Protein AF-A0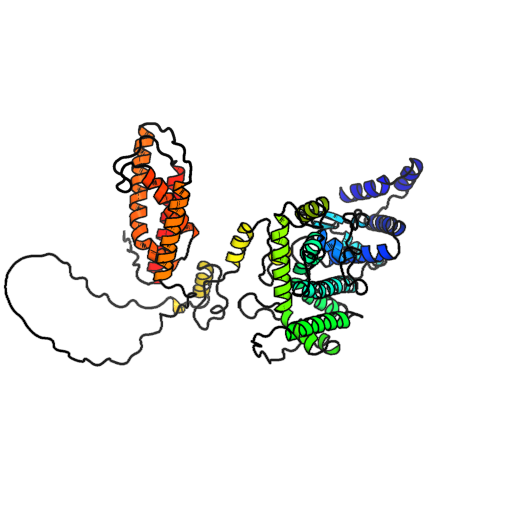AAW0QRA4-F1 (afdb_monomer_lite)

Secondary structure (DSSP, 8-state):
-HHHHHHHHHHHTT-SSHHHHHHHHHT--SSHHHHHHHHHHHHHHT--HHHHHHHHHHHHHHHH--SSSPEEHHHHHHHHH-SSS-----TTTPPPGGGGGGGTTTEEEETTTEEEESSTTHHHHHT-STT--S--HHHHHHHHHHHHHHHHHHHGGGG-TT--TTHHHHHHHTTTTTTHHHHHHHHHHHHHHHHHHHSSPPTTHHHHHHHHHHHHHHHHTT----------------TTHHHHS-HHHHHHHHHHH---SS---S--S-HHHHHHHHHHHHHHHHHHT-S--TTS-HHHHHHHHHHHGGG-B---STT-SHHHH-BSSHHHHHHHHHHH---B--STTSTTTTT-BSSHHHHHHHHHHH-GGGG--PPPPPPPPPPP-----------------------PPP-------SS--HHHHHHHHHHHHHHHHHHHHT---PPBP--HHHHHHHHHHHHHHHHHHHHHHHHHHHHHHHH--HHHHHHHHHHHHHHHTTBTTTTS--SB-SSB---HHHHHHHHHHHHHHHHHHHHHHHHTT-PPP-----

Sequence (558 aa):
MYLWVHLILDLVGNASSLLDLQQQVDELPSTLKEVYARILNNVKSRCSINDFSKIRRLFAWLMCNRGKQPLSRPVARLGMFLDSSCTTISRETNTFVNATDICKPFIEEGPGNSLVFVHSTVPQFLLDRDSGPFLSQPECEQSVTIGCLTQLRQSLELLNPTTPGNKFEIAVAKGSYALLPYANQYWPTHLRSCVELQHEMLPGLASQIEALSDSISLLGQNSDETTVADCSKPMKGDSILARYLSPKALELVTQYEREPEGGKNHELLHPLLTQATKRYHVLLRSLVVRKEVQGLDISDLLRFQEDFGSNAFMCLSVGCEKSVSGFSCQVELDNHESSHSQPFRCINGCAFDDVGFTTIQQLRNHIRKRHPASIKAPVPKRLRRSNIDAPTGMDTQEDTNEEMNAELPTGDPPILTHIQHASHTREEAVERLKQIGAEEQRAYNNEHIQGIIMNTEEHADMTAKIQRVLLDMSKIGRALGRWYHWTHDDDRARMFFRMRMRCVRQFSDWGKATTPMTTFTMKPEDLDQCRALLESIAKDLKEELVYLGLWKQKEVLS

pLDDT: mean 75.03, std 19.27, range [23.28, 94.56]

Foldseek 3Di:
DVVLVVLLCVVLVPQPDPVSSVVSVVVDDPDPLVSLVSLVVVLVVPDDPLLLQLLQQLVLCQVVPDFPDAAAQLQSQLSSQQDLVPLADDPVNQDDSCSCVSVVSQWDQDPPRHIHGPDPCSVVSCCDVVSPRVHHNLVSLNSVLRSLLSLLLVLLVLVDPPDDDCRVLQCLLSSRNLCLLVSQACNLVSQVSNCVVVVAHDPSNQVSLVSSLVSVVVVVVVDPDDDDPPPPDDDPQDPRCVVRHDPSSSVQSVLSVDDPQAAAPQPSTDVSSLVSLVSSLVSLVVLLPDCDDPPDDNVSSVVSNSRCQQLSAADSRHPDSRSNRHGNDPVVRVVVVLQSDQQAAEPPPDSRNRNHHSDPVVNVVCCVVPPVPVLDDDDDDDDDDDDDDDDDDDDDDDDDDDDDDDDDDDDDDDDDPDDDGPDDDLVNLLVVLVVLLVVLVVVVVVDDFDFDDDDPVRQVVVLVLLVVLLVLLVVLVVCVSVLCVVPVDSPLSNLSSNLNVLSQVQAPVRNPSPHGDPTHRDDPVSSVVSVVSSVVSVVSVQVVCVVVVNDDDPPPDD

Organism: NCBI:txid1337665

Structure (mmCIF, N/CA/C/O backbone):
data_AF-A0AAW0QRA4-F1
#
_entry.id   AF-A0AAW0QRA4-F1
#
loop_
_atom_site.group_PDB
_atom_site.id
_atom_site.type_symbol
_atom_site.label_atom_id
_atom_site.label_alt_id
_atom_site.label_comp_id
_atom_site.label_asym_id
_atom_site.label_entity_id
_atom_site.label_seq_id
_atom_site.pdbx_PDB_ins_code
_atom_site.Cartn_x
_atom_site.Cartn_y
_atom_site.Cartn_z
_atom_site.occupancy
_atom_site.B_iso_or_equiv
_atom_site.auth_seq_id
_atom_site.auth_comp_id
_atom_site.auth_asym_id
_atom_site.auth_atom_id
_atom_site.pdbx_PDB_model_num
ATOM 1 N N . MET A 1 1 ? 1.317 -19.388 -25.646 1.00 46.16 1 MET A N 1
ATOM 2 C CA . MET A 1 1 ? 1.131 -19.181 -27.101 1.00 46.16 1 MET A CA 1
ATOM 3 C C . MET A 1 1 ? 0.447 -17.853 -27.425 1.00 46.16 1 MET A C 1
ATOM 5 O O . MET A 1 1 ? 0.943 -17.160 -28.296 1.00 46.16 1 MET A O 1
ATOM 9 N N . TYR A 1 2 ? -0.612 -17.446 -26.710 1.00 69.94 2 TYR A N 1
ATOM 10 C CA . TYR A 1 2 ? -1.322 -16.179 -26.976 1.00 69.94 2 TYR A CA 1
ATOM 11 C C . TYR A 1 2 ? -0.522 -14.892 -26.686 1.00 69.94 2 TYR A C 1
ATOM 13 O O . TYR A 1 2 ? -0.697 -13.916 -27.403 1.00 69.94 2 TYR A O 1
ATOM 21 N N . LEU A 1 3 ? 0.405 -14.898 -25.715 1.00 70.00 3 LEU A N 1
ATOM 22 C CA . LEU A 1 3 ? 1.252 -13.732 -25.397 1.00 70.00 3 LEU A CA 1
ATOM 23 C C . LEU A 1 3 ? 2.113 -13.278 -26.584 1.00 70.00 3 LEU A C 1
ATOM 25 O O . LEU A 1 3 ? 2.193 -12.093 -26.875 1.00 70.00 3 LEU A O 1
ATOM 29 N N . TRP A 1 4 ? 2.765 -14.224 -27.262 1.00 69.69 4 TRP A N 1
ATOM 30 C CA . TRP A 1 4 ? 3.650 -13.920 -28.389 1.00 69.69 4 TRP A CA 1
ATOM 31 C C . TRP A 1 4 ? 2.865 -13.284 -29.541 1.00 69.69 4 TRP A C 1
ATOM 33 O O . TRP A 1 4 ? 3.304 -12.291 -30.107 1.00 69.69 4 TRP A O 1
ATOM 43 N N . VAL A 1 5 ? 1.659 -13.799 -29.806 1.00 72.75 5 VAL A N 1
ATOM 44 C CA . VAL A 1 5 ? 0.734 -13.230 -30.794 1.00 72.75 5 VAL A CA 1
ATOM 45 C C . VAL A 1 5 ? 0.290 -11.826 -30.379 1.00 72.75 5 VAL A C 1
ATOM 47 O O . VAL A 1 5 ? 0.343 -10.921 -31.200 1.00 72.75 5 VAL A O 1
ATOM 50 N N . HIS A 1 6 ? -0.093 -11.616 -29.116 1.00 75.06 6 HIS A N 1
ATOM 51 C CA . HIS A 1 6 ? -0.531 -10.307 -28.626 1.00 75.06 6 HIS A CA 1
ATOM 52 C C . HIS A 1 6 ? 0.574 -9.243 -28.728 1.00 75.06 6 HIS A C 1
ATOM 54 O O . HIS A 1 6 ? 0.362 -8.202 -29.339 1.00 75.06 6 HIS A O 1
ATOM 60 N N . LEU A 1 7 ? 1.781 -9.546 -28.236 1.00 73.75 7 LEU A N 1
ATOM 61 C CA . LEU A 1 7 ? 2.919 -8.620 -28.286 1.00 73.75 7 LEU A CA 1
ATOM 62 C C . LEU A 1 7 ? 3.361 -8.304 -29.721 1.00 73.75 7 LEU A C 1
ATOM 64 O O . LEU A 1 7 ? 3.783 -7.186 -30.005 1.00 73.75 7 LEU A O 1
ATOM 68 N N . ILE A 1 8 ? 3.267 -9.272 -30.637 1.00 75.62 8 ILE A N 1
ATOM 69 C CA . ILE A 1 8 ? 3.570 -9.040 -32.054 1.00 75.62 8 ILE A CA 1
ATOM 70 C C . ILE A 1 8 ? 2.498 -8.196 -32.729 1.00 75.62 8 ILE A C 1
ATOM 72 O O . ILE A 1 8 ? 2.845 -7.304 -33.498 1.00 75.62 8 ILE A O 1
ATOM 76 N N . LEU A 1 9 ? 1.219 -8.425 -32.429 1.00 77.12 9 LEU A N 1
ATOM 77 C CA . LEU A 1 9 ? 0.145 -7.573 -32.935 1.00 77.12 9 LEU A CA 1
ATOM 78 C C . LEU A 1 9 ? 0.303 -6.130 -32.444 1.00 77.12 9 LEU A C 1
ATOM 80 O O . LEU A 1 9 ? 0.101 -5.214 -33.234 1.00 77.12 9 LEU A O 1
ATOM 84 N N . ASP A 1 10 ? 0.747 -5.916 -31.207 1.00 71.44 10 ASP A N 1
ATOM 85 C CA . ASP A 1 10 ? 1.033 -4.572 -30.687 1.00 71.44 10 ASP A CA 1
ATOM 86 C C . ASP A 1 10 ? 2.278 -3.935 -31.327 1.00 71.44 10 ASP A C 1
ATOM 88 O O . ASP A 1 10 ? 2.315 -2.724 -31.567 1.00 71.44 10 ASP A O 1
ATOM 92 N N . LEU A 1 11 ? 3.302 -4.735 -31.645 1.00 72.12 11 LEU A N 1
ATOM 93 C CA . LEU A 1 11 ? 4.478 -4.266 -32.382 1.00 72.12 11 LEU A CA 1
ATOM 94 C C . LEU A 1 11 ? 4.108 -3.812 -33.798 1.00 72.12 11 LEU A C 1
ATOM 96 O O . LEU A 1 11 ? 4.496 -2.720 -34.208 1.00 72.12 11 LEU A O 1
ATOM 100 N N . VAL A 1 12 ? 3.341 -4.640 -34.505 1.00 76.06 12 VAL A N 1
ATOM 101 C CA . VAL A 1 12 ? 2.979 -4.463 -35.917 1.00 76.06 12 VAL A CA 1
ATOM 102 C C . VAL A 1 12 ? 1.802 -3.488 -36.089 1.00 76.06 12 VAL A C 1
ATOM 104 O O . VAL A 1 12 ? 1.687 -2.809 -37.107 1.00 76.06 12 VAL A O 1
ATOM 107 N N . GLY A 1 13 ? 0.953 -3.335 -35.069 1.00 71.31 13 GLY A N 1
ATOM 108 C CA . GLY A 1 13 ? -0.205 -2.432 -35.065 1.00 71.31 13 GLY A CA 1
ATOM 109 C C . GLY A 1 13 ? 0.146 -0.942 -35.131 1.00 71.31 13 GLY A C 1
ATOM 110 O O . GLY A 1 13 ? -0.736 -0.114 -35.342 1.00 71.31 13 GLY A O 1
ATOM 111 N N . ASN A 1 14 ? 1.427 -0.595 -34.986 1.00 70.62 14 ASN A N 1
ATOM 112 C CA . ASN A 1 14 ? 1.940 0.766 -35.136 1.00 70.62 14 ASN A CA 1
ATOM 113 C C . ASN A 1 14 ? 2.465 1.074 -36.553 1.00 70.62 14 ASN A C 1
ATOM 115 O O . ASN A 1 14 ? 3.002 2.164 -36.763 1.00 70.62 14 ASN A O 1
ATOM 119 N N . ALA A 1 15 ? 2.357 0.141 -37.506 1.00 78.12 15 ALA A N 1
ATOM 120 C CA . ALA A 1 15 ? 2.818 0.351 -38.875 1.00 78.12 15 ALA A CA 1
ATOM 121 C C . ALA A 1 15 ? 2.061 1.500 -39.563 1.00 78.12 15 ALA A C 1
ATOM 123 O O . ALA A 1 15 ? 0.833 1.588 -39.535 1.00 78.12 15 ALA A O 1
ATOM 124 N N . SER A 1 16 ? 2.816 2.380 -40.212 1.00 78.88 16 SER A N 1
ATOM 125 C CA . SER A 1 16 ? 2.318 3.608 -40.845 1.00 78.88 16 SER A CA 1
ATOM 126 C C . SER A 1 16 ? 1.859 3.416 -42.297 1.00 78.88 16 SER A C 1
ATOM 128 O O . SER A 1 16 ? 1.164 4.269 -42.851 1.00 78.88 16 SER A O 1
ATOM 130 N N . SER A 1 17 ? 2.240 2.302 -42.930 1.00 87.19 17 SER A N 1
ATOM 131 C CA . SER A 1 17 ? 1.876 1.951 -44.306 1.00 87.19 17 SER A CA 1
ATOM 132 C C . SER A 1 17 ? 1.892 0.436 -44.520 1.00 87.19 17 SER A C 1
ATOM 134 O O . SER A 1 17 ? 2.452 -0.302 -43.715 1.00 87.19 17 SER A O 1
ATOM 136 N N . LEU A 1 18 ? 1.320 -0.042 -45.632 1.00 84.50 18 LEU A N 1
ATOM 137 C CA . LEU A 1 18 ? 1.365 -1.466 -45.993 1.00 84.50 18 LEU A CA 1
ATOM 138 C C . LEU A 1 18 ? 2.804 -1.970 -46.210 1.00 84.50 18 LEU A C 1
ATOM 140 O O . LEU A 1 18 ? 3.097 -3.115 -45.889 1.00 84.50 18 LEU A O 1
ATOM 144 N N . LEU A 1 19 ? 3.695 -1.115 -46.722 1.00 84.00 19 LEU A N 1
ATOM 145 C CA . LEU A 1 19 ? 5.105 -1.451 -46.930 1.00 84.00 19 LEU A CA 1
ATOM 146 C C . LEU A 1 19 ? 5.847 -1.574 -45.593 1.00 84.00 19 LEU A C 1
ATOM 148 O O . LEU A 1 19 ? 6.569 -2.539 -45.382 1.00 84.00 19 LEU A O 1
ATOM 152 N N . ASP A 1 20 ? 5.608 -0.634 -44.676 1.00 81.44 20 ASP A N 1
ATOM 153 C CA . ASP A 1 20 ? 6.125 -0.674 -43.299 1.00 81.44 20 ASP A CA 1
ATOM 154 C C . ASP A 1 20 ? 5.594 -1.911 -42.552 1.00 81.44 20 ASP A C 1
ATOM 156 O O . ASP A 1 20 ? 6.351 -2.626 -41.907 1.00 81.44 20 ASP A O 1
ATOM 160 N N . LEU A 1 21 ? 4.312 -2.247 -42.733 1.00 82.38 21 LEU A N 1
ATOM 161 C CA . LEU A 1 21 ? 3.705 -3.460 -42.182 1.00 82.38 21 LEU A CA 1
ATOM 162 C C . LEU A 1 21 ? 4.398 -4.728 -42.703 1.00 82.38 21 LEU A C 1
ATOM 164 O O . LEU A 1 21 ? 4.756 -5.594 -41.912 1.00 82.38 21 LEU A O 1
ATOM 168 N N . GLN A 1 22 ? 4.593 -4.835 -44.021 1.00 81.75 22 GLN A N 1
ATOM 169 C CA . GLN A 1 22 ? 5.275 -5.974 -44.643 1.00 81.75 22 GLN A CA 1
ATOM 170 C C . GLN A 1 22 ? 6.713 -6.100 -44.139 1.00 81.75 22 GLN A C 1
ATOM 172 O O . GLN A 1 22 ? 7.104 -7.176 -43.703 1.00 81.75 22 GLN A O 1
ATOM 177 N N . GLN A 1 23 ? 7.453 -4.992 -44.078 1.00 82.12 23 GLN A N 1
ATOM 178 C CA . GLN A 1 23 ? 8.811 -4.984 -43.543 1.00 82.12 23 GLN A CA 1
ATOM 179 C C . GLN A 1 23 ? 8.854 -5.402 -42.062 1.00 82.12 23 GLN A C 1
ATOM 181 O O . GLN A 1 23 ? 9.709 -6.189 -41.662 1.00 82.12 23 GLN A O 1
ATOM 186 N N . GLN A 1 24 ? 7.918 -4.930 -41.234 1.00 80.88 24 GLN A N 1
ATOM 187 C CA . GLN A 1 24 ? 7.841 -5.322 -39.823 1.00 80.88 24 GLN A CA 1
ATOM 188 C C . GLN A 1 24 ? 7.483 -6.801 -39.635 1.00 80.88 24 GLN A C 1
ATOM 190 O O . GLN A 1 24 ? 7.983 -7.414 -38.689 1.00 80.88 24 GLN A O 1
ATOM 195 N N . VAL A 1 25 ? 6.647 -7.359 -40.520 1.00 81.94 25 VAL A N 1
ATOM 196 C CA . VAL A 1 25 ? 6.302 -8.789 -40.556 1.00 81.94 25 VAL A CA 1
ATOM 197 C C . VAL A 1 25 ? 7.496 -9.640 -41.009 1.00 81.94 25 VAL A C 1
ATOM 199 O O . VAL A 1 25 ? 7.745 -10.696 -40.428 1.00 81.94 25 VAL A O 1
ATOM 202 N N . ASP A 1 26 ? 8.266 -9.175 -41.991 1.00 81.00 26 ASP A N 1
ATOM 203 C CA . ASP A 1 26 ? 9.456 -9.877 -42.489 1.00 81.00 26 ASP A CA 1
ATOM 204 C C . ASP A 1 26 ? 10.613 -9.854 -41.471 1.00 81.00 26 ASP A C 1
ATOM 206 O O . ASP A 1 26 ? 11.380 -10.809 -41.365 1.00 81.00 26 ASP A O 1
ATOM 210 N N . GLU A 1 27 ? 10.711 -8.793 -40.665 1.00 80.94 27 GLU A N 1
ATOM 211 C CA . GLU A 1 27 ? 11.697 -8.635 -39.586 1.00 80.94 27 GLU A CA 1
ATOM 212 C C . GLU A 1 27 ? 11.181 -9.139 -38.221 1.00 80.94 27 GLU A C 1
ATOM 214 O O . GLU A 1 27 ? 11.615 -8.654 -37.167 1.00 80.94 27 GLU A O 1
ATOM 219 N N . LEU A 1 28 ? 10.204 -10.055 -38.191 1.00 80.44 28 LEU A N 1
ATOM 220 C CA . LEU A 1 28 ? 9.623 -10.494 -36.923 1.00 80.44 28 LEU A CA 1
ATOM 221 C C . LEU A 1 28 ? 10.659 -11.185 -36.025 1.00 80.44 28 LEU A C 1
ATOM 223 O O . LEU A 1 28 ? 11.394 -12.065 -36.480 1.00 80.44 28 LEU A O 1
ATOM 227 N N . PRO A 1 29 ? 10.697 -10.838 -34.726 1.00 81.75 29 PRO A N 1
ATOM 228 C CA . PRO A 1 29 ? 11.614 -11.473 -33.796 1.00 81.75 29 PRO A CA 1
ATOM 229 C C . PRO A 1 29 ? 11.316 -12.968 -33.645 1.00 81.75 29 PRO A C 1
ATOM 231 O O . PRO A 1 29 ? 10.164 -13.374 -33.470 1.00 81.75 29 PRO A O 1
ATOM 234 N N . SER A 1 30 ? 12.365 -13.785 -33.651 1.00 81.19 30 SER A N 1
ATOM 235 C CA . SER A 1 30 ? 12.259 -15.245 -33.561 1.00 81.19 30 SER A CA 1
ATOM 236 C C . SER A 1 30 ? 12.097 -15.731 -32.118 1.00 81.19 30 SER A C 1
ATOM 238 O O . SER A 1 30 ? 11.510 -16.785 -31.865 1.00 81.19 30 SER A O 1
ATOM 240 N N . THR A 1 31 ? 12.570 -14.936 -31.153 1.00 85.25 31 THR A N 1
ATOM 241 C CA . THR A 1 31 ? 12.501 -15.248 -29.722 1.00 85.25 31 THR A CA 1
ATOM 242 C C . THR A 1 31 ? 11.742 -14.182 -28.934 1.00 85.25 31 THR A C 1
ATOM 244 O O . THR A 1 31 ? 11.727 -13.002 -29.277 1.00 85.25 31 THR A O 1
ATOM 247 N N . LEU A 1 32 ? 11.131 -14.578 -27.810 1.00 83.56 32 LEU A N 1
ATOM 248 C CA . LEU A 1 32 ? 10.439 -13.648 -26.904 1.00 83.56 32 LEU A CA 1
ATOM 249 C C . LEU A 1 32 ? 11.382 -12.559 -26.352 1.00 83.56 32 LEU A C 1
ATOM 251 O O . LEU A 1 32 ? 10.971 -11.425 -26.126 1.00 83.56 32 LEU A O 1
ATOM 255 N N . LYS A 1 33 ? 12.661 -12.899 -26.177 1.00 85.19 33 LYS A N 1
ATOM 256 C CA . LYS A 1 33 ? 13.720 -11.983 -25.747 1.00 85.19 33 LYS A CA 1
ATOM 257 C C . LYS A 1 33 ? 13.950 -10.866 -26.770 1.00 85.19 33 LYS A C 1
ATOM 259 O O . LYS A 1 33 ? 14.027 -9.699 -26.396 1.00 85.19 33 LYS A O 1
ATOM 264 N N . GLU A 1 34 ? 13.989 -11.207 -28.057 1.00 85.62 34 GLU A N 1
ATOM 265 C CA . GLU A 1 34 ? 14.091 -10.227 -29.143 1.00 85.62 34 GLU A CA 1
ATOM 266 C C . GLU A 1 34 ? 12.818 -9.372 -29.267 1.00 85.62 34 GLU A C 1
ATOM 268 O O . GLU A 1 34 ? 12.920 -8.168 -29.506 1.00 85.62 34 GLU A O 1
ATOM 273 N N . VAL A 1 35 ? 11.627 -9.951 -29.035 1.00 85.69 35 VAL A N 1
ATOM 274 C CA . VAL A 1 35 ? 10.364 -9.188 -28.944 1.00 85.69 35 VAL A CA 1
ATOM 275 C C . VAL A 1 35 ? 10.474 -8.114 -27.862 1.00 85.69 35 VAL A C 1
ATOM 277 O O . VAL A 1 35 ? 10.264 -6.935 -28.149 1.00 85.69 35 VAL A O 1
ATOM 280 N N . TYR A 1 36 ? 10.868 -8.482 -26.639 1.00 87.75 36 TYR A N 1
ATOM 281 C CA . TYR A 1 36 ? 11.042 -7.510 -25.557 1.00 87.75 36 TYR A CA 1
ATOM 282 C C . TYR A 1 36 ? 12.110 -6.460 -25.870 1.00 87.75 36 TYR A C 1
ATOM 284 O O . TYR A 1 36 ? 11.892 -5.279 -25.606 1.00 87.75 36 TYR A O 1
ATOM 292 N N . ALA A 1 37 ? 13.232 -6.845 -26.482 1.00 87.56 37 ALA A N 1
ATOM 293 C CA . ALA A 1 37 ? 14.264 -5.897 -26.896 1.00 87.56 37 ALA A CA 1
ATOM 294 C C . ALA A 1 37 ? 13.736 -4.876 -27.918 1.00 87.56 37 ALA A C 1
ATOM 296 O O . ALA A 1 37 ? 13.994 -3.677 -27.778 1.00 87.56 37 ALA A O 1
ATOM 297 N N . ARG A 1 38 ? 12.941 -5.318 -28.903 1.00 84.88 38 ARG A N 1
ATOM 298 C CA . ARG A 1 38 ? 12.318 -4.434 -29.899 1.00 84.88 38 ARG A CA 1
ATOM 299 C C . ARG A 1 38 ? 11.312 -3.481 -29.256 1.00 84.88 38 ARG A C 1
ATOM 301 O O . ARG A 1 38 ? 11.371 -2.281 -29.513 1.00 84.88 38 ARG A O 1
ATOM 308 N N . ILE A 1 39 ? 10.452 -3.985 -28.369 1.00 85.00 39 ILE A N 1
ATOM 309 C CA . ILE A 1 39 ? 9.507 -3.156 -27.606 1.00 85.00 39 ILE A CA 1
ATOM 310 C C . ILE A 1 39 ? 10.264 -2.103 -26.785 1.00 85.00 39 ILE A C 1
ATOM 312 O O . ILE A 1 39 ? 9.937 -0.919 -26.842 1.00 85.00 39 ILE A O 1
ATOM 316 N N . LEU A 1 40 ? 11.311 -2.507 -26.063 1.00 86.75 40 LEU A N 1
ATOM 317 C CA . LEU A 1 40 ? 12.109 -1.601 -25.241 1.00 86.75 40 LEU A CA 1
ATOM 318 C C . LEU A 1 40 ? 12.799 -0.516 -26.077 1.00 86.75 40 LEU A C 1
ATOM 320 O O . LEU A 1 40 ? 12.860 0.636 -25.651 1.00 86.75 40 LEU A O 1
ATOM 324 N N . ASN A 1 41 ? 13.293 -0.860 -27.266 1.00 85.19 41 ASN A N 1
ATOM 325 C CA . ASN A 1 41 ? 13.891 0.104 -28.188 1.00 85.19 41 ASN A CA 1
ATOM 326 C C . ASN A 1 41 ? 12.854 1.087 -28.751 1.00 85.19 41 ASN A C 1
ATOM 328 O O . ASN A 1 41 ? 13.143 2.280 -28.816 1.00 85.19 41 ASN A O 1
ATOM 332 N N . ASN A 1 42 ? 11.638 0.627 -29.058 1.00 80.88 42 ASN A N 1
ATOM 333 C CA . ASN A 1 42 ? 10.534 1.496 -29.480 1.00 80.88 42 ASN A CA 1
ATOM 334 C C . ASN A 1 42 ? 10.090 2.457 -28.367 1.00 80.88 42 ASN A C 1
ATOM 336 O O . ASN A 1 42 ? 9.759 3.612 -28.630 1.00 80.88 42 ASN A O 1
ATOM 340 N N . VAL A 1 43 ? 10.087 1.996 -27.114 1.00 81.94 43 VAL A N 1
ATOM 341 C CA . VAL A 1 43 ? 9.831 2.861 -25.955 1.00 81.94 43 VAL A CA 1
ATOM 342 C C . VAL A 1 43 ? 10.953 3.896 -25.836 1.00 81.94 43 VAL A C 1
ATOM 344 O O . VAL A 1 43 ? 10.675 5.092 -25.803 1.00 81.94 43 VAL A O 1
ATOM 347 N N . LYS A 1 44 ? 12.223 3.464 -25.870 1.00 81.50 44 LYS A N 1
ATOM 348 C CA . LYS A 1 44 ? 13.405 4.344 -25.816 1.00 81.50 44 LYS A CA 1
ATOM 349 C C . LYS A 1 44 ? 13.390 5.430 -26.887 1.00 81.50 44 LYS A C 1
ATOM 351 O O . LYS A 1 44 ? 13.660 6.583 -26.568 1.00 81.50 44 LYS A O 1
ATOM 356 N N . SER A 1 45 ? 13.060 5.088 -28.132 1.00 80.50 45 SER A N 1
ATOM 357 C CA . SER A 1 45 ? 13.072 6.041 -29.248 1.00 80.50 45 SER A CA 1
ATOM 358 C C . SER A 1 45 ? 12.010 7.137 -29.121 1.00 80.50 45 SER A C 1
ATOM 360 O O . SER A 1 45 ? 12.122 8.170 -29.774 1.00 80.50 45 SER A O 1
ATOM 362 N N . ARG A 1 46 ? 10.982 6.925 -28.289 1.00 74.75 46 ARG A N 1
ATOM 363 C CA . ARG A 1 46 ? 9.909 7.890 -28.008 1.00 74.75 46 ARG A CA 1
ATOM 364 C C . ARG A 1 46 ? 10.163 8.717 -26.737 1.00 74.75 46 ARG A C 1
ATOM 366 O O . ARG A 1 46 ? 9.356 9.586 -26.422 1.00 74.75 46 ARG A O 1
ATOM 373 N N . CYS A 1 47 ? 11.249 8.456 -26.005 1.00 75.25 47 CYS A N 1
ATOM 374 C CA . CYS A 1 47 ? 11.539 9.069 -24.706 1.00 75.25 47 CYS A CA 1
ATOM 375 C C . CYS A 1 47 ? 12.595 10.176 -24.785 1.00 75.25 47 CYS A C 1
ATOM 377 O O . CYS A 1 47 ? 13.600 10.043 -25.482 1.00 75.25 47 CYS A O 1
ATOM 379 N N . SER A 1 48 ? 12.444 11.212 -23.953 1.00 74.31 48 SER A N 1
ATOM 380 C CA . SER A 1 48 ? 13.589 12.031 -23.541 1.00 74.31 48 SER A CA 1
ATOM 381 C C . SER A 1 48 ? 14.462 11.277 -22.521 1.00 74.31 48 SER A C 1
ATOM 383 O O . SER A 1 48 ? 14.025 10.296 -21.913 1.00 74.31 48 SER A O 1
ATOM 385 N N . ILE A 1 49 ? 15.685 11.755 -22.262 1.00 65.81 49 ILE A N 1
ATOM 386 C CA . ILE A 1 49 ? 16.574 11.182 -21.227 1.00 65.81 49 ILE A CA 1
ATOM 387 C C . ILE A 1 49 ? 15.884 11.163 -19.848 1.00 65.81 49 ILE A C 1
ATOM 389 O O . ILE A 1 49 ? 16.006 10.194 -19.101 1.00 65.81 49 ILE A O 1
ATOM 393 N N . ASN A 1 50 ? 15.105 12.199 -19.526 1.00 67.25 50 ASN A N 1
ATOM 394 C CA . ASN A 1 50 ? 14.374 12.277 -18.259 1.00 67.25 50 ASN A CA 1
ATOM 395 C C . ASN A 1 50 ? 13.229 11.262 -18.179 1.00 67.25 50 ASN A C 1
ATOM 397 O O . ASN A 1 50 ? 12.928 10.765 -17.094 1.00 67.25 50 ASN A O 1
ATOM 401 N N . ASP A 1 51 ? 12.600 10.929 -19.304 1.00 74.75 51 ASP A N 1
ATOM 402 C CA . ASP A 1 51 ? 11.549 9.908 -19.337 1.00 74.75 51 ASP A CA 1
ATOM 403 C C . ASP A 1 51 ? 12.142 8.506 -19.199 1.00 74.75 51 ASP A C 1
ATOM 405 O O . ASP A 1 51 ? 11.556 7.643 -18.551 1.00 74.75 51 ASP A O 1
ATOM 409 N N . PHE A 1 52 ? 13.367 8.305 -19.682 1.00 82.81 52 PHE A N 1
ATOM 410 C CA . PHE A 1 52 ? 14.079 7.046 -19.527 1.00 82.81 52 PHE A CA 1
ATOM 411 C C . PHE A 1 52 ? 14.347 6.681 -18.057 1.00 82.81 52 PHE A C 1
ATOM 413 O O . PHE A 1 52 ? 14.082 5.552 -17.638 1.00 82.81 52 PHE A O 1
ATOM 420 N N . SER A 1 53 ? 14.807 7.639 -17.246 1.00 85.69 53 SER A N 1
ATOM 421 C CA . SER A 1 53 ? 15.009 7.431 -15.803 1.00 85.69 53 SER A CA 1
ATOM 422 C C . SER A 1 53 ? 13.697 7.143 -15.071 1.00 85.69 53 SER A C 1
ATOM 424 O O . SER A 1 53 ? 13.657 6.268 -14.209 1.00 85.69 53 SER A O 1
ATOM 426 N N . LYS A 1 54 ? 12.602 7.815 -15.447 1.00 87.88 54 LYS A N 1
ATOM 427 C CA . LYS A 1 54 ? 11.261 7.552 -14.899 1.00 87.88 54 LYS A CA 1
ATOM 428 C C . LYS A 1 54 ? 10.801 6.122 -15.193 1.00 87.88 54 LYS A C 1
ATOM 430 O O . LYS A 1 54 ? 10.368 5.423 -14.282 1.00 87.88 54 LYS A O 1
ATOM 435 N N . ILE A 1 55 ? 10.963 5.651 -16.429 1.00 89.56 55 ILE A N 1
ATOM 436 C CA . ILE A 1 55 ? 10.588 4.284 -16.831 1.00 89.56 55 ILE A CA 1
ATOM 437 C C . ILE A 1 55 ? 11.352 3.243 -16.012 1.00 89.56 55 ILE A C 1
ATOM 439 O O . ILE A 1 55 ? 10.750 2.303 -15.491 1.00 89.56 55 ILE A O 1
ATOM 443 N N . ARG A 1 56 ? 12.668 3.435 -15.838 1.00 91.44 56 ARG A N 1
ATOM 444 C CA . ARG A 1 56 ? 13.482 2.562 -14.980 1.00 91.44 56 ARG A CA 1
ATOM 445 C C . ARG A 1 56 ? 12.932 2.500 -13.560 1.00 91.44 56 ARG A C 1
ATOM 447 O O . ARG A 1 56 ? 12.813 1.409 -13.011 1.00 91.44 56 ARG A O 1
ATOM 454 N N . ARG A 1 57 ? 12.567 3.649 -12.983 1.00 92.06 57 ARG A N 1
ATOM 455 C CA . ARG A 1 57 ? 11.980 3.710 -11.640 1.00 92.06 57 ARG A CA 1
ATOM 456 C C . ARG A 1 57 ? 10.637 2.999 -11.572 1.00 92.06 57 ARG A C 1
ATOM 458 O O . ARG A 1 57 ? 10.444 2.198 -10.668 1.00 92.06 57 ARG A O 1
ATOM 465 N N . LEU A 1 58 ? 9.735 3.212 -12.531 1.00 93.06 58 LEU A N 1
ATOM 466 C CA . LEU A 1 58 ? 8.454 2.499 -12.559 1.00 93.06 58 LEU A CA 1
ATOM 467 C C . LEU A 1 58 ? 8.662 0.977 -12.555 1.00 93.06 58 LEU A C 1
ATOM 469 O O . LEU A 1 58 ? 8.040 0.270 -11.766 1.00 93.06 58 LEU A O 1
ATOM 473 N N . PHE A 1 59 ? 9.560 0.473 -13.403 1.00 93.94 59 PHE A N 1
ATOM 474 C CA . PHE A 1 59 ? 9.871 -0.955 -13.439 1.00 93.94 59 PHE A CA 1
ATOM 475 C C . PHE A 1 59 ? 10.560 -1.435 -12.160 1.00 93.94 59 PHE A C 1
ATOM 477 O O . PHE A 1 59 ? 10.232 -2.517 -11.684 1.00 93.94 59 PHE A O 1
ATOM 484 N N . ALA A 1 60 ? 11.446 -0.636 -11.558 1.00 94.44 60 ALA A N 1
ATOM 485 C CA . ALA A 1 60 ? 12.018 -0.934 -10.247 1.00 94.44 60 ALA A CA 1
ATOM 486 C C . ALA A 1 60 ? 10.928 -1.096 -9.177 1.00 94.44 60 ALA A C 1
ATOM 488 O O . ALA A 1 60 ? 10.933 -2.087 -8.453 1.00 94.44 60 ALA A O 1
ATOM 489 N N . TRP A 1 61 ? 9.956 -0.181 -9.125 1.00 94.56 61 TRP A N 1
ATOM 490 C CA . TRP A 1 61 ? 8.817 -0.263 -8.210 1.00 94.56 61 TRP A CA 1
ATOM 491 C C . TRP A 1 61 ? 7.957 -1.503 -8.456 1.00 94.56 61 TRP A C 1
ATOM 493 O O . TRP A 1 61 ? 7.598 -2.182 -7.501 1.00 94.56 61 TRP A O 1
ATOM 503 N N . LEU A 1 62 ? 7.673 -1.846 -9.715 1.00 93.75 62 LEU A N 1
ATOM 504 C CA . LEU A 1 62 ? 6.922 -3.060 -10.051 1.00 93.75 62 LEU A CA 1
ATOM 505 C C . LEU A 1 62 ? 7.678 -4.347 -9.687 1.00 93.75 62 LEU A C 1
ATOM 507 O O . LEU A 1 62 ? 7.056 -5.310 -9.248 1.00 93.75 62 LEU A O 1
ATOM 511 N N . MET A 1 63 ? 9.005 -4.379 -9.851 1.00 92.25 63 MET A N 1
ATOM 512 C CA . MET A 1 63 ? 9.825 -5.556 -9.530 1.00 92.25 63 MET A CA 1
ATOM 513 C C . MET A 1 63 ? 10.059 -5.729 -8.030 1.00 92.25 63 MET A C 1
ATOM 515 O O . MET A 1 63 ? 10.024 -6.849 -7.529 1.00 92.25 63 MET A O 1
ATOM 519 N N . CYS A 1 64 ? 10.332 -4.637 -7.318 1.00 92.88 64 CYS A N 1
ATOM 520 C CA . CYS A 1 64 ? 10.675 -4.683 -5.902 1.00 92.88 64 CYS A CA 1
ATOM 521 C C . CYS A 1 64 ? 9.445 -4.618 -4.988 1.00 92.88 64 CYS A C 1
ATOM 523 O O . CYS A 1 64 ? 9.613 -4.847 -3.791 1.00 92.88 64 CYS A O 1
ATOM 525 N N . ASN A 1 65 ? 8.242 -4.356 -5.518 1.00 91.06 65 ASN A N 1
ATOM 526 C CA . ASN A 1 65 ? 6.998 -4.268 -4.749 1.00 91.06 65 ASN A CA 1
ATOM 527 C C . ASN A 1 65 ? 6.889 -5.386 -3.698 1.00 91.06 65 ASN A C 1
ATOM 529 O O . ASN A 1 65 ? 6.969 -6.576 -4.012 1.00 91.06 65 ASN A O 1
ATOM 533 N N . ARG A 1 66 ? 6.718 -4.990 -2.437 1.00 87.38 66 ARG A N 1
ATOM 534 C CA . ARG A 1 66 ? 6.554 -5.892 -1.296 1.00 87.38 66 ARG A CA 1
ATOM 535 C C . ARG A 1 66 ? 5.072 -6.074 -0.976 1.00 87.38 66 ARG A C 1
ATOM 537 O O . ARG A 1 66 ? 4.251 -5.189 -1.196 1.00 87.38 66 ARG A O 1
ATOM 544 N N . GLY A 1 67 ? 4.745 -7.237 -0.420 1.00 78.94 67 GLY A N 1
ATOM 545 C CA . GLY A 1 67 ? 3.372 -7.638 -0.114 1.00 78.94 67 GLY A CA 1
ATOM 546 C C . GLY A 1 67 ? 2.765 -8.558 -1.175 1.00 78.94 67 GLY A C 1
ATOM 547 O O . GLY A 1 67 ? 3.363 -8.840 -2.209 1.00 78.94 67 GLY A O 1
ATOM 548 N N . LYS A 1 68 ? 1.568 -9.079 -0.888 1.00 73.88 68 LYS A N 1
ATOM 549 C CA . LYS A 1 68 ? 0.862 -10.028 -1.771 1.00 73.88 68 LYS A CA 1
ATOM 550 C C . LYS A 1 68 ? 0.000 -9.355 -2.839 1.00 73.88 68 LYS A C 1
ATOM 552 O O . LYS A 1 68 ? -0.555 -10.046 -3.687 1.00 73.88 68 LYS A O 1
ATOM 557 N N . GLN A 1 69 ? -0.158 -8.035 -2.767 1.00 74.75 69 GLN A N 1
ATOM 558 C CA . GLN A 1 69 ? -1.008 -7.277 -3.678 1.00 74.75 69 GLN A CA 1
ATOM 559 C C . GLN A 1 69 ? -0.166 -6.580 -4.751 1.00 74.75 69 GLN A C 1
ATOM 561 O O . GLN A 1 69 ? 0.924 -6.090 -4.441 1.00 74.75 69 GLN A O 1
ATOM 566 N N . PRO A 1 70 ? -0.661 -6.515 -5.997 1.00 84.88 70 PRO A N 1
ATOM 567 C CA . PRO A 1 70 ? -0.053 -5.705 -7.043 1.00 84.88 70 PRO A CA 1
ATOM 568 C C . PRO A 1 70 ? 0.066 -4.216 -6.675 1.00 84.88 70 PRO A C 1
ATOM 570 O O . PRO A 1 70 ? -0.690 -3.699 -5.851 1.00 84.88 70 PRO A O 1
ATOM 573 N N . LEU A 1 71 ? 0.996 -3.513 -7.323 1.00 90.00 71 LEU A N 1
ATOM 574 C CA . LEU A 1 71 ? 1.286 -2.103 -7.056 1.00 90.00 71 LEU A CA 1
ATOM 575 C C . LEU A 1 71 ? 0.118 -1.214 -7.511 1.00 90.00 71 LEU A C 1
ATOM 577 O O . LEU A 1 71 ? -0.265 -1.259 -8.676 1.00 90.00 71 LEU A O 1
ATOM 581 N N . SER A 1 72 ? -0.452 -0.382 -6.638 1.00 89.06 72 SER A N 1
ATOM 582 C CA . SER A 1 72 ? -1.569 0.495 -7.030 1.00 89.06 72 SER A CA 1
ATOM 583 C C . SER A 1 72 ? -1.130 1.589 -8.016 1.00 89.06 72 SER A C 1
ATOM 585 O O . SER A 1 72 ? 0.008 2.069 -7.959 1.00 89.06 72 SER A O 1
ATOM 587 N N . ARG A 1 73 ? -2.029 2.032 -8.912 1.00 89.19 73 ARG A N 1
ATOM 588 C CA . ARG A 1 73 ? -1.724 3.092 -9.899 1.00 89.19 73 ARG A CA 1
ATOM 589 C C . ARG A 1 73 ? -1.183 4.377 -9.257 1.00 89.19 73 ARG A C 1
ATOM 591 O O . ARG A 1 73 ? -0.172 4.881 -9.750 1.00 89.19 73 ARG A O 1
ATOM 598 N N . PRO A 1 74 ? -1.763 4.909 -8.162 1.00 87.69 74 PRO A N 1
ATOM 599 C CA . PRO A 1 74 ? -1.231 6.113 -7.529 1.00 87.69 74 PRO A CA 1
ATOM 600 C C . PRO A 1 74 ? 0.189 5.923 -6.993 1.00 87.69 74 PRO A C 1
ATOM 602 O O . PRO A 1 74 ? 1.029 6.801 -7.173 1.00 87.69 74 PRO A O 1
ATOM 605 N N . VAL A 1 75 ? 0.485 4.768 -6.388 1.00 89.88 75 VAL A N 1
ATOM 606 C CA . VAL A 1 75 ? 1.823 4.462 -5.864 1.00 89.88 75 VAL A CA 1
ATOM 607 C C . VAL A 1 75 ? 2.833 4.335 -7.001 1.00 89.88 75 VAL A C 1
ATOM 609 O O . VAL A 1 75 ? 3.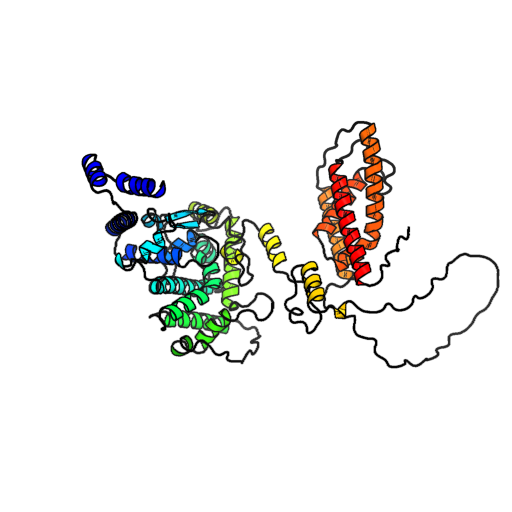910 4.917 -6.925 1.00 89.88 75 VAL A O 1
ATOM 612 N N . ALA A 1 76 ? 2.471 3.643 -8.082 1.00 90.44 76 ALA A N 1
ATOM 613 C CA . ALA A 1 76 ? 3.308 3.504 -9.269 1.00 90.44 76 ALA A CA 1
ATOM 614 C C . ALA A 1 76 ? 3.641 4.861 -9.909 1.00 90.44 76 ALA A C 1
ATOM 616 O O . ALA A 1 76 ? 4.794 5.125 -10.257 1.00 90.44 76 ALA A O 1
ATOM 617 N N . ARG A 1 77 ? 2.643 5.750 -10.011 1.00 87.44 77 ARG A N 1
ATOM 618 C CA . ARG A 1 77 ? 2.837 7.116 -10.500 1.00 87.44 77 ARG A CA 1
ATOM 619 C C . ARG A 1 77 ? 3.797 7.895 -9.608 1.00 87.44 77 ARG A C 1
ATOM 621 O O . ARG A 1 77 ? 4.723 8.493 -10.135 1.00 87.44 77 ARG A O 1
ATOM 628 N N . LEU A 1 78 ? 3.652 7.845 -8.283 1.00 87.81 78 LEU A N 1
ATOM 629 C CA . LEU A 1 78 ? 4.609 8.505 -7.387 1.00 87.81 78 LEU A CA 1
ATOM 630 C C . LEU A 1 78 ? 6.016 7.909 -7.502 1.00 87.81 78 LEU A C 1
ATOM 632 O O . LEU A 1 78 ? 6.991 8.644 -7.658 1.00 87.81 78 LEU A O 1
ATOM 636 N N . GLY A 1 79 ? 6.123 6.582 -7.483 1.00 88.62 79 GLY A N 1
ATOM 637 C CA . GLY A 1 79 ? 7.395 5.870 -7.546 1.00 88.62 79 GLY A CA 1
ATOM 638 C C . GLY A 1 79 ? 8.193 6.148 -8.821 1.00 88.62 79 GLY A C 1
ATOM 639 O O . GLY A 1 79 ? 9.422 6.177 -8.801 1.00 88.62 79 GLY A O 1
ATOM 640 N N . MET A 1 80 ? 7.504 6.429 -9.926 1.00 88.00 80 MET A N 1
ATOM 641 C CA . MET A 1 80 ? 8.118 6.819 -11.192 1.00 88.00 80 MET A CA 1
ATOM 642 C C . MET A 1 80 ? 8.842 8.179 -11.132 1.00 88.00 80 MET A C 1
ATOM 644 O O . MET A 1 80 ? 9.812 8.394 -11.867 1.00 88.00 80 MET A O 1
ATOM 648 N N . PHE A 1 81 ? 8.411 9.102 -10.268 1.00 84.31 81 PHE A N 1
ATOM 649 C CA . PHE A 1 81 ? 8.945 10.469 -10.214 1.00 84.31 81 PHE A CA 1
ATOM 650 C C . PHE A 1 81 ? 9.826 10.743 -9.002 1.00 84.31 81 PHE A C 1
ATOM 652 O O . PHE A 1 81 ? 10.792 11.490 -9.146 1.00 84.31 81 PHE A O 1
ATOM 659 N N . LEU A 1 82 ? 9.526 10.140 -7.851 1.00 85.44 82 LEU A N 1
ATOM 660 C CA . LEU A 1 82 ? 10.325 10.325 -6.647 1.00 85.44 82 LEU A CA 1
ATOM 661 C C . LEU A 1 82 ? 11.744 9.780 -6.847 1.00 85.44 82 LEU A C 1
ATOM 663 O O . LEU A 1 82 ? 11.941 8.615 -7.198 1.00 85.44 82 LEU A O 1
ATOM 667 N N . ASP A 1 83 ? 12.733 10.633 -6.601 1.00 81.81 83 ASP A N 1
ATOM 668 C CA . ASP A 1 83 ? 14.148 10.276 -6.569 1.00 81.81 83 ASP A CA 1
ATOM 669 C C . ASP A 1 83 ? 14.916 11.197 -5.606 1.00 81.81 83 ASP A C 1
ATOM 671 O O . ASP A 1 83 ? 14.330 12.000 -4.880 1.00 81.81 83 ASP A O 1
ATOM 675 N N . SER A 1 84 ? 16.244 11.075 -5.562 1.00 71.69 84 SER A N 1
ATOM 676 C CA . SER A 1 84 ? 17.082 11.873 -4.661 1.00 71.69 84 SER A CA 1
ATOM 677 C C . SER A 1 84 ? 17.049 13.379 -4.957 1.00 71.69 84 SER A C 1
ATOM 679 O O . SER A 1 84 ? 17.345 14.170 -4.063 1.00 71.69 84 SER A O 1
ATOM 681 N N . SER A 1 85 ? 16.690 13.774 -6.182 1.00 73.00 85 SER A N 1
ATOM 682 C CA . SER A 1 85 ? 16.586 15.161 -6.645 1.00 73.00 85 SER A CA 1
ATOM 683 C C . SER A 1 85 ? 15.159 15.713 -6.563 1.00 73.00 85 SER A C 1
ATOM 685 O O . SER A 1 85 ? 14.964 16.894 -6.277 1.00 73.00 85 SER A O 1
ATOM 687 N N . CYS A 1 86 ? 14.151 14.862 -6.757 1.00 74.12 86 CYS A N 1
ATOM 688 C CA . CYS A 1 86 ? 12.740 15.208 -6.705 1.00 74.12 86 CYS A CA 1
ATOM 689 C C . CYS A 1 86 ? 12.125 14.658 -5.421 1.00 74.12 86 CYS A C 1
ATOM 691 O O . CYS A 1 86 ? 11.628 13.532 -5.368 1.00 74.12 86 CYS A O 1
ATOM 693 N N . THR A 1 87 ? 12.181 15.483 -4.374 1.00 65.69 87 THR A N 1
ATOM 694 C CA . THR A 1 87 ? 11.784 15.076 -3.023 1.00 65.69 87 THR A CA 1
ATOM 695 C C . THR A 1 87 ? 10.431 15.609 -2.553 1.00 65.69 87 THR A C 1
ATOM 697 O O . THR A 1 87 ? 10.034 15.369 -1.416 1.00 65.69 87 THR A O 1
ATOM 700 N N . THR A 1 88 ? 9.724 16.352 -3.404 1.00 63.50 88 THR A N 1
ATOM 701 C CA . THR A 1 88 ? 8.419 16.930 -3.073 1.00 63.50 88 THR A CA 1
ATOM 702 C C . THR A 1 88 ? 7.434 16.712 -4.214 1.00 63.50 88 THR A C 1
ATOM 704 O O . THR A 1 88 ? 7.704 17.030 -5.376 1.00 63.50 88 THR A O 1
ATOM 707 N N . ILE A 1 89 ? 6.266 16.169 -3.872 1.00 62.94 89 ILE A N 1
ATOM 708 C CA . ILE A 1 89 ? 5.138 16.064 -4.799 1.00 62.94 89 ILE A CA 1
ATOM 709 C C . ILE A 1 89 ? 4.260 17.300 -4.595 1.00 62.94 89 ILE A C 1
ATOM 711 O O . ILE A 1 89 ? 3.421 17.340 -3.693 1.00 62.94 89 ILE A O 1
ATOM 715 N N . SER A 1 90 ? 4.496 18.333 -5.400 1.00 60.50 90 SER A N 1
ATOM 716 C CA . SER A 1 90 ? 3.720 19.567 -5.453 1.00 60.50 90 SER A CA 1
ATOM 717 C C . SER A 1 90 ? 2.639 19.491 -6.535 1.00 60.50 90 SER A C 1
ATOM 719 O O . SER A 1 90 ? 2.513 18.507 -7.265 1.00 60.50 90 SER A O 1
ATOM 721 N N . ARG A 1 91 ? 1.839 20.556 -6.670 1.00 55.31 91 ARG A N 1
ATOM 722 C CA . ARG A 1 91 ? 0.869 20.679 -7.767 1.00 55.31 91 ARG A CA 1
ATOM 723 C C . ARG A 1 91 ? 1.558 20.649 -9.134 1.00 55.31 91 ARG A C 1
ATOM 725 O O . ARG A 1 91 ? 0.971 20.133 -10.078 1.00 55.31 91 ARG A O 1
ATOM 732 N N . GLU A 1 92 ? 2.761 21.205 -9.225 1.00 54.31 92 GLU A N 1
ATOM 733 C CA . GLU A 1 92 ? 3.559 21.293 -10.449 1.00 54.31 92 GLU A CA 1
ATOM 734 C C . GLU A 1 92 ? 4.266 19.974 -10.788 1.00 54.31 92 GLU A C 1
ATOM 736 O O . GLU A 1 92 ? 4.530 19.715 -11.959 1.00 54.31 92 GLU A O 1
ATOM 741 N N . THR A 1 93 ? 4.545 19.129 -9.789 1.00 60.25 93 THR A N 1
ATOM 742 C CA . THR A 1 93 ? 5.166 17.807 -9.986 1.00 60.25 93 THR A CA 1
ATOM 743 C C . THR A 1 93 ? 4.161 16.655 -9.945 1.00 60.25 93 THR A C 1
ATOM 745 O O . THR A 1 93 ? 4.550 15.500 -10.121 1.00 60.25 93 THR A O 1
ATOM 748 N N . ASN A 1 94 ? 2.866 16.949 -9.759 1.00 64.56 94 ASN A N 1
ATOM 749 C CA . ASN A 1 94 ? 1.829 15.928 -9.775 1.00 64.56 94 ASN A CA 1
ATOM 750 C C . ASN A 1 94 ? 1.713 15.292 -11.163 1.00 64.56 94 ASN A C 1
ATOM 752 O O . ASN A 1 94 ? 1.691 15.961 -12.197 1.00 64.56 94 ASN A O 1
ATOM 756 N N . THR A 1 95 ? 1.618 13.974 -11.174 1.00 65.69 95 THR A N 1
ATOM 757 C CA . THR A 1 95 ? 1.694 13.180 -12.391 1.00 65.69 95 THR A CA 1
ATOM 758 C C . THR A 1 95 ? 0.356 13.170 -13.111 1.00 65.69 95 THR A C 1
ATOM 760 O O . THR A 1 95 ? -0.677 12.901 -12.492 1.00 65.69 95 THR A O 1
ATOM 763 N N . PHE A 1 96 ? 0.367 13.373 -14.427 1.00 72.75 96 PHE A N 1
ATOM 764 C CA . PHE A 1 96 ? -0.814 13.097 -15.238 1.00 72.75 96 PHE A CA 1
ATOM 765 C C . PHE A 1 96 ? -1.186 11.611 -15.178 1.00 72.75 96 PHE A C 1
ATOM 767 O O . PHE A 1 96 ? -0.332 10.740 -15.004 1.00 72.75 96 PHE A O 1
ATOM 774 N N . VAL A 1 97 ? -2.474 11.318 -15.349 1.00 73.00 97 VAL A N 1
ATOM 775 C CA . VAL A 1 97 ? -3.020 9.951 -15.281 1.00 73.00 97 VAL A CA 1
ATOM 776 C C . VAL A 1 97 ? -2.352 9.025 -16.302 1.00 73.00 97 VAL A C 1
ATOM 778 O O . VAL A 1 97 ? -2.059 7.875 -15.996 1.00 73.00 97 VAL A O 1
ATOM 781 N N . ASN A 1 98 ? -2.034 9.554 -17.482 1.00 79.00 98 ASN A N 1
ATOM 782 C CA . ASN A 1 98 ? -1.392 8.834 -18.578 1.00 79.00 98 ASN A CA 1
ATOM 783 C C . ASN A 1 98 ? 0.139 8.744 -18.453 1.00 79.00 98 ASN A C 1
ATOM 785 O O . ASN A 1 98 ? 0.798 8.319 -19.397 1.00 79.00 98 ASN A O 1
ATOM 789 N N . ALA A 1 99 ? 0.742 9.152 -17.331 1.00 80.00 99 ALA A N 1
ATOM 790 C CA . ALA A 1 99 ? 2.200 9.167 -17.208 1.00 80.00 99 ALA A CA 1
ATOM 791 C C . ALA A 1 99 ? 2.819 7.763 -17.362 1.00 80.00 99 ALA A C 1
ATOM 793 O O . ALA A 1 99 ? 3.955 7.634 -17.810 1.00 80.00 99 ALA A O 1
ATOM 794 N N . THR A 1 100 ? 2.072 6.710 -17.021 1.00 85.31 100 THR A N 1
ATOM 795 C CA . THR A 1 100 ? 2.493 5.311 -17.176 1.00 85.31 100 THR A CA 1
ATOM 796 C C . THR A 1 100 ? 2.238 4.752 -18.579 1.00 85.31 100 THR A C 1
ATOM 798 O O . THR A 1 100 ? 2.684 3.647 -18.876 1.00 85.31 100 THR A O 1
ATOM 801 N N . ASP A 1 101 ? 1.561 5.490 -19.465 1.00 85.06 101 ASP A N 1
ATOM 802 C CA . ASP A 1 101 ? 1.133 4.988 -20.779 1.00 85.06 101 ASP A CA 1
ATOM 803 C C . ASP A 1 101 ? 2.302 4.632 -21.690 1.00 85.06 101 ASP A C 1
ATOM 805 O O . ASP A 1 101 ? 2.212 3.701 -22.487 1.00 85.06 101 ASP A O 1
ATOM 809 N N . ILE A 1 102 ? 3.430 5.321 -21.522 1.00 81.81 102 ILE A N 1
ATOM 810 C CA . ILE A 1 102 ? 4.668 5.029 -22.246 1.00 81.81 102 ILE A CA 1
ATOM 811 C C . ILE A 1 102 ? 5.205 3.617 -21.957 1.00 81.81 102 ILE A C 1
ATOM 813 O O . ILE A 1 102 ? 5.936 3.050 -22.765 1.00 81.81 102 ILE A O 1
ATOM 817 N N . CYS A 1 103 ? 4.800 3.034 -20.827 1.00 87.00 103 CYS A N 1
ATOM 818 C CA . CYS A 1 103 ? 5.191 1.705 -20.380 1.00 87.00 103 CYS A CA 1
ATOM 819 C C . CYS A 1 103 ? 4.154 0.622 -20.698 1.00 87.00 103 CYS A C 1
ATOM 821 O O . CYS A 1 103 ? 4.457 -0.543 -20.451 1.00 87.00 103 CYS A O 1
ATOM 823 N N . LYS A 1 104 ? 2.973 0.960 -21.250 1.00 86.38 104 LYS A N 1
ATOM 824 C CA . LYS A 1 104 ? 1.885 0.006 -21.576 1.00 86.38 104 LYS A CA 1
ATOM 825 C C . LYS A 1 104 ? 2.332 -1.256 -22.331 1.00 86.38 104 LYS A C 1
ATOM 827 O O . LYS A 1 104 ? 1.819 -2.320 -22.022 1.00 86.38 104 LYS A O 1
ATOM 832 N N . PRO A 1 105 ? 3.329 -1.223 -23.235 1.00 86.00 105 PRO A N 1
ATOM 833 C CA . PRO A 1 105 ? 3.815 -2.457 -23.858 1.00 86.00 105 PRO A CA 1
ATOM 834 C C . PRO A 1 105 ? 4.430 -3.486 -22.885 1.00 86.00 105 PRO A C 1
ATOM 836 O O . PRO A 1 105 ? 4.597 -4.650 -23.237 1.00 86.00 105 PRO A O 1
ATOM 839 N N . PHE A 1 106 ? 4.808 -3.061 -21.676 1.00 88.50 106 PHE A N 1
ATOM 840 C CA . PHE A 1 106 ? 5.360 -3.912 -20.619 1.00 88.50 106 PHE A CA 1
ATOM 841 C C . PHE A 1 106 ? 4.451 -4.044 -19.399 1.00 88.50 106 PHE A C 1
ATOM 843 O O . PHE A 1 106 ? 4.700 -4.921 -18.569 1.00 88.50 106 PHE A O 1
ATOM 850 N N . ILE A 1 107 ? 3.431 -3.194 -19.261 1.00 91.00 107 ILE A N 1
ATOM 851 C CA . ILE A 1 107 ? 2.560 -3.160 -18.084 1.00 91.00 107 ILE A CA 1
ATOM 852 C C . ILE A 1 107 ? 1.090 -3.196 -18.484 1.00 91.00 107 ILE A C 1
ATOM 854 O O . ILE A 1 107 ? 0.690 -2.597 -19.475 1.00 91.00 107 ILE A O 1
ATOM 858 N N . GLU A 1 108 ? 0.275 -3.827 -17.657 1.00 90.31 108 GLU A N 1
ATOM 859 C CA . GLU A 1 108 ? -1.173 -3.864 -17.820 1.00 90.31 108 GLU A CA 1
ATOM 860 C C . GLU A 1 108 ? -1.880 -3.509 -16.514 1.00 90.31 108 GLU A C 1
ATOM 862 O O . GLU A 1 108 ? -1.284 -3.483 -15.430 1.00 90.31 108 GLU A O 1
ATOM 867 N N . GLU A 1 109 ? -3.169 -3.200 -16.633 1.00 88.38 109 GLU A N 1
ATOM 868 C CA . GLU A 1 109 ? -4.019 -2.948 -15.480 1.00 88.38 109 GLU A CA 1
ATOM 869 C C . GLU A 1 109 ? -4.336 -4.272 -14.778 1.00 88.38 109 GLU A C 1
ATOM 871 O O . GLU A 1 109 ? -4.953 -5.172 -15.345 1.00 88.38 109 GLU A O 1
ATOM 876 N N . GLY A 1 110 ? -3.899 -4.381 -13.526 1.00 84.62 110 GLY A N 1
ATOM 877 C CA . GLY A 1 110 ? -4.187 -5.511 -12.657 1.00 84.62 110 GLY A CA 1
ATOM 878 C C . GLY A 1 110 ? -5.502 -5.341 -11.881 1.00 84.62 110 GLY A C 1
ATOM 879 O O . GLY A 1 110 ? -6.174 -4.307 -11.969 1.00 84.62 110 GLY A O 1
ATOM 880 N N . PRO A 1 111 ? -5.875 -6.338 -11.060 1.00 79.06 111 PRO A N 1
ATOM 881 C CA . PRO A 1 111 ? -7.073 -6.270 -10.226 1.00 79.06 111 PRO A CA 1
ATOM 882 C C . PRO A 1 111 ? -6.996 -5.115 -9.215 1.00 79.06 111 PRO A C 1
ATOM 884 O O . PRO A 1 111 ? -5.924 -4.810 -8.691 1.00 79.06 111 PRO A O 1
ATOM 887 N N . GLY A 1 112 ? -8.135 -4.486 -8.908 1.00 75.69 112 GLY A N 1
ATOM 888 C CA . GLY A 1 112 ? -8.225 -3.465 -7.854 1.00 75.69 112 GLY A CA 1
ATOM 889 C C . GLY A 1 112 ? -7.428 -2.186 -8.137 1.00 75.69 112 GLY A C 1
ATOM 890 O O . GLY A 1 112 ? -6.757 -1.680 -7.242 1.00 75.69 112 GLY A O 1
ATOM 891 N N . ASN A 1 113 ? -7.473 -1.686 -9.379 1.00 80.25 113 ASN A N 1
ATOM 892 C CA . ASN A 1 113 ? -6.780 -0.464 -9.818 1.00 80.25 113 ASN A CA 1
ATOM 893 C C . ASN A 1 113 ? -5.263 -0.505 -9.589 1.00 80.25 113 ASN A C 1
ATOM 895 O O . ASN A 1 113 ? -4.621 0.473 -9.194 1.00 80.25 113 ASN A O 1
ATOM 899 N N . SER A 1 114 ? -4.681 -1.665 -9.882 1.00 88.25 114 SER A N 1
ATOM 900 C CA . SER A 1 114 ? -3.247 -1.898 -9.795 1.00 88.25 114 SER A CA 1
ATOM 901 C C . SER A 1 114 ? -2.572 -1.959 -11.161 1.00 88.25 114 SER A C 1
ATOM 903 O O . SER A 1 114 ? -3.228 -1.937 -12.204 1.00 88.25 114 SER A O 1
ATOM 905 N N . LEU A 1 115 ? -1.244 -1.990 -11.145 1.00 91.00 115 LEU A N 1
ATOM 906 C CA . LEU A 1 115 ? -0.375 -2.176 -12.293 1.00 91.00 115 LEU A CA 1
ATOM 907 C C . LEU A 1 115 ? 0.494 -3.410 -12.070 1.00 91.00 115 LEU A C 1
ATOM 909 O O . LEU A 1 115 ? 1.069 -3.606 -10.995 1.00 91.00 115 LEU A O 1
ATOM 913 N N . VAL A 1 116 ? 0.594 -4.228 -13.111 1.00 92.12 116 VAL A N 1
ATOM 914 C CA . VAL A 1 116 ? 1.425 -5.434 -13.158 1.00 92.12 116 VAL A CA 1
ATOM 915 C C . VAL A 1 116 ? 2.203 -5.473 -14.466 1.00 92.12 116 VAL A C 1
ATOM 917 O O . VAL A 1 116 ? 1.879 -4.760 -15.413 1.00 92.12 116 VAL A O 1
ATOM 920 N N . PHE A 1 117 ? 3.237 -6.309 -14.536 1.00 92.31 117 PHE A N 1
ATOM 921 C CA . PHE A 1 117 ? 3.850 -6.629 -15.821 1.00 92.31 117 PHE A CA 1
ATOM 922 C C . PHE A 1 117 ? 2.885 -7.453 -16.676 1.00 92.31 117 PHE A C 1
ATOM 924 O O . PHE A 1 117 ? 2.274 -8.384 -16.160 1.00 92.31 117 PHE A O 1
ATOM 931 N N . VAL A 1 118 ? 2.853 -7.189 -17.987 1.00 89.38 118 VAL A N 1
ATOM 932 C CA . VAL A 1 118 ? 2.070 -7.973 -18.974 1.00 89.38 118 VAL A CA 1
ATOM 933 C C . VAL A 1 118 ? 2.419 -9.462 -18.966 1.00 89.38 118 VAL A C 1
ATOM 935 O O . VAL A 1 118 ? 1.670 -10.304 -19.456 1.00 89.38 118 VAL A O 1
ATOM 938 N N . HIS A 1 119 ? 3.606 -9.814 -18.459 1.00 87.88 119 HIS A N 1
ATOM 939 C CA . HIS A 1 119 ? 4.007 -11.201 -18.313 1.00 87.88 119 HIS A CA 1
ATOM 940 C C . HIS A 1 119 ? 5.081 -11.403 -17.241 1.00 87.88 119 HIS A C 1
ATOM 942 O O . HIS A 1 119 ? 5.966 -10.568 -17.046 1.00 87.88 119 HIS A O 1
ATOM 948 N N . SER A 1 120 ? 5.071 -12.581 -16.613 1.00 87.94 120 SER A N 1
ATOM 949 C CA . SER A 1 120 ? 6.006 -12.969 -15.546 1.00 87.94 120 SER A CA 1
ATOM 950 C C . SER A 1 120 ? 7.469 -13.095 -15.992 1.00 87.94 120 SER A C 1
ATOM 952 O O . SER A 1 120 ? 8.366 -13.060 -15.153 1.00 87.94 120 SER A O 1
ATOM 954 N N . THR A 1 121 ? 7.735 -13.213 -17.297 1.00 90.25 121 THR A N 1
ATOM 955 C CA . THR A 1 121 ? 9.105 -13.267 -17.850 1.00 90.25 121 THR A CA 1
ATOM 956 C C . THR A 1 121 ? 9.698 -11.890 -18.146 1.00 90.25 121 THR A C 1
ATOM 958 O O . THR A 1 121 ? 10.893 -11.801 -18.415 1.00 90.25 121 THR A O 1
ATOM 961 N N . VAL A 1 122 ? 8.907 -10.811 -18.098 1.00 91.31 122 VAL A N 1
ATOM 962 C CA . VAL A 1 122 ? 9.415 -9.447 -18.329 1.00 91.31 122 VAL A CA 1
ATOM 963 C C . VAL A 1 122 ? 10.495 -9.066 -17.304 1.00 91.31 122 VAL A C 1
ATOM 965 O O . VAL A 1 122 ? 11.570 -8.657 -17.738 1.00 91.31 122 VAL A O 1
ATOM 968 N N . PRO A 1 123 ? 10.312 -9.260 -15.980 1.00 91.38 123 PRO A N 1
ATOM 969 C CA . PRO A 1 123 ? 11.361 -8.962 -14.999 1.00 91.38 123 PRO A CA 1
ATOM 970 C C . PRO A 1 123 ? 12.680 -9.690 -15.274 1.00 91.38 123 PRO A C 1
ATOM 972 O O . PRO A 1 123 ? 13.751 -9.104 -15.147 1.00 91.38 123 PRO A O 1
ATOM 975 N N . GLN A 1 124 ? 12.606 -10.956 -15.702 1.00 91.25 124 GLN A N 1
ATOM 976 C CA . GLN A 1 124 ? 13.787 -11.757 -16.034 1.00 91.25 124 GLN A CA 1
ATOM 977 C C . GLN A 1 124 ? 14.556 -11.145 -17.206 1.00 91.25 124 GLN A C 1
ATOM 979 O O . GLN A 1 124 ? 15.775 -11.049 -17.149 1.00 91.25 124 GLN A O 1
ATOM 984 N N . PHE A 1 125 ? 13.841 -10.683 -18.236 1.00 92.06 125 PHE A N 1
ATOM 985 C CA . PHE A 1 125 ? 14.440 -9.964 -19.357 1.00 92.06 125 PHE A CA 1
ATOM 986 C C . PHE A 1 125 ? 15.071 -8.632 -18.923 1.00 92.06 125 PHE A C 1
ATOM 988 O O . PHE A 1 125 ? 16.187 -8.326 -19.329 1.00 92.06 125 PHE A O 1
ATOM 995 N N . LEU A 1 126 ? 14.392 -7.847 -18.080 1.00 92.25 126 LEU A N 1
ATOM 996 C CA . LEU A 1 126 ? 14.901 -6.540 -17.646 1.00 92.25 126 LEU A CA 1
ATOM 997 C C . LEU A 1 126 ? 16.187 -6.649 -16.808 1.00 92.25 126 LEU A C 1
ATOM 999 O O . LEU A 1 126 ? 17.004 -5.730 -16.838 1.00 92.25 126 LEU A O 1
ATOM 1003 N N . LEU A 1 127 ? 16.372 -7.758 -16.087 1.00 91.06 127 LEU A N 1
ATOM 1004 C CA . LEU A 1 127 ? 17.558 -8.046 -15.270 1.00 91.06 127 LEU A CA 1
ATOM 1005 C C . LEU A 1 127 ? 18.645 -8.839 -16.015 1.00 91.06 127 LEU A C 1
ATOM 1007 O O . LEU A 1 127 ? 19.727 -9.061 -15.464 1.00 91.06 127 LEU A O 1
ATOM 1011 N N . ASP A 1 128 ? 18.367 -9.297 -17.235 1.00 89.81 128 ASP A N 1
ATOM 1012 C CA . ASP A 1 128 ? 19.254 -10.192 -17.967 1.00 89.81 128 ASP A CA 1
ATOM 1013 C C . ASP A 1 128 ? 20.583 -9.514 -18.324 1.00 89.81 128 ASP A C 1
ATOM 1015 O O . ASP A 1 128 ? 20.627 -8.500 -19.026 1.00 89.81 128 ASP A O 1
ATOM 1019 N N . ARG A 1 129 ? 21.688 -10.111 -17.868 1.00 83.38 129 ARG A N 1
ATOM 1020 C CA . ARG A 1 129 ? 23.037 -9.579 -18.086 1.00 83.38 129 ARG A CA 1
ATOM 1021 C C . ARG A 1 129 ? 23.481 -9.709 -19.539 1.00 83.38 129 ARG A C 1
ATOM 1023 O O . ARG A 1 129 ? 24.195 -8.832 -20.023 1.00 83.38 129 ARG A O 1
ATOM 1030 N N . ASP A 1 130 ? 23.026 -10.749 -20.232 1.00 77.50 130 ASP A N 1
ATOM 1031 C CA . ASP A 1 130 ? 23.463 -11.053 -21.598 1.00 77.50 130 ASP A CA 1
ATOM 1032 C C . ASP A 1 130 ? 22.862 -10.085 -22.627 1.00 77.50 130 ASP A C 1
ATOM 1034 O O . ASP A 1 130 ? 23.449 -9.840 -23.677 1.00 77.50 130 ASP A O 1
ATOM 1038 N N . SER A 1 131 ? 21.702 -9.495 -22.320 1.00 71.06 131 SER A N 1
ATOM 1039 C CA . SER A 1 131 ? 21.044 -8.483 -23.164 1.00 71.06 131 SER A CA 1
ATOM 1040 C C . SER A 1 131 ? 21.573 -7.062 -22.966 1.00 71.06 131 SER A C 1
ATOM 1042 O O . SER A 1 131 ? 21.114 -6.144 -23.647 1.00 71.06 131 SER A O 1
ATOM 1044 N N . GLY A 1 132 ? 22.486 -6.857 -22.012 1.00 71.31 132 GLY A N 1
ATOM 1045 C CA . GLY A 1 132 ? 22.752 -5.544 -21.431 1.00 71.31 132 GLY A CA 1
ATOM 1046 C C . GLY A 1 132 ? 21.633 -5.189 -20.445 1.00 71.31 132 GLY A C 1
ATOM 1047 O O . GLY A 1 132 ? 20.567 -4.744 -20.882 1.00 71.31 132 GLY A O 1
ATOM 1048 N N . PRO A 1 133 ? 21.838 -5.395 -19.130 1.00 80.50 133 PRO A N 1
ATOM 1049 C CA . PRO A 1 133 ? 20.755 -5.362 -18.159 1.00 80.50 133 PRO A CA 1
ATOM 1050 C C . PRO A 1 133 ? 20.093 -3.992 -18.175 1.00 80.50 133 PRO A C 1
ATOM 1052 O O . PRO A 1 133 ? 20.735 -2.957 -17.968 1.00 80.50 133 PRO A O 1
ATOM 1055 N N . PHE A 1 134 ? 18.786 -3.989 -18.436 1.00 87.44 134 PHE A N 1
ATOM 1056 C CA . PHE A 1 134 ? 18.023 -2.757 -18.373 1.00 87.44 134 PHE A CA 1
ATOM 1057 C C . PHE A 1 134 ? 17.961 -2.255 -16.939 1.00 87.44 134 PHE A C 1
ATOM 1059 O O . PHE A 1 134 ? 17.986 -1.055 -16.731 1.00 87.44 134 PHE A O 1
ATOM 1066 N N . LEU A 1 135 ? 17.907 -3.138 -15.949 1.00 91.31 135 LEU A N 1
ATOM 1067 C CA . LEU A 1 135 ? 17.881 -2.790 -14.536 1.00 91.31 135 LEU A CA 1
ATOM 1068 C C . LEU A 1 135 ? 18.896 -3.637 -13.782 1.00 91.31 135 LEU A C 1
ATOM 1070 O O . LEU A 1 135 ? 19.157 -4.782 -14.145 1.00 91.31 135 LEU A O 1
ATOM 1074 N N . SER A 1 136 ? 19.438 -3.086 -12.701 1.00 90.75 136 SER A N 1
ATOM 1075 C CA . SER A 1 136 ? 20.159 -3.871 -11.708 1.00 90.75 136 SER A CA 1
ATOM 1076 C C . SER A 1 136 ? 19.309 -3.977 -10.444 1.00 90.75 136 SER A C 1
ATOM 1078 O O . SER A 1 136 ? 18.660 -3.014 -10.031 1.00 90.75 136 SER A O 1
ATOM 1080 N N . GLN A 1 137 ? 19.285 -5.161 -9.829 1.00 89.94 137 GLN A N 1
ATOM 1081 C CA . GLN A 1 137 ? 18.518 -5.385 -8.602 1.00 89.94 137 GLN A CA 1
ATOM 1082 C C . GLN A 1 137 ? 18.896 -4.398 -7.476 1.00 89.94 137 GLN A C 1
ATOM 1084 O O . GLN A 1 137 ? 17.981 -3.856 -6.857 1.00 89.94 137 GLN A O 1
ATOM 1089 N N . PRO A 1 138 ? 20.187 -4.069 -7.249 1.00 89.25 138 PRO A N 1
ATOM 1090 C CA . PRO A 1 138 ? 20.556 -3.077 -6.242 1.00 89.25 138 PRO A CA 1
ATOM 1091 C C . PRO A 1 138 ? 20.035 -1.663 -6.538 1.00 89.25 138 PRO A C 1
ATOM 1093 O O . PRO A 1 138 ? 19.544 -0.999 -5.630 1.00 89.25 138 PRO A O 1
ATOM 1096 N N . GLU A 1 139 ? 20.095 -1.201 -7.794 1.00 88.00 139 GLU A N 1
ATOM 1097 C CA . GLU A 1 139 ? 19.535 0.107 -8.178 1.00 88.00 139 GLU A CA 1
ATOM 1098 C C . GLU A 1 139 ? 18.020 0.155 -7.979 1.00 88.00 139 GLU A C 1
ATOM 1100 O O . GLU A 1 139 ? 17.472 1.198 -7.618 1.00 88.00 139 GLU A O 1
ATOM 1105 N N . CYS A 1 140 ? 17.333 -0.969 -8.206 1.00 92.50 140 CYS A N 1
ATOM 1106 C CA . CYS A 1 140 ? 15.891 -1.040 -8.018 1.00 92.50 140 CYS A CA 1
ATOM 1107 C C . CYS A 1 140 ? 15.518 -0.877 -6.544 1.00 92.50 140 CYS A C 1
ATOM 1109 O O . CYS A 1 140 ? 14.706 -0.012 -6.214 1.00 92.50 140 CYS A O 1
ATOM 1111 N N . GLU A 1 141 ? 16.163 -1.643 -5.659 1.00 92.75 141 GLU A N 1
ATOM 1112 C CA . GLU A 1 141 ? 15.957 -1.524 -4.212 1.00 92.75 141 GLU A CA 1
ATOM 1113 C C . GLU A 1 141 ? 16.309 -0.112 -3.718 1.00 92.75 141 GLU A C 1
ATOM 1115 O O . GLU A 1 141 ? 15.564 0.477 -2.932 1.00 92.75 141 GLU A O 1
ATOM 1120 N N . GLN A 1 142 ? 17.385 0.490 -4.238 1.00 90.56 142 GLN A N 1
ATOM 1121 C CA . GLN A 1 142 ? 17.778 1.857 -3.889 1.00 90.56 142 GLN A CA 1
ATOM 1122 C C . GLN A 1 142 ? 16.712 2.872 -4.289 1.00 90.56 142 GLN A C 1
ATOM 1124 O O . GLN A 1 142 ? 16.339 3.729 -3.487 1.00 90.56 142 GLN A O 1
ATOM 1129 N N . SER A 1 143 ? 16.212 2.774 -5.522 1.00 91.19 143 SER A N 1
ATOM 1130 C CA . SER A 1 143 ? 15.184 3.673 -6.036 1.00 91.19 143 SER A CA 1
ATOM 1131 C C . SER A 1 143 ? 13.917 3.612 -5.186 1.00 91.19 143 SER A C 1
ATOM 1133 O O . SER A 1 143 ? 13.346 4.655 -4.864 1.00 91.19 143 SER A O 1
ATOM 1135 N N . VAL A 1 144 ? 13.483 2.407 -4.809 1.00 93.94 144 VAL A N 1
ATOM 1136 C CA . VAL A 1 144 ? 12.303 2.224 -3.958 1.00 93.94 144 VAL A CA 1
ATOM 1137 C C . VAL A 1 144 ? 12.561 2.771 -2.555 1.00 93.94 144 VAL A C 1
ATOM 1139 O O . VAL A 1 144 ? 11.743 3.529 -2.034 1.00 93.94 144 VAL A O 1
ATOM 1142 N N . THR A 1 145 ? 13.729 2.484 -1.971 1.00 93.38 145 THR A N 1
ATOM 1143 C CA . THR A 1 145 ? 14.105 2.989 -0.641 1.00 93.38 145 THR A CA 1
ATOM 1144 C C . THR A 1 145 ? 14.108 4.519 -0.598 1.00 93.38 145 THR A C 1
ATOM 1146 O O . THR A 1 145 ? 13.540 5.111 0.319 1.00 93.38 145 THR A O 1
ATOM 1149 N N . ILE A 1 146 ? 14.687 5.177 -1.609 1.00 91.31 146 ILE A N 1
ATOM 1150 C CA . ILE A 1 146 ? 14.712 6.643 -1.709 1.00 91.31 146 ILE A CA 1
ATOM 1151 C C . ILE A 1 146 ? 13.294 7.212 -1.796 1.00 91.31 146 ILE A C 1
ATOM 1153 O O . ILE A 1 146 ? 12.986 8.175 -1.090 1.00 91.31 146 ILE A O 1
ATOM 1157 N N . GLY A 1 147 ? 12.419 6.627 -2.620 1.00 91.69 147 GLY A N 1
ATOM 1158 C CA . GLY A 1 147 ? 11.033 7.084 -2.721 1.00 91.69 147 GLY A CA 1
ATOM 1159 C C . GLY A 1 147 ? 10.264 6.908 -1.408 1.00 91.69 147 GLY A C 1
ATOM 1160 O O . GLY A 1 147 ? 9.562 7.828 -0.987 1.00 91.69 147 GLY A O 1
ATOM 1161 N N . CYS A 1 148 ? 10.465 5.792 -0.698 1.00 93.38 148 CYS A N 1
ATOM 1162 C CA . CYS A 1 148 ? 9.889 5.581 0.630 1.00 93.38 148 CYS A CA 1
ATOM 1163 C C . CYS A 1 148 ? 10.359 6.636 1.645 1.00 93.38 148 CYS A C 1
ATOM 1165 O O . CYS A 1 148 ? 9.529 7.279 2.285 1.00 93.38 148 CYS A O 1
ATOM 1167 N N . LEU A 1 149 ? 11.672 6.856 1.774 1.00 92.25 149 LEU A N 1
ATOM 1168 C CA . LEU A 1 149 ? 12.237 7.841 2.711 1.00 92.25 149 LEU A CA 1
ATOM 1169 C C . LEU A 1 149 ? 11.762 9.265 2.406 1.00 92.25 149 LEU A C 1
ATOM 1171 O O . LEU A 1 149 ? 11.434 10.031 3.312 1.00 92.25 149 LEU A O 1
ATOM 1175 N N . THR A 1 150 ? 11.682 9.599 1.120 1.00 90.44 150 THR A N 1
ATOM 1176 C CA . THR A 1 150 ? 11.161 10.881 0.642 1.00 90.44 150 THR A CA 1
ATOM 1177 C C . THR A 1 150 ? 9.715 11.087 1.081 1.00 90.44 150 THR A C 1
ATOM 1179 O O . THR A 1 150 ? 9.383 12.125 1.654 1.00 90.44 150 THR A O 1
ATOM 1182 N N . GLN A 1 151 ? 8.871 10.072 0.890 1.00 90.62 151 GLN A N 1
ATOM 1183 C CA . GLN A 1 151 ? 7.467 10.122 1.278 1.00 90.62 151 GLN A CA 1
ATOM 1184 C C . GLN A 1 151 ? 7.274 10.218 2.792 1.00 90.62 151 GLN A C 1
ATOM 1186 O O . GLN A 1 151 ? 6.419 10.971 3.258 1.00 90.62 151 GLN A O 1
ATOM 1191 N N . LEU A 1 152 ? 8.073 9.480 3.568 1.00 92.06 152 LEU A N 1
ATOM 1192 C CA . LEU A 1 152 ? 8.038 9.547 5.028 1.00 92.06 152 LEU A CA 1
ATOM 1193 C C . LEU A 1 152 ? 8.389 10.947 5.514 1.00 92.06 152 LEU A C 1
ATOM 1195 O O . LEU A 1 152 ? 7.662 11.502 6.336 1.00 92.06 152 LEU A O 1
ATOM 1199 N N . ARG A 1 153 ? 9.430 11.564 4.948 1.00 91.19 153 ARG A N 1
ATOM 1200 C CA . ARG A 1 153 ? 9.792 12.940 5.289 1.00 91.19 153 ARG A CA 1
ATOM 1201 C C . ARG A 1 153 ? 8.689 13.926 4.902 1.00 91.19 153 ARG A C 1
ATOM 1203 O O . ARG A 1 153 ? 8.306 14.742 5.731 1.00 91.19 153 ARG A O 1
ATOM 1210 N N . GLN A 1 154 ? 8.129 13.818 3.694 1.00 89.00 154 GLN A N 1
ATOM 1211 C CA . GLN A 1 154 ? 7.017 14.672 3.255 1.00 89.00 154 GLN A CA 1
ATOM 1212 C C . GLN A 1 154 ? 5.774 14.502 4.148 1.00 89.00 154 GLN A C 1
ATOM 1214 O O . GLN A 1 154 ? 5.052 15.465 4.404 1.00 89.00 154 GLN A O 1
ATOM 1219 N N . SER A 1 155 ? 5.514 13.293 4.656 1.00 90.88 155 SER A N 1
ATOM 1220 C CA . SER A 1 155 ? 4.356 13.015 5.516 1.00 90.88 155 SER A CA 1
ATOM 1221 C C . SER A 1 155 ? 4.376 13.780 6.835 1.00 90.88 155 SER A C 1
ATOM 1223 O O . SER A 1 155 ? 3.314 14.100 7.363 1.00 90.88 155 SER A O 1
ATOM 1225 N N . LEU A 1 156 ? 5.560 14.147 7.330 1.00 91.12 156 LEU A N 1
ATOM 1226 C CA . LEU A 1 156 ? 5.706 14.933 8.551 1.00 91.12 156 LEU A CA 1
ATOM 1227 C C . LEU A 1 156 ? 5.073 16.329 8.425 1.00 91.12 156 LEU A C 1
ATOM 1229 O O . LEU A 1 156 ? 4.623 16.886 9.424 1.00 91.12 156 LEU A O 1
ATOM 1233 N N . GLU A 1 157 ? 4.939 16.867 7.207 1.00 89.31 157 GLU A N 1
ATOM 1234 C CA . GLU A 1 157 ? 4.217 18.123 6.972 1.00 89.31 157 GLU A CA 1
ATOM 1235 C C . GLU A 1 157 ? 2.738 18.032 7.369 1.00 89.31 157 GLU A C 1
ATOM 1237 O O . GLU A 1 157 ? 2.170 19.034 7.796 1.00 89.31 157 GLU A O 1
ATOM 1242 N N . LEU A 1 158 ? 2.120 16.842 7.300 1.00 89.44 158 LEU A N 1
ATOM 1243 C CA . LEU A 1 158 ? 0.719 16.629 7.697 1.00 89.44 158 LEU A CA 1
ATOM 1244 C C . LEU A 1 158 ? 0.470 16.923 9.182 1.00 89.44 158 LEU A C 1
ATOM 1246 O O . LEU A 1 158 ? -0.682 17.107 9.582 1.00 89.44 158 LEU A O 1
ATOM 1250 N N . LEU A 1 159 ? 1.533 16.938 9.988 1.00 89.56 159 LEU A N 1
ATOM 1251 C CA . LEU A 1 159 ? 1.487 17.229 11.416 1.00 89.56 159 LEU A CA 1
ATOM 1252 C C . LEU A 1 159 ? 1.634 18.719 11.724 1.00 89.56 159 LEU A C 1
ATOM 1254 O O . LEU A 1 159 ? 1.453 19.110 12.872 1.00 89.56 159 LEU A O 1
ATOM 1258 N N . ASN A 1 160 ? 1.958 19.557 10.735 1.00 83.25 160 ASN A N 1
ATOM 1259 C CA . ASN A 1 160 ? 2.196 20.976 10.958 1.00 83.25 160 ASN A CA 1
ATOM 1260 C C . ASN A 1 160 ? 0.867 21.728 11.203 1.00 83.25 160 ASN A C 1
ATOM 1262 O O . ASN A 1 160 ? 0.091 21.907 10.253 1.00 83.25 160 ASN A O 1
ATOM 1266 N N . PRO A 1 161 ? 0.611 22.225 12.433 1.00 73.75 161 PRO A N 1
ATOM 1267 C CA . PRO A 1 161 ? -0.655 22.866 12.793 1.00 73.75 161 PRO A CA 1
ATOM 1268 C C . PRO A 1 161 ? -0.825 24.253 12.157 1.00 73.75 161 PRO A C 1
ATOM 1270 O O . PRO A 1 161 ? -1.939 24.760 12.068 1.00 73.75 161 PRO A O 1
ATOM 1273 N N . THR A 1 162 ? 0.264 24.864 11.688 1.00 74.94 162 THR A N 1
ATOM 1274 C CA . THR A 1 162 ? 0.293 26.238 11.168 1.00 74.94 162 THR A CA 1
ATOM 1275 C C . THR A 1 162 ? -0.165 26.324 9.711 1.00 74.94 162 THR A C 1
ATOM 1277 O O . THR A 1 162 ? -0.280 27.418 9.168 1.00 74.94 162 THR A O 1
ATOM 1280 N N . THR A 1 163 ? -0.425 25.195 9.044 1.00 72.75 163 THR A N 1
ATOM 1281 C CA . THR A 1 163 ? -0.822 25.183 7.629 1.00 72.75 163 THR A CA 1
ATOM 1282 C C . THR A 1 163 ? -2.301 25.562 7.482 1.00 72.75 163 THR A C 1
ATOM 1284 O O . THR A 1 163 ? -3.165 24.782 7.887 1.00 72.75 163 THR A O 1
ATOM 1287 N N . PRO A 1 164 ? -2.634 26.719 6.882 1.00 64.31 164 PRO A N 1
ATOM 1288 C CA . PRO A 1 164 ? -4.016 27.165 6.787 1.00 64.31 164 PRO A CA 1
ATOM 1289 C C . PRO A 1 164 ? -4.786 26.456 5.662 1.00 64.31 164 PRO A C 1
ATOM 1291 O O . PRO A 1 164 ? -4.239 26.112 4.609 1.00 64.31 164 PRO A O 1
ATOM 1294 N N . GLY A 1 165 ? -6.097 26.324 5.866 1.00 70.56 165 GLY A N 1
ATOM 1295 C CA . GLY A 1 165 ? -7.057 25.913 4.842 1.00 70.56 165 GLY A CA 1
ATOM 1296 C C . GLY A 1 165 ? -7.044 24.420 4.513 1.00 70.56 165 GLY A C 1
ATOM 1297 O O . GLY A 1 165 ? -6.624 23.572 5.295 1.00 70.56 165 GLY A O 1
ATOM 1298 N N . ASN A 1 166 ? -7.525 24.090 3.320 1.00 84.31 166 ASN A N 1
ATOM 1299 C CA . ASN A 1 166 ? -7.701 22.719 2.843 1.00 84.31 166 ASN A CA 1
ATOM 1300 C C . ASN A 1 166 ? -6.525 22.217 1.984 1.00 84.31 166 ASN A C 1
ATOM 1302 O O . ASN A 1 166 ? -6.677 21.294 1.184 1.00 84.31 166 ASN A O 1
ATOM 1306 N N . LYS A 1 167 ? -5.328 22.797 2.160 1.00 87.75 167 LYS A N 1
ATOM 1307 C CA . LYS A 1 167 ? -4.121 22.445 1.390 1.00 87.75 167 LYS A CA 1
ATOM 1308 C C . LYS A 1 167 ? -3.828 20.942 1.433 1.00 87.75 167 LYS A C 1
ATOM 1310 O O . LYS A 1 167 ? -3.582 20.339 0.391 1.00 87.75 167 LYS A O 1
ATOM 1315 N N . PHE A 1 168 ? -3.880 20.335 2.620 1.00 88.25 168 PHE A N 1
ATOM 1316 C CA . PHE A 1 168 ? -3.636 18.899 2.772 1.00 88.25 168 PHE A CA 1
ATOM 1317 C C . PHE A 1 168 ? -4.766 18.044 2.205 1.00 88.25 168 PHE A C 1
ATOM 1319 O O . PHE A 1 168 ? -4.486 16.983 1.664 1.00 88.25 168 PHE A O 1
ATOM 1326 N N . GLU A 1 169 ? -6.019 18.505 2.255 1.00 89.38 169 GLU A N 1
ATOM 1327 C CA . GLU A 1 169 ? -7.128 17.807 1.595 1.00 89.38 169 GLU A CA 1
ATOM 1328 C C . GLU A 1 169 ? -6.903 17.749 0.083 1.00 89.38 169 GLU A C 1
ATOM 1330 O O . GLU A 1 169 ? -6.985 16.678 -0.508 1.00 89.38 169 GLU A O 1
ATOM 1335 N N . ILE A 1 170 ? -6.529 18.877 -0.528 1.00 88.50 170 ILE A N 1
ATOM 1336 C CA . ILE A 1 170 ? -6.224 18.955 -1.961 1.00 88.50 170 ILE A CA 1
ATOM 1337 C C . ILE A 1 170 ? -5.009 18.084 -2.307 1.00 88.50 170 ILE A C 1
ATOM 1339 O O . ILE A 1 170 ? -5.034 17.378 -3.311 1.00 88.50 170 ILE A O 1
ATOM 1343 N N . ALA A 1 171 ? -3.950 18.108 -1.494 1.00 88.06 171 ALA A N 1
ATOM 1344 C CA . ALA A 1 171 ? -2.754 17.299 -1.732 1.00 88.06 171 ALA A CA 1
ATOM 1345 C C . ALA A 1 171 ? -3.032 15.789 -1.596 1.00 88.06 171 ALA A C 1
ATOM 1347 O O . ALA A 1 171 ? -2.586 14.999 -2.427 1.00 88.06 171 ALA A O 1
ATOM 1348 N N . VAL A 1 172 ? -3.813 15.379 -0.591 1.00 90.25 172 VAL A N 1
ATOM 1349 C CA . VAL A 1 172 ? -4.254 13.985 -0.430 1.00 90.25 172 VAL A CA 1
ATOM 1350 C C . VAL A 1 172 ? -5.156 13.565 -1.586 1.00 90.25 172 VAL A C 1
ATOM 1352 O O . VAL A 1 172 ? -4.917 12.508 -2.164 1.00 90.25 172 VAL A O 1
ATOM 1355 N N . ALA A 1 173 ? -6.124 14.401 -1.975 1.00 89.25 173 ALA A N 1
ATOM 1356 C CA . ALA A 1 173 ? -7.011 14.133 -3.106 1.00 89.25 173 ALA A CA 1
ATOM 1357 C C . ALA A 1 173 ? -6.240 13.992 -4.427 1.00 89.25 173 ALA A C 1
ATOM 1359 O O . ALA A 1 173 ? -6.567 13.172 -5.273 1.00 89.25 173 ALA A O 1
ATOM 1360 N N . LYS A 1 174 ? -5.153 14.747 -4.589 1.00 86.25 174 LYS A N 1
ATOM 1361 C CA . LYS A 1 174 ? -4.258 14.639 -5.746 1.00 86.25 174 LYS A CA 1
ATOM 1362 C C . LYS A 1 174 ? -3.333 13.426 -5.715 1.00 86.25 174 LYS A C 1
ATOM 1364 O O . LYS A 1 174 ? -2.600 13.209 -6.675 1.00 86.25 174 LYS A O 1
ATOM 1369 N N . GLY A 1 175 ? -3.365 12.644 -4.639 1.00 87.19 175 GLY A N 1
ATOM 1370 C CA . GLY A 1 175 ? -2.548 11.451 -4.480 1.00 87.19 175 GLY A CA 1
ATOM 1371 C C . GLY A 1 175 ? -1.119 11.725 -4.018 1.00 87.19 175 GLY A C 1
ATOM 1372 O O . GLY A 1 175 ? -0.342 10.780 -3.975 1.00 87.19 175 GLY A O 1
ATOM 1373 N N . SER A 1 176 ? -0.758 12.947 -3.601 1.00 87.50 176 SER A N 1
ATOM 1374 C CA . SER A 1 176 ? 0.610 13.280 -3.153 1.00 87.50 176 SER A CA 1
ATOM 1375 C C . SER A 1 176 ? 1.086 12.419 -1.977 1.00 87.50 176 SER A C 1
ATOM 1377 O O . SER A 1 176 ? 2.280 12.206 -1.801 1.00 87.50 176 SER A O 1
ATOM 1379 N N . TYR A 1 177 ? 0.157 11.886 -1.179 1.00 89.88 177 TYR A N 1
ATOM 1380 C CA . TYR A 1 177 ? 0.465 11.058 -0.013 1.00 89.88 177 TYR A CA 1
ATOM 1381 C C . TYR A 1 177 ? 0.266 9.544 -0.238 1.00 89.88 177 TYR A C 1
ATOM 1383 O O . TYR A 1 177 ? 0.449 8.766 0.693 1.00 89.88 177 TYR A O 1
ATOM 1391 N N . ALA A 1 178 ? -0.044 9.101 -1.465 1.00 89.88 178 ALA A N 1
ATOM 1392 C CA . ALA A 1 178 ? -0.462 7.724 -1.764 1.00 89.88 178 ALA A CA 1
ATOM 1393 C C . ALA A 1 178 ? 0.544 6.632 -1.374 1.00 89.88 178 ALA A C 1
ATOM 1395 O O . ALA A 1 178 ? 0.150 5.525 -1.022 1.00 89.88 178 ALA A O 1
ATOM 1396 N N . LEU A 1 179 ? 1.841 6.943 -1.428 1.00 91.19 179 LEU A N 1
ATOM 1397 C CA . LEU A 1 179 ? 2.913 6.004 -1.104 1.00 91.19 179 LEU A CA 1
ATOM 1398 C C . LEU A 1 179 ? 3.097 5.816 0.415 1.00 91.19 179 LEU A C 1
ATOM 1400 O O . LEU A 1 179 ? 3.774 4.883 0.831 1.00 91.19 179 LEU A O 1
ATOM 1404 N N . LEU A 1 180 ? 2.494 6.666 1.257 1.00 91.31 180 LEU A N 1
ATOM 1405 C CA . LEU A 1 180 ? 2.761 6.696 2.699 1.00 91.31 180 LEU A CA 1
ATOM 1406 C C . LEU A 1 180 ? 2.506 5.352 3.407 1.00 91.31 180 LEU A C 1
ATOM 1408 O O . LEU A 1 180 ? 3.399 4.923 4.137 1.00 91.31 180 LEU A O 1
ATOM 1412 N N . PRO A 1 181 ? 1.376 4.646 3.191 1.00 89.62 181 PRO A N 1
ATOM 1413 C CA . PRO A 1 181 ? 1.138 3.368 3.864 1.00 89.62 181 PRO A CA 1
ATOM 1414 C C . PRO A 1 181 ? 2.194 2.315 3.505 1.00 89.62 181 PRO A C 1
ATOM 1416 O O . PRO A 1 181 ? 2.727 1.642 4.384 1.00 89.62 181 PRO A O 1
ATOM 1419 N N . TYR A 1 182 ? 2.551 2.225 2.219 1.00 90.75 182 TYR A N 1
ATOM 1420 C CA . TYR A 1 182 ? 3.599 1.323 1.738 1.00 90.75 182 TYR A CA 1
ATOM 1421 C C . TYR A 1 182 ? 4.964 1.697 2.320 1.00 90.75 182 TYR A C 1
ATOM 1423 O O . TYR A 1 182 ? 5.676 0.843 2.846 1.00 90.75 182 TYR A O 1
ATOM 1431 N N . ALA A 1 183 ? 5.321 2.983 2.251 1.00 92.00 183 ALA A N 1
ATOM 1432 C CA . ALA A 1 183 ? 6.600 3.484 2.728 1.00 92.00 183 ALA A CA 1
ATOM 1433 C C . ALA A 1 183 ? 6.776 3.219 4.219 1.00 92.00 183 ALA A C 1
ATOM 1435 O O . ALA A 1 183 ? 7.814 2.704 4.616 1.00 92.00 183 ALA A O 1
ATOM 1436 N N . ASN A 1 184 ? 5.756 3.500 5.031 1.00 88.38 184 ASN A N 1
ATOM 1437 C CA . ASN A 1 184 ? 5.817 3.302 6.475 1.00 88.38 184 ASN A CA 1
ATOM 1438 C C . ASN A 1 184 ? 5.982 1.825 6.858 1.00 88.38 184 ASN A C 1
ATOM 1440 O O . ASN A 1 184 ? 6.559 1.534 7.896 1.00 88.38 184 ASN A O 1
ATOM 1444 N N . GLN A 1 185 ? 5.541 0.889 6.018 1.00 84.81 185 GLN A N 1
ATOM 1445 C CA . GLN A 1 185 ? 5.679 -0.537 6.301 1.00 84.81 185 GLN A CA 1
ATOM 1446 C C . GLN A 1 185 ? 6.973 -1.159 5.764 1.00 84.81 185 GLN A C 1
ATOM 1448 O O . GLN A 1 185 ? 7.580 -1.975 6.451 1.00 84.81 185 GLN A O 1
ATOM 1453 N N . TYR A 1 186 ? 7.391 -0.819 4.541 1.00 88.62 186 TYR A N 1
ATOM 1454 C CA . TYR A 1 186 ? 8.391 -1.613 3.813 1.00 88.62 186 TYR A CA 1
ATOM 1455 C C . TYR A 1 186 ? 9.750 -0.932 3.614 1.00 88.62 186 TYR A C 1
ATOM 1457 O O . TYR A 1 186 ? 10.691 -1.593 3.169 1.00 88.62 186 TYR A O 1
ATOM 1465 N N . TRP A 1 187 ? 9.908 0.354 3.956 1.00 91.44 187 TRP A N 1
ATOM 1466 C CA . TRP A 1 187 ? 11.193 1.054 3.796 1.00 91.44 187 TRP A CA 1
ATOM 1467 C C . TRP A 1 187 ? 12.405 0.363 4.460 1.00 91.44 187 TRP A C 1
ATOM 1469 O O . TRP A 1 187 ? 13.454 0.334 3.811 1.00 91.44 187 TRP A O 1
ATOM 1479 N N . PRO A 1 188 ? 12.314 -0.244 5.668 1.00 87.12 188 PRO A N 1
ATOM 1480 C CA . PRO A 1 188 ? 13.472 -0.873 6.306 1.00 87.12 188 PRO A CA 1
ATOM 1481 C C . PRO A 1 188 ? 13.863 -2.160 5.579 1.00 87.12 188 PRO A C 1
ATOM 1483 O O . PRO A 1 188 ? 15.042 -2.449 5.403 1.00 87.12 188 PRO A O 1
ATOM 1486 N N . THR A 1 189 ? 12.874 -2.917 5.089 1.00 88.44 189 THR A N 1
ATOM 1487 C CA . THR A 1 189 ? 13.106 -4.127 4.294 1.00 88.44 189 THR A CA 1
ATOM 1488 C C . THR A 1 189 ? 13.853 -3.802 3.003 1.00 88.44 189 THR A C 1
ATOM 1490 O O . THR A 1 189 ? 14.794 -4.507 2.651 1.00 88.44 189 THR A O 1
ATOM 1493 N N . HIS A 1 190 ? 13.469 -2.724 2.315 1.00 91.75 190 HIS A N 1
ATOM 1494 C CA . HIS A 1 190 ? 14.174 -2.266 1.116 1.00 91.75 190 HIS A CA 1
ATOM 1495 C C . HIS A 1 190 ? 15.593 -1.774 1.420 1.00 91.75 190 HIS A C 1
ATOM 1497 O O . HIS A 1 190 ? 16.532 -2.144 0.713 1.00 91.75 190 HIS A O 1
ATOM 1503 N N . LEU A 1 191 ? 15.770 -1.008 2.505 1.00 90.06 191 LEU A N 1
ATOM 1504 C CA . LEU A 1 191 ? 17.088 -0.578 2.978 1.00 90.06 191 LEU A CA 1
ATOM 1505 C C . LEU A 1 191 ? 18.006 -1.780 3.236 1.00 90.06 191 LEU A C 1
ATOM 1507 O O . LEU A 1 191 ? 19.141 -1.796 2.759 1.00 90.06 191 LEU A O 1
ATOM 1511 N N . ARG A 1 192 ? 17.507 -2.807 3.931 1.00 87.12 192 ARG A N 1
ATOM 1512 C CA . ARG A 1 192 ? 18.264 -4.034 4.191 1.00 87.12 192 ARG A CA 1
ATOM 1513 C C . ARG A 1 192 ? 18.650 -4.742 2.897 1.00 87.12 192 ARG A C 1
ATOM 1515 O O . ARG A 1 192 ? 19.824 -5.042 2.709 1.00 87.12 192 ARG A O 1
ATOM 1522 N N . SER A 1 193 ? 17.707 -4.916 1.967 1.00 89.69 193 SER A N 1
ATOM 1523 C CA . SER A 1 193 ? 17.998 -5.507 0.655 1.00 89.69 193 SER A CA 1
ATOM 1524 C C . SER A 1 193 ? 19.070 -4.724 -0.116 1.00 89.69 193 SER A C 1
ATOM 1526 O O . SER A 1 193 ? 19.907 -5.337 -0.775 1.00 89.69 193 SER A O 1
ATOM 1528 N N . CYS A 1 194 ? 19.113 -3.390 -0.008 1.00 87.25 194 CYS A N 1
ATOM 1529 C CA . CYS A 1 194 ? 20.186 -2.593 -0.614 1.00 87.25 194 CYS A CA 1
ATOM 1530 C C . CYS A 1 194 ? 21.558 -2.947 -0.029 1.00 87.25 194 CYS A C 1
ATOM 1532 O O . CYS A 1 194 ? 22.508 -3.184 -0.777 1.00 87.25 194 CYS A O 1
ATOM 1534 N N . VAL A 1 195 ? 21.650 -2.984 1.302 1.00 85.12 195 VAL A N 1
ATOM 1535 C CA . VAL A 1 195 ? 22.902 -3.241 2.023 1.00 85.12 195 VAL A CA 1
ATOM 1536 C C . VAL A 1 195 ? 23.379 -4.677 1.813 1.00 85.12 195 VAL A C 1
ATOM 1538 O O . VAL A 1 195 ? 24.567 -4.889 1.592 1.00 85.12 195 VAL A O 1
ATOM 1541 N N . GLU A 1 196 ? 22.478 -5.658 1.817 1.00 85.69 196 GLU A N 1
ATOM 1542 C CA . GLU A 1 196 ? 22.805 -7.072 1.584 1.00 85.69 196 GLU A CA 1
ATOM 1543 C C . GLU A 1 196 ? 23.305 -7.325 0.157 1.00 85.69 196 GLU A C 1
ATOM 1545 O O . GLU A 1 196 ? 24.271 -8.059 -0.045 1.00 85.69 196 GLU A O 1
ATOM 1550 N N . LEU A 1 197 ? 22.677 -6.707 -0.850 1.00 84.06 197 LEU A N 1
ATOM 1551 C CA . LEU A 1 197 ? 23.057 -6.920 -2.248 1.00 84.06 197 LEU A CA 1
ATOM 1552 C C . LEU A 1 197 ? 24.398 -6.269 -2.599 1.00 84.06 197 LEU A C 1
ATOM 1554 O O . LEU A 1 197 ? 25.138 -6.804 -3.424 1.00 84.06 197 LEU A O 1
ATOM 1558 N N . GLN A 1 198 ? 24.712 -5.119 -2.001 1.00 80.56 198 GLN A N 1
ATOM 1559 C CA . GLN A 1 198 ? 25.937 -4.379 -2.309 1.00 80.56 198 GLN A CA 1
ATOM 1560 C C . GLN A 1 198 ? 27.078 -4.607 -1.321 1.00 80.56 198 GLN A C 1
ATOM 1562 O O . GLN A 1 198 ? 28.226 -4.349 -1.668 1.00 80.56 198 GLN A O 1
ATOM 1567 N N . HIS A 1 199 ? 26.779 -5.091 -0.113 1.00 79.12 199 HIS A N 1
ATOM 1568 C CA . HIS A 1 199 ? 27.705 -5.147 1.027 1.00 79.12 199 HIS A CA 1
ATOM 1569 C C . HIS A 1 199 ? 28.287 -3.771 1.420 1.00 79.12 199 HIS A C 1
ATOM 1571 O O . HIS A 1 199 ? 29.266 -3.683 2.163 1.00 79.12 199 HIS A O 1
ATOM 1577 N N . GLU A 1 200 ? 27.661 -2.693 0.950 1.00 79.50 200 GLU A N 1
ATOM 1578 C CA . GLU A 1 200 ? 28.000 -1.296 1.192 1.00 79.50 200 GLU A CA 1
ATOM 1579 C C . GLU A 1 200 ? 26.715 -0.458 1.122 1.00 79.50 200 GLU A C 1
ATOM 1581 O O . GLU A 1 200 ? 25.712 -0.855 0.524 1.00 79.50 200 GLU A O 1
ATOM 1586 N N . MET A 1 201 ? 26.724 0.705 1.767 1.00 77.00 201 MET A N 1
ATOM 1587 C CA . MET A 1 201 ? 25.637 1.657 1.646 1.00 77.00 201 MET A CA 1
ATOM 1588 C C . MET A 1 201 ? 25.785 2.494 0.373 1.00 77.00 201 MET A C 1
ATOM 1590 O O . MET A 1 201 ? 26.787 3.170 0.147 1.00 77.00 201 MET A O 1
ATOM 1594 N N . LEU A 1 202 ? 24.722 2.502 -0.421 1.00 74.75 202 LEU A N 1
ATOM 1595 C CA . LEU A 1 202 ? 24.651 3.243 -1.670 1.00 74.75 202 LEU A CA 1
ATOM 1596 C C . LEU A 1 202 ? 24.762 4.771 -1.497 1.00 74.75 202 LEU A C 1
ATOM 1598 O O . LEU A 1 202 ? 24.208 5.323 -0.535 1.00 74.75 202 LEU A O 1
ATOM 1602 N N . PRO A 1 203 ? 25.390 5.490 -2.454 1.00 73.12 203 PRO A N 1
ATOM 1603 C CA . PRO A 1 203 ? 25.504 6.944 -2.413 1.00 73.12 203 PRO A CA 1
ATOM 1604 C C . PRO A 1 203 ? 24.148 7.639 -2.251 1.00 73.12 203 PRO A C 1
ATOM 1606 O O . PRO A 1 203 ? 23.158 7.284 -2.893 1.00 73.12 203 PRO A O 1
ATOM 1609 N N . GLY A 1 204 ? 24.104 8.649 -1.382 1.00 80.38 204 GLY A N 1
ATOM 1610 C CA . GLY A 1 204 ? 22.906 9.446 -1.108 1.00 80.38 204 GLY A CA 1
ATOM 1611 C C . GLY A 1 204 ? 21.897 8.802 -0.149 1.00 80.38 204 GLY A C 1
ATOM 1612 O O . GLY A 1 204 ? 21.057 9.518 0.397 1.00 80.38 204 GLY A O 1
ATOM 1613 N N . LEU A 1 205 ? 21.981 7.495 0.126 1.00 86.00 205 LEU A N 1
ATOM 1614 C CA . LEU A 1 205 ? 21.005 6.825 0.987 1.00 86.00 205 LEU A CA 1
ATOM 1615 C C . LEU A 1 205 ? 21.141 7.240 2.460 1.00 86.00 205 LEU A C 1
ATOM 1617 O O . LEU A 1 205 ? 20.136 7.624 3.056 1.00 86.00 205 LEU A O 1
ATOM 1621 N N . ALA A 1 206 ? 22.366 7.287 3.012 1.00 88.06 206 ALA A N 1
ATOM 1622 C CA . ALA A 1 206 ? 22.597 7.838 4.359 1.00 88.06 206 ALA A CA 1
ATOM 1623 C C . ALA A 1 206 ? 22.010 9.232 4.500 1.00 88.06 206 ALA A C 1
ATOM 1625 O O . ALA A 1 206 ? 21.235 9.469 5.414 1.00 88.06 206 ALA A O 1
ATOM 1626 N N . SER A 1 207 ? 22.326 10.144 3.573 1.00 88.81 207 SER A N 1
ATOM 1627 C CA . SER A 1 207 ? 21.854 11.527 3.672 1.00 88.81 207 SER A CA 1
ATOM 1628 C C . SER A 1 207 ? 20.330 11.635 3.726 1.00 88.81 207 SER A C 1
ATOM 1630 O O . SER A 1 207 ? 19.815 12.524 4.394 1.00 88.81 207 SER A O 1
ATOM 1632 N N . GLN A 1 208 ? 19.595 10.728 3.070 1.00 88.75 208 GLN A N 1
ATOM 1633 C CA . GLN A 1 208 ? 18.131 10.718 3.136 1.00 88.75 208 GLN A CA 1
ATOM 1634 C C . GLN A 1 208 ? 17.615 10.192 4.483 1.00 88.75 208 GLN A C 1
ATOM 1636 O O . GLN A 1 208 ? 16.632 10.724 4.998 1.00 88.75 208 GLN A O 1
ATOM 1641 N N . ILE A 1 209 ? 18.277 9.185 5.065 1.00 91.25 209 ILE A N 1
ATOM 1642 C CA . ILE A 1 209 ? 17.944 8.656 6.398 1.00 91.25 209 ILE A CA 1
ATOM 1643 C C . ILE A 1 209 ? 18.260 9.702 7.474 1.00 91.25 209 ILE A C 1
ATOM 1645 O O . ILE A 1 209 ? 17.422 9.957 8.337 1.00 91.25 209 ILE A O 1
ATOM 1649 N N . GLU A 1 210 ? 19.417 10.361 7.388 1.00 91.25 210 GLU A N 1
ATOM 1650 C CA . GLU A 1 210 ? 19.793 11.466 8.279 1.00 91.25 210 GLU A CA 1
ATOM 1651 C C . GLU A 1 210 ? 18.783 12.613 8.179 1.00 91.25 210 GLU A C 1
ATOM 1653 O O . GLU A 1 210 ? 18.240 13.049 9.189 1.00 91.25 210 GLU A O 1
ATOM 1658 N N . ALA A 1 211 ? 18.420 13.035 6.963 1.00 91.19 211 ALA A N 1
ATOM 1659 C CA . ALA A 1 211 ? 17.432 14.096 6.770 1.00 91.19 211 ALA A CA 1
ATOM 1660 C C . ALA A 1 211 ? 16.053 13.749 7.365 1.00 91.19 211 ALA A C 1
ATOM 1662 O O . ALA A 1 211 ? 15.365 14.626 7.896 1.00 91.19 211 ALA A O 1
ATOM 1663 N N . LEU A 1 212 ? 15.629 12.482 7.281 1.00 91.81 212 LEU A N 1
ATOM 1664 C CA . LEU A 1 212 ? 14.400 12.011 7.925 1.00 91.81 212 LEU A CA 1
ATOM 1665 C C . LEU A 1 212 ? 14.526 12.057 9.455 1.00 91.81 212 LEU A C 1
ATOM 1667 O O . LEU A 1 212 ? 13.652 12.608 10.124 1.00 91.81 212 LEU A O 1
ATOM 1671 N N . SER A 1 213 ? 15.625 11.524 9.989 1.00 91.81 213 SER A N 1
ATOM 1672 C CA . SER A 1 213 ? 15.958 11.521 11.417 1.00 91.81 213 SER A CA 1
ATOM 1673 C C . SER A 1 213 ? 15.970 12.941 12.004 1.00 91.81 213 SER A C 1
ATOM 1675 O O . SER A 1 213 ? 15.402 13.207 13.068 1.00 91.81 213 SER A O 1
ATOM 1677 N N . ASP A 1 214 ? 16.549 13.901 11.290 1.00 91.88 214 ASP A N 1
ATOM 1678 C CA . ASP A 1 214 ? 16.585 15.307 11.690 1.00 91.88 214 ASP A CA 1
ATOM 1679 C C . ASP A 1 214 ? 15.210 15.962 11.660 1.00 91.88 214 ASP A C 1
ATOM 1681 O O . ASP A 1 214 ? 14.821 16.600 12.641 1.00 91.88 214 ASP A O 1
ATOM 1685 N N . SER A 1 215 ? 14.428 15.721 10.605 1.00 90.94 215 SER A N 1
ATOM 1686 C CA . SER A 1 215 ? 13.049 16.221 10.503 1.00 90.94 215 SER A CA 1
ATOM 1687 C C . SER A 1 215 ? 12.168 15.714 11.649 1.00 90.94 215 SER A C 1
ATOM 1689 O O . SER A 1 215 ? 11.376 16.468 12.213 1.00 90.94 215 SER A O 1
ATOM 1691 N N . ILE A 1 216 ? 12.341 14.447 12.031 1.00 90.69 216 ILE A N 1
ATOM 1692 C CA . ILE A 1 216 ? 11.655 13.829 13.169 1.00 90.69 216 ILE A CA 1
ATOM 1693 C C . ILE A 1 216 ? 12.006 14.541 14.481 1.00 90.69 216 ILE A C 1
ATOM 1695 O O . ILE A 1 216 ? 11.106 14.892 15.243 1.00 90.69 216 ILE A O 1
ATOM 1699 N N . SER A 1 217 ? 13.289 14.798 14.749 1.00 89.00 217 SER A N 1
ATOM 1700 C CA . SER A 1 217 ? 13.672 15.475 15.996 1.00 89.00 217 SER A CA 1
ATOM 1701 C C . SER A 1 217 ? 13.232 16.918 16.070 1.00 89.00 217 SER A C 1
ATOM 1703 O O . SER A 1 217 ? 12.841 17.357 17.146 1.00 89.00 217 SER A O 1
ATOM 1705 N N . LEU A 1 218 ? 13.281 17.648 14.956 1.00 88.25 218 LEU A N 1
ATOM 1706 C CA . LEU A 1 218 ? 12.810 19.029 14.920 1.00 88.25 218 LEU A CA 1
ATOM 1707 C C . LEU A 1 218 ? 11.330 19.124 15.307 1.00 88.25 218 LEU A C 1
ATOM 1709 O O . LEU A 1 218 ? 10.934 20.074 15.971 1.00 88.25 218 LEU A O 1
ATOM 1713 N N . LEU A 1 219 ? 10.517 18.131 14.936 1.00 84.75 219 LEU A N 1
ATOM 1714 C CA . LEU A 1 219 ? 9.110 18.069 15.333 1.00 84.75 219 LEU A CA 1
ATOM 1715 C C . LEU A 1 219 ? 8.915 17.563 16.764 1.00 84.75 219 LEU A C 1
ATOM 1717 O O . LEU A 1 219 ? 8.092 18.123 17.482 1.00 84.75 219 LEU A O 1
ATOM 1721 N N . GLY A 1 220 ? 9.683 16.558 17.194 1.00 79.38 220 GLY A N 1
ATOM 1722 C CA . GLY A 1 220 ? 9.594 16.010 18.552 1.00 79.38 220 GLY A CA 1
ATOM 1723 C C . GLY A 1 220 ? 9.977 17.006 19.654 1.00 79.38 220 GLY A C 1
ATOM 1724 O O . GLY A 1 220 ? 9.471 16.908 20.764 1.00 79.38 220 GLY A O 1
ATOM 1725 N N . GLN A 1 221 ? 10.819 17.999 19.350 1.00 68.88 221 GLN A N 1
ATOM 1726 C CA . GLN A 1 221 ? 11.156 19.087 20.280 1.00 68.88 221 GLN A CA 1
ATOM 1727 C C . GLN A 1 221 ? 10.004 20.083 20.509 1.00 68.88 221 GLN A C 1
ATOM 1729 O O . GLN A 1 221 ? 10.042 20.825 21.483 1.00 68.88 221 GLN A O 1
ATOM 1734 N N . ASN A 1 222 ? 8.987 20.104 19.639 1.00 58.56 222 ASN A N 1
ATOM 1735 C CA . ASN A 1 222 ? 7.852 21.033 19.724 1.00 58.56 222 ASN A CA 1
ATOM 1736 C C . ASN A 1 222 ? 6.619 20.435 20.427 1.00 58.56 222 ASN A C 1
ATOM 1738 O O . ASN A 1 222 ? 5.597 21.110 20.544 1.00 58.56 222 ASN A O 1
ATOM 1742 N N . SER A 1 223 ? 6.684 19.174 20.857 1.00 53.28 223 SER A N 1
ATOM 1743 C CA . SER A 1 223 ? 5.606 18.477 21.561 1.00 53.28 223 SER A CA 1
ATOM 1744 C C . SER A 1 223 ? 5.971 18.280 23.034 1.00 53.28 223 SER A C 1
ATOM 1746 O O . SER A 1 223 ? 6.691 17.341 23.371 1.00 53.28 223 SER A O 1
ATOM 1748 N N . ASP A 1 224 ? 5.460 19.149 23.909 1.00 46.06 224 ASP A N 1
ATOM 1749 C CA . ASP A 1 224 ? 5.435 18.922 25.358 1.00 46.06 224 ASP A CA 1
ATOM 1750 C C . ASP A 1 224 ? 4.395 17.830 25.671 1.00 46.06 224 ASP A C 1
ATOM 1752 O O . ASP A 1 224 ? 3.225 18.141 25.861 1.00 46.06 224 ASP A O 1
ATOM 1756 N N . GLU A 1 225 ? 4.793 16.552 25.676 1.00 38.84 225 GLU A N 1
ATOM 1757 C CA . GLU A 1 225 ? 4.259 15.538 26.604 1.00 38.84 225 GLU A CA 1
ATOM 1758 C C . GLU A 1 225 ? 5.043 14.204 26.564 1.00 38.84 225 GLU A C 1
ATOM 1760 O O . GLU A 1 225 ? 5.228 13.541 25.547 1.00 38.84 225 GLU A O 1
ATOM 1765 N N . THR A 1 226 ? 5.498 13.862 27.765 1.00 38.09 226 THR A N 1
ATOM 1766 C CA . THR A 1 226 ? 6.127 12.682 28.371 1.00 38.09 226 THR A CA 1
ATOM 1767 C C . THR A 1 226 ? 5.870 11.289 27.762 1.00 38.09 226 THR A C 1
ATOM 1769 O O . THR A 1 226 ? 4.739 10.825 27.688 1.00 38.09 226 THR A O 1
ATOM 1772 N N . THR A 1 227 ? 6.946 10.535 27.493 1.00 33.22 227 THR A N 1
ATOM 1773 C CA . THR A 1 227 ? 7.360 9.274 28.172 1.00 33.22 227 THR A CA 1
ATOM 1774 C C . THR A 1 227 ? 8.374 8.531 27.297 1.00 33.22 227 THR A C 1
ATOM 1776 O O . THR A 1 227 ? 8.042 7.661 26.496 1.00 33.22 227 THR A O 1
ATOM 1779 N N . VAL A 1 228 ? 9.657 8.861 27.459 1.00 33.47 228 VAL A N 1
ATOM 1780 C CA . VAL A 1 228 ? 10.733 8.032 26.906 1.00 33.47 228 VAL A CA 1
ATOM 1781 C C . VAL A 1 228 ? 10.860 6.821 27.826 1.00 33.47 228 VAL A C 1
ATOM 1783 O O . VAL A 1 228 ? 11.436 6.909 28.908 1.00 33.47 228 VAL A O 1
ATOM 1786 N N . ALA A 1 229 ? 10.248 5.701 27.440 1.00 33.41 229 ALA A N 1
ATOM 1787 C CA . ALA A 1 229 ? 10.575 4.421 28.044 1.00 33.41 229 ALA A CA 1
ATOM 1788 C C . ALA A 1 229 ? 12.041 4.119 27.710 1.00 33.41 229 ALA A C 1
ATOM 1790 O O . ALA A 1 229 ? 12.394 3.873 26.557 1.00 33.41 229 ALA A O 1
ATOM 1791 N N . ASP A 1 230 ? 12.888 4.189 28.731 1.00 34.53 230 ASP A N 1
ATOM 1792 C CA . ASP A 1 230 ? 14.303 3.859 28.675 1.00 34.53 230 ASP A CA 1
ATOM 1793 C C . ASP A 1 230 ? 14.468 2.386 28.257 1.00 34.53 230 ASP A C 1
ATOM 1795 O O . ASP A 1 230 ? 14.297 1.459 29.048 1.00 34.53 230 ASP A O 1
ATOM 1799 N N . CYS A 1 231 ? 14.737 2.159 26.972 1.00 35.41 231 CYS A N 1
ATOM 1800 C CA . CYS A 1 231 ? 15.144 0.863 26.434 1.00 35.41 231 CYS A CA 1
ATOM 1801 C C . CYS A 1 231 ? 16.608 0.928 26.000 1.00 35.41 231 CYS A C 1
ATOM 1803 O O . CYS A 1 231 ? 16.966 0.605 24.866 1.00 35.41 231 CYS A O 1
ATOM 1805 N N . SER A 1 232 ? 17.467 1.323 26.938 1.00 37.34 232 SER A N 1
ATOM 1806 C CA . SER A 1 232 ? 18.919 1.227 26.830 1.00 37.34 232 SER A CA 1
ATOM 1807 C C . SER A 1 232 ? 19.386 -0.230 26.927 1.00 37.34 232 SER A C 1
ATOM 1809 O O . SER A 1 232 ? 19.918 -0.676 27.943 1.00 37.34 232 SER A O 1
ATOM 1811 N N . LYS A 1 233 ? 19.223 -0.995 25.843 1.00 37.00 233 LYS A N 1
ATOM 1812 C CA . LYS A 1 233 ? 20.149 -2.088 25.521 1.00 37.00 233 LYS A CA 1
ATOM 1813 C C . LYS A 1 233 ? 20.524 -1.998 24.043 1.00 37.00 233 LYS A C 1
ATOM 1815 O O . LYS A 1 233 ? 19.657 -2.226 23.199 1.00 37.00 233 LYS A O 1
ATOM 1820 N N . PRO A 1 234 ? 21.789 -1.689 23.706 1.00 35.91 234 PRO A N 1
ATOM 1821 C CA . PRO A 1 234 ? 22.248 -1.768 22.330 1.00 35.91 234 PRO A CA 1
ATOM 1822 C C . PRO A 1 234 ? 22.222 -3.237 21.905 1.00 35.91 234 PRO A C 1
ATOM 1824 O O . PRO A 1 234 ? 23.037 -4.053 22.341 1.00 35.91 234 PRO A O 1
ATOM 1827 N N . MET A 1 235 ? 21.244 -3.591 21.076 1.00 39.56 235 MET A N 1
ATOM 1828 C CA . MET A 1 235 ? 21.285 -4.833 20.315 1.00 39.56 235 MET A CA 1
ATOM 1829 C C . MET A 1 235 ? 22.441 -4.717 19.313 1.00 39.56 235 MET A C 1
ATOM 1831 O O . MET A 1 235 ? 22.757 -3.612 18.870 1.00 39.56 235 MET A O 1
ATOM 1835 N N . LYS A 1 236 ? 23.110 -5.830 18.987 1.00 45.03 236 LYS A N 1
ATOM 1836 C CA . LYS A 1 236 ? 24.148 -5.879 17.944 1.00 45.03 236 LYS A CA 1
ATOM 1837 C C . LYS A 1 236 ? 23.527 -5.436 16.613 1.00 45.03 236 LYS A C 1
ATOM 1839 O O . LYS A 1 236 ? 22.978 -6.264 15.899 1.00 45.03 236 LYS A O 1
ATOM 1844 N N . GLY A 1 237 ? 23.564 -4.136 16.336 1.00 47.91 237 GLY A N 1
ATOM 1845 C CA . GLY A 1 237 ? 23.118 -3.566 15.075 1.00 47.91 237 GLY A CA 1
ATOM 1846 C C . GLY A 1 237 ? 24.015 -4.052 13.948 1.00 47.91 237 GLY A C 1
ATOM 1847 O O . GLY A 1 237 ? 25.206 -4.306 14.163 1.00 47.91 237 GLY A O 1
ATOM 1848 N N . ASP A 1 238 ? 23.437 -4.188 12.760 1.00 58.69 238 ASP A N 1
ATOM 1849 C CA . ASP A 1 238 ? 24.170 -4.532 11.551 1.00 58.69 238 ASP A CA 1
ATOM 1850 C C . ASP A 1 238 ? 25.416 -3.647 11.426 1.00 58.69 238 ASP A C 1
ATOM 1852 O O . ASP A 1 238 ? 25.337 -2.423 11.277 1.00 58.69 238 ASP A O 1
ATOM 1856 N N . SER A 1 239 ? 26.593 -4.281 11.496 1.00 64.50 239 SER A N 1
ATOM 1857 C CA . SER A 1 239 ? 27.900 -3.608 11.544 1.00 64.50 239 SER A CA 1
ATOM 1858 C C . SER A 1 239 ? 28.145 -2.671 10.356 1.00 64.50 239 SER A C 1
ATOM 1860 O O . SER A 1 239 ? 29.066 -1.853 10.407 1.00 64.50 239 SER A O 1
ATOM 1862 N N . ILE A 1 240 ? 27.377 -2.822 9.277 1.00 78.94 240 ILE A N 1
ATOM 1863 C CA . ILE A 1 240 ? 27.492 -2.016 8.068 1.00 78.94 240 ILE A CA 1
ATOM 1864 C C . ILE A 1 240 ? 26.764 -0.682 8.252 1.00 78.94 240 ILE A C 1
ATOM 1866 O O . ILE A 1 240 ? 27.391 0.353 8.069 1.00 78.94 240 ILE A O 1
ATOM 1870 N N . LEU A 1 241 ? 25.497 -0.668 8.684 1.00 82.31 241 LEU A N 1
ATOM 1871 C CA . LEU A 1 241 ? 24.723 0.574 8.850 1.00 82.31 241 LEU A CA 1
ATOM 1872 C C . LEU A 1 241 ? 25.358 1.522 9.875 1.00 82.31 241 LEU A C 1
ATOM 1874 O O . LEU A 1 241 ? 25.470 2.721 9.624 1.00 82.31 241 LEU A O 1
ATOM 1878 N N . ALA A 1 242 ? 25.866 0.972 10.980 1.00 83.50 242 ALA A N 1
ATOM 1879 C CA . ALA A 1 242 ? 26.553 1.738 12.020 1.00 83.50 242 ALA A CA 1
ATOM 1880 C C . ALA A 1 242 ? 27.838 2.444 11.537 1.00 83.50 242 ALA A C 1
ATOM 1882 O O . ALA A 1 242 ? 28.330 3.346 12.208 1.00 83.50 242 ALA A O 1
ATOM 1883 N N . ARG A 1 243 ? 28.400 2.047 10.383 1.00 84.81 243 ARG A N 1
ATOM 1884 C CA . ARG A 1 243 ? 29.568 2.707 9.777 1.00 84.81 243 ARG A CA 1
ATOM 1885 C C . ARG A 1 243 ? 29.206 4.011 9.070 1.00 84.81 243 ARG A C 1
ATOM 1887 O O . ARG A 1 243 ? 30.074 4.864 8.909 1.00 84.81 243 ARG A O 1
ATOM 1894 N N . TYR A 1 244 ? 27.961 4.140 8.622 1.00 85.25 244 TYR A N 1
ATOM 1895 C CA . TYR A 1 244 ? 27.539 5.224 7.739 1.00 85.25 244 TYR A CA 1
ATOM 1896 C C . TYR A 1 244 ? 26.476 6.144 8.343 1.00 85.25 244 TYR A C 1
ATOM 1898 O O . TYR A 1 244 ? 26.321 7.264 7.860 1.00 85.25 244 TYR A O 1
ATOM 1906 N N . LEU A 1 245 ? 25.741 5.678 9.355 1.00 88.12 245 LEU A N 1
ATOM 1907 C CA . LEU A 1 245 ? 24.662 6.423 9.997 1.00 88.12 245 LEU A CA 1
ATOM 1908 C C . LEU A 1 245 ? 25.083 6.950 11.369 1.00 88.12 245 LEU A C 1
ATOM 1910 O O . LEU A 1 245 ? 25.804 6.290 12.119 1.00 88.12 245 LEU A O 1
ATOM 1914 N N . SER A 1 246 ? 24.566 8.122 11.723 1.00 88.25 246 SER A N 1
ATOM 1915 C CA . SER A 1 246 ? 24.611 8.671 13.070 1.00 88.25 246 SER A CA 1
ATOM 1916 C C . SER A 1 246 ? 23.892 7.737 14.057 1.00 88.25 246 SER A C 1
ATOM 1918 O O . SER A 1 246 ? 22.972 7.014 13.663 1.00 88.25 246 SER A O 1
ATOM 1920 N N . PRO A 1 247 ? 24.242 7.752 15.361 1.00 86.75 247 PRO A N 1
ATOM 1921 C CA . PRO A 1 247 ? 23.586 6.901 16.361 1.00 86.75 247 PRO A CA 1
ATOM 1922 C C . PRO A 1 247 ? 22.061 7.046 16.372 1.00 86.75 247 PRO A C 1
ATOM 1924 O O . PRO A 1 247 ? 21.340 6.070 16.541 1.00 86.75 247 PRO A O 1
ATOM 1927 N N . LYS A 1 248 ? 21.579 8.262 16.123 1.00 86.00 248 LYS A N 1
ATOM 1928 C CA . LYS A 1 248 ? 20.164 8.616 16.076 1.00 86.00 248 LYS A CA 1
ATOM 1929 C C . LYS A 1 248 ? 19.465 8.075 14.821 1.00 86.00 248 LYS A C 1
ATOM 1931 O O . LYS A 1 248 ? 18.374 7.519 14.908 1.00 86.00 248 LYS A O 1
ATOM 1936 N N . ALA A 1 249 ? 20.084 8.216 13.646 1.00 86.81 249 ALA A N 1
ATOM 1937 C CA . ALA A 1 249 ? 19.571 7.617 12.413 1.00 86.81 249 ALA A CA 1
ATOM 1938 C C . ALA A 1 249 ? 19.581 6.081 12.483 1.00 86.81 249 ALA A C 1
ATOM 1940 O O . ALA A 1 249 ? 18.645 5.432 12.020 1.00 86.81 249 ALA A O 1
ATOM 1941 N N . LEU A 1 250 ? 20.607 5.502 13.111 1.00 86.62 250 LEU A N 1
ATOM 1942 C CA . LEU A 1 250 ? 20.674 4.071 13.377 1.00 86.62 250 LEU A CA 1
ATOM 1943 C C . LEU A 1 250 ? 19.561 3.631 14.335 1.00 86.62 250 LEU A C 1
ATOM 1945 O O . LEU A 1 250 ? 18.901 2.631 14.073 1.00 86.62 250 LEU A O 1
ATOM 1949 N N . GLU A 1 251 ? 19.304 4.390 15.403 1.00 84.06 251 GLU A N 1
ATOM 1950 C CA . GLU A 1 251 ? 18.207 4.119 16.334 1.00 84.06 251 GLU A CA 1
ATOM 1951 C C . GLU A 1 251 ? 16.854 4.082 15.613 1.00 84.06 251 GLU A C 1
ATOM 1953 O O . GLU A 1 251 ? 16.117 3.108 15.772 1.00 84.06 251 GLU A O 1
ATOM 1958 N N . LEU A 1 252 ? 16.580 5.060 14.740 1.00 85.19 252 LEU A N 1
ATOM 1959 C CA . LEU A 1 252 ? 15.375 5.086 13.907 1.00 85.19 252 LEU A CA 1
ATOM 1960 C C . LEU A 1 252 ? 15.223 3.805 13.074 1.00 85.19 252 LEU A C 1
ATOM 1962 O O . LEU A 1 252 ? 14.150 3.206 13.077 1.00 85.19 252 LEU A O 1
ATOM 1966 N N . VAL A 1 253 ? 16.280 3.366 12.380 1.00 84.31 253 VAL A N 1
ATOM 1967 C CA . VAL A 1 253 ? 16.244 2.116 11.598 1.00 84.31 253 VAL A CA 1
ATOM 1968 C C . VAL A 1 253 ? 15.978 0.928 12.524 1.00 84.31 253 VAL A C 1
ATOM 1970 O O . VAL A 1 253 ? 15.038 0.172 12.298 1.00 84.31 253 VAL A O 1
ATOM 1973 N N . THR A 1 254 ? 16.730 0.803 13.620 1.00 80.38 254 THR A N 1
ATOM 1974 C CA . THR A 1 254 ? 16.583 -0.333 14.541 1.00 80.38 254 THR A CA 1
ATOM 1975 C C . THR A 1 254 ? 15.209 -0.390 15.205 1.00 80.38 254 THR A C 1
ATOM 1977 O O . THR A 1 254 ? 14.722 -1.481 15.481 1.00 80.38 254 THR A O 1
ATOM 1980 N N . GLN A 1 255 ? 14.549 0.749 15.441 1.00 77.56 255 GLN A N 1
ATOM 1981 C CA . GLN A 1 255 ? 13.190 0.788 15.983 1.00 77.56 255 GLN A CA 1
ATOM 1982 C C . GLN A 1 255 ? 12.189 0.109 15.042 1.00 77.56 255 GLN A C 1
ATOM 1984 O O . GLN A 1 255 ? 11.291 -0.582 15.514 1.00 77.56 255 GLN A O 1
ATOM 1989 N N . TYR A 1 256 ? 12.369 0.277 13.732 1.00 74.19 256 TYR A N 1
ATOM 1990 C CA . TYR A 1 256 ? 11.554 -0.366 12.703 1.00 74.19 256 TYR A CA 1
ATOM 1991 C C . TYR A 1 256 ? 11.920 -1.840 12.471 1.00 74.19 256 TYR A C 1
ATOM 1993 O O . TYR A 1 256 ? 11.090 -2.611 12.001 1.00 74.19 256 TYR A O 1
ATOM 2001 N N . GLU A 1 257 ? 13.161 -2.233 12.760 1.00 67.69 257 GLU A N 1
ATOM 2002 C CA . GLU A 1 257 ? 13.645 -3.608 12.573 1.00 67.69 257 GLU A CA 1
ATOM 2003 C C . GLU A 1 257 ? 13.387 -4.526 13.768 1.00 67.69 257 GLU A C 1
ATOM 2005 O O . GLU A 1 257 ? 13.510 -5.746 13.634 1.00 67.69 257 GLU A O 1
ATOM 2010 N N . ARG A 1 258 ? 13.053 -3.968 14.936 1.00 64.31 258 ARG A N 1
ATOM 2011 C CA . ARG A 1 258 ? 12.636 -4.759 16.094 1.00 64.31 258 ARG A CA 1
ATOM 2012 C C . ARG A 1 258 ? 11.327 -5.465 15.756 1.00 64.31 258 ARG A C 1
ATOM 2014 O O . ARG A 1 258 ? 10.249 -4.886 15.853 1.00 64.31 258 ARG A O 1
ATOM 2021 N N . GLU A 1 259 ? 11.441 -6.740 15.400 1.00 48.66 259 GLU A N 1
ATOM 2022 C CA . GLU A 1 259 ? 10.323 -7.674 15.455 1.00 48.66 259 GLU A CA 1
ATOM 2023 C C . GLU A 1 259 ? 9.698 -7.589 16.859 1.00 48.66 259 GLU A C 1
ATOM 2025 O O . GLU A 1 259 ? 10.440 -7.591 17.849 1.00 48.66 259 GLU A O 1
ATOM 2030 N N . PRO A 1 260 ? 8.363 -7.491 16.989 1.00 46.78 260 PRO A N 1
ATOM 2031 C CA . PRO A 1 260 ? 7.719 -7.566 18.289 1.00 46.78 260 PRO A CA 1
ATOM 2032 C C . PRO A 1 260 ? 8.033 -8.923 18.921 1.00 46.78 260 PRO A C 1
ATOM 2034 O O . PRO A 1 260 ? 7.407 -9.937 18.607 1.00 46.78 260 PRO A O 1
ATOM 2037 N N . GLU A 1 261 ? 8.999 -8.951 19.839 1.00 35.75 261 GLU A N 1
ATOM 2038 C CA . GLU A 1 261 ? 9.162 -10.062 20.766 1.00 35.75 261 GLU A CA 1
ATOM 2039 C C . GLU A 1 261 ? 7.891 -10.145 21.613 1.00 35.75 261 GLU A C 1
ATOM 2041 O O . GLU A 1 261 ? 7.677 -9.366 22.540 1.00 35.75 261 GLU A O 1
ATOM 2046 N N . GLY A 1 262 ? 7.020 -11.074 21.226 1.00 41.22 262 GLY A N 1
ATOM 2047 C CA . GLY A 1 262 ? 5.809 -11.412 21.951 1.00 41.22 262 GLY A CA 1
ATOM 2048 C C . GLY A 1 262 ? 4.731 -10.333 21.895 1.00 41.22 262 GLY A C 1
ATOM 2049 O O . GLY A 1 262 ? 4.579 -9.596 22.853 1.00 41.22 262 GLY A O 1
ATOM 2050 N N . GLY A 1 263 ? 3.949 -10.281 20.805 1.00 42.44 263 GLY A N 1
ATOM 2051 C CA . GLY A 1 263 ? 2.499 -9.974 20.796 1.00 42.44 263 GLY A CA 1
ATOM 2052 C C . GLY A 1 263 ? 1.963 -8.760 21.568 1.00 42.44 263 GLY A C 1
ATOM 2053 O O . GLY A 1 263 ? 0.757 -8.668 21.790 1.00 42.44 263 GLY A O 1
ATOM 2054 N N . LYS A 1 264 ? 2.820 -7.834 21.991 1.00 39.75 264 LYS A N 1
ATOM 2055 C CA . LYS A 1 264 ? 2.427 -6.580 22.619 1.00 39.75 264 LYS A CA 1
ATOM 2056 C C . LYS A 1 264 ? 1.839 -5.667 21.552 1.00 39.75 264 LYS A C 1
ATOM 2058 O O . LYS A 1 264 ? 2.239 -5.716 20.390 1.00 39.75 264 LYS A O 1
ATOM 2063 N N . ASN A 1 265 ? 0.863 -4.872 21.987 1.00 38.44 265 ASN A N 1
ATOM 2064 C CA . ASN A 1 265 ? 0.085 -3.919 21.200 1.00 38.44 265 ASN A CA 1
ATOM 2065 C C . ASN A 1 265 ? 0.879 -3.300 20.038 1.00 38.44 265 ASN A C 1
ATOM 2067 O O . ASN A 1 265 ? 2.001 -2.836 20.221 1.00 38.44 265 ASN A O 1
ATOM 2071 N N . HIS A 1 266 ? 0.249 -3.310 18.863 1.00 45.59 266 HIS A N 1
ATOM 2072 C CA . HIS A 1 266 ? 0.746 -2.988 17.521 1.00 45.59 266 HIS A CA 1
ATOM 2073 C C . HIS A 1 266 ? 1.302 -1.555 17.305 1.00 45.59 266 HIS A C 1
ATOM 2075 O O . HIS A 1 266 ? 0.999 -0.930 16.295 1.00 45.59 266 HIS A O 1
ATOM 2081 N N . GLU A 1 267 ? 2.123 -1.012 18.204 1.00 45.72 267 GLU A N 1
ATOM 2082 C CA . GLU A 1 267 ? 2.711 0.336 18.109 1.00 45.72 267 GLU A CA 1
ATOM 2083 C C . GLU A 1 267 ? 4.242 0.309 17.938 1.00 45.72 267 GLU A C 1
ATOM 2085 O O . GLU A 1 267 ? 4.970 1.050 18.590 1.00 45.72 267 GLU A O 1
ATOM 2090 N N . LEU A 1 268 ? 4.763 -0.530 17.037 1.00 50.72 268 LEU A N 1
ATOM 2091 C CA . LEU A 1 268 ? 6.194 -0.540 16.675 1.00 50.72 268 LEU A CA 1
ATOM 2092 C C . LEU A 1 268 ? 6.470 0.174 15.342 1.00 50.72 268 LEU A C 1
ATOM 2094 O O . LEU A 1 268 ? 7.127 -0.343 14.448 1.00 50.72 268 LEU A O 1
ATOM 2098 N N . LEU A 1 269 ? 5.955 1.396 15.225 1.00 64.62 269 LEU A N 1
ATOM 2099 C CA . LEU A 1 269 ? 6.318 2.375 14.198 1.00 64.62 269 LEU A CA 1
ATOM 2100 C C . LEU A 1 269 ? 6.614 3.698 14.910 1.00 64.62 269 LEU A C 1
ATOM 2102 O O . LEU A 1 269 ? 5.982 3.999 15.926 1.00 64.62 269 LEU A O 1
ATOM 2106 N N . HIS A 1 270 ? 7.556 4.496 14.401 1.00 80.38 270 HIS A N 1
ATOM 2107 C CA . HIS A 1 270 ? 7.943 5.752 15.053 1.00 80.38 270 HIS A CA 1
ATOM 2108 C C . HIS A 1 270 ? 6.702 6.645 15.306 1.00 80.38 270 HIS A C 1
ATOM 2110 O O . HIS A 1 270 ? 5.969 6.914 14.348 1.00 80.38 270 HIS A O 1
ATOM 2116 N N . PRO A 1 271 ? 6.450 7.150 16.536 1.00 83.56 271 PRO A N 1
ATOM 2117 C CA . PRO A 1 271 ? 5.174 7.779 16.910 1.00 83.56 271 PRO A CA 1
ATOM 2118 C C . PRO A 1 271 ? 4.710 8.893 15.968 1.00 83.56 271 PRO A C 1
ATOM 2120 O O . PRO A 1 271 ? 3.550 8.914 15.559 1.00 83.56 271 PRO A O 1
ATOM 2123 N N . LEU A 1 272 ? 5.626 9.772 15.547 1.00 88.38 272 LEU A N 1
ATOM 2124 C CA . LEU A 1 272 ? 5.313 10.845 14.595 1.00 88.38 272 LEU A CA 1
ATOM 2125 C C . LEU A 1 272 ? 4.925 10.310 13.207 1.00 88.38 272 LEU A C 1
ATOM 2127 O O . LEU A 1 272 ? 3.976 10.797 12.602 1.00 88.38 272 LEU A O 1
ATOM 2131 N N . LEU A 1 273 ? 5.599 9.273 12.702 1.00 88.81 273 LEU A N 1
ATOM 2132 C CA . LEU A 1 273 ? 5.264 8.679 11.402 1.00 88.81 273 LEU A CA 1
ATOM 2133 C C . LEU A 1 273 ? 3.931 7.921 11.475 1.00 88.81 273 LEU A C 1
ATOM 2135 O O . LEU A 1 273 ? 3.112 8.000 10.555 1.00 88.81 273 LEU A O 1
ATOM 2139 N N . THR A 1 274 ? 3.652 7.278 12.610 1.00 85.44 274 THR A N 1
ATOM 2140 C CA . THR A 1 274 ? 2.341 6.695 12.926 1.00 85.44 274 THR A CA 1
ATOM 2141 C C . THR A 1 274 ? 1.249 7.762 12.970 1.00 85.44 274 THR A C 1
ATOM 2143 O O . THR A 1 274 ? 0.177 7.572 12.397 1.00 85.44 274 THR A O 1
ATOM 2146 N N . GLN A 1 275 ? 1.505 8.909 13.602 1.00 88.12 275 GLN A N 1
ATOM 2147 C CA . GLN A 1 275 ? 0.560 10.022 13.669 1.00 88.12 275 GLN A CA 1
ATOM 2148 C C . GLN A 1 275 ? 0.299 10.628 12.284 1.00 88.12 275 GLN A C 1
ATOM 2150 O O . GLN A 1 275 ? -0.857 10.869 11.933 1.00 88.12 275 GLN A O 1
ATOM 2155 N N . ALA A 1 276 ? 1.342 10.818 11.472 1.00 91.19 276 ALA A N 1
ATOM 2156 C CA . ALA A 1 276 ? 1.220 11.316 10.102 1.00 91.19 276 ALA A CA 1
ATOM 2157 C C . ALA A 1 276 ? 0.394 10.354 9.237 1.00 91.19 276 ALA A C 1
ATOM 2159 O O . ALA A 1 276 ? -0.513 10.772 8.516 1.00 91.19 276 ALA A O 1
ATOM 2160 N N . THR A 1 277 ? 0.642 9.051 9.385 1.00 90.56 277 THR A N 1
ATOM 2161 C CA . THR A 1 277 ? -0.123 7.985 8.730 1.00 90.56 277 THR A CA 1
ATOM 2162 C C . THR A 1 277 ? -1.593 8.025 9.158 1.00 90.56 277 THR A C 1
ATOM 2164 O O . THR A 1 277 ? -2.477 8.133 8.308 1.00 90.56 277 THR A O 1
ATOM 2167 N N . LYS A 1 278 ? -1.885 8.064 10.468 1.00 89.25 278 LYS A N 1
ATOM 2168 C CA . LYS A 1 278 ? -3.252 8.228 11.008 1.00 89.25 278 LYS A CA 1
ATOM 2169 C C . LYS A 1 278 ? -3.946 9.464 10.421 1.00 89.25 278 LYS A C 1
ATOM 2171 O O . LYS A 1 278 ? -5.085 9.372 9.961 1.00 89.25 278 LYS A O 1
ATOM 2176 N N . ARG A 1 279 ? -3.253 10.608 10.377 1.00 91.62 279 ARG A N 1
ATOM 2177 C CA . ARG A 1 279 ? -3.774 11.859 9.808 1.00 91.62 279 ARG A CA 1
ATOM 2178 C C . ARG A 1 279 ? -4.113 11.716 8.324 1.00 91.62 279 ARG A C 1
ATOM 2180 O O . ARG A 1 279 ? -5.191 12.151 7.914 1.00 91.62 279 ARG A O 1
ATOM 2187 N N . TYR A 1 280 ? -3.238 11.083 7.544 1.00 92.50 280 TYR A N 1
ATOM 2188 C CA . TYR A 1 280 ? -3.481 10.767 6.138 1.00 92.50 280 TYR A CA 1
ATOM 2189 C C . TYR A 1 280 ? -4.733 9.900 5.953 1.00 92.50 280 TYR A C 1
ATOM 2191 O O . TYR A 1 280 ? -5.591 10.255 5.148 1.00 92.50 280 TYR A O 1
ATOM 2199 N N . HIS A 1 281 ? -4.899 8.827 6.732 1.00 90.44 281 HIS A N 1
ATOM 2200 C CA . HIS A 1 281 ? -6.078 7.958 6.625 1.00 90.44 281 HIS A CA 1
ATOM 2201 C C . HIS A 1 281 ? -7.388 8.684 6.935 1.00 90.44 281 HIS A C 1
ATOM 2203 O O . HIS A 1 281 ? -8.378 8.477 6.235 1.00 90.44 281 HIS A O 1
ATOM 2209 N N . VAL A 1 282 ? -7.404 9.555 7.950 1.00 90.56 282 VAL A N 1
ATOM 2210 C CA . VAL A 1 282 ? -8.587 10.373 8.268 1.00 90.56 282 VAL A CA 1
ATOM 2211 C C . VAL A 1 282 ? -8.959 11.266 7.084 1.00 90.56 282 VAL A C 1
ATOM 2213 O O . VAL A 1 282 ? -10.126 11.315 6.692 1.00 90.56 282 VAL A O 1
ATOM 2216 N N . LEU A 1 283 ? -7.972 11.939 6.481 1.00 92.19 283 LEU A N 1
ATOM 2217 C CA . LEU A 1 283 ? -8.193 12.767 5.295 1.00 92.19 283 LEU A CA 1
ATOM 2218 C C . LEU A 1 283 ? -8.720 11.923 4.131 1.00 92.19 283 LEU A C 1
ATOM 2220 O O . LEU A 1 283 ? -9.754 12.268 3.561 1.00 92.19 283 LEU A O 1
ATOM 2224 N N . LEU A 1 284 ? -8.066 10.795 3.849 1.00 92.62 284 LEU A N 1
ATOM 2225 C CA . LEU A 1 284 ? -8.420 9.871 2.776 1.00 92.62 284 LEU A CA 1
ATOM 2226 C C . LEU A 1 284 ? -9.880 9.403 2.886 1.00 92.62 284 LEU A C 1
ATOM 2228 O O . LEU A 1 284 ? -10.657 9.609 1.956 1.00 92.62 284 LEU A O 1
ATOM 2232 N N . ARG A 1 285 ? -10.282 8.857 4.045 1.00 92.06 285 ARG A N 1
ATOM 2233 C CA . ARG A 1 285 ? -11.659 8.389 4.294 1.00 92.06 285 ARG A CA 1
ATOM 2234 C C . ARG A 1 285 ? -12.675 9.518 4.142 1.00 92.06 285 ARG A C 1
ATOM 2236 O O . ARG A 1 285 ? -13.728 9.323 3.541 1.00 92.06 285 ARG A O 1
ATOM 2243 N N . SER A 1 286 ? -12.349 10.709 4.649 1.00 91.44 286 SER A N 1
ATOM 2244 C CA . SER A 1 286 ? -13.248 11.860 4.549 1.00 91.44 286 SER A CA 1
ATOM 2245 C C . SER A 1 286 ? -13.454 12.331 3.108 1.00 91.44 286 SER A C 1
ATOM 2247 O O . SER A 1 286 ? -14.511 12.868 2.806 1.00 91.44 286 SER A O 1
ATOM 2249 N N . LEU A 1 287 ? -12.467 12.155 2.226 1.00 92.38 287 LEU A N 1
ATOM 2250 C CA . LEU A 1 287 ? -12.523 12.618 0.838 1.00 92.38 287 LEU A CA 1
ATOM 2251 C C . LEU A 1 287 ? -13.279 11.644 -0.069 1.00 92.38 287 LEU A C 1
ATOM 2253 O O . LEU A 1 287 ? -13.984 12.085 -0.973 1.00 92.38 287 LEU A O 1
ATOM 2257 N N . VAL A 1 288 ? -13.194 10.337 0.198 1.00 91.50 288 VAL A N 1
ATOM 2258 C CA . VAL A 1 288 ? -13.847 9.309 -0.634 1.00 91.50 288 VAL A CA 1
ATOM 2259 C C . VAL A 1 288 ? -15.370 9.458 -0.654 1.00 91.50 288 VAL A C 1
ATOM 2261 O O . VAL A 1 288 ? -15.999 9.170 -1.664 1.00 91.50 288 VAL A O 1
ATOM 2264 N N . VAL A 1 289 ? -15.967 9.970 0.424 1.00 89.44 289 VAL A N 1
ATOM 2265 C CA . VAL A 1 289 ? -17.427 10.146 0.543 1.00 89.44 289 VAL A CA 1
ATOM 2266 C C . VAL A 1 289 ? -17.923 11.553 0.182 1.00 89.44 289 VAL A C 1
ATOM 2268 O O . VAL A 1 289 ? -19.132 11.787 0.139 1.00 89.44 289 VAL A O 1
ATOM 2271 N N . ARG A 1 290 ? -17.021 12.515 -0.058 1.00 90.81 290 ARG A N 1
ATOM 2272 C CA . ARG A 1 290 ? -17.396 13.902 -0.382 1.00 90.81 290 ARG A CA 1
ATOM 2273 C C . ARG A 1 290 ? -17.842 14.035 -1.835 1.00 90.81 290 ARG A C 1
ATOM 2275 O O . ARG A 1 290 ? -17.318 13.376 -2.722 1.00 90.81 290 ARG A O 1
ATOM 2282 N N . LYS A 1 291 ? -18.783 14.948 -2.082 1.00 91.44 291 LYS A N 1
ATOM 2283 C CA . LYS A 1 291 ? -19.235 15.305 -3.439 1.00 91.44 291 LYS A CA 1
ATOM 2284 C C . LYS A 1 291 ? -18.495 16.508 -4.021 1.00 91.44 291 LYS A C 1
ATOM 2286 O O . LYS A 1 291 ? -18.408 16.640 -5.234 1.00 91.44 291 LYS A O 1
ATOM 2291 N N . GLU A 1 292 ? -17.968 17.368 -3.157 1.00 91.62 292 GLU A N 1
ATOM 2292 C CA . GLU A 1 292 ? -17.236 18.572 -3.532 1.00 91.62 292 GLU A CA 1
ATOM 2293 C C . GLU A 1 292 ? -16.168 18.898 -2.483 1.00 91.62 292 GLU A C 1
ATOM 2295 O O . GLU A 1 292 ? -16.313 18.585 -1.296 1.00 91.62 292 GLU A O 1
ATOM 2300 N N . VAL A 1 293 ? -15.080 19.519 -2.933 1.00 89.31 293 VAL A N 1
ATOM 2301 C CA . VAL A 1 293 ? -13.999 20.031 -2.087 1.00 89.31 293 VAL A CA 1
ATOM 2302 C C . VAL A 1 293 ? -13.590 21.383 -2.652 1.00 89.31 293 VAL A C 1
ATOM 2304 O O . VAL A 1 293 ? -13.268 21.497 -3.833 1.00 89.31 293 VAL A O 1
ATOM 2307 N N . GLN A 1 294 ? -13.605 22.423 -1.820 1.00 88.81 294 GLN A N 1
ATOM 2308 C CA . GLN A 1 294 ? -13.246 23.774 -2.252 1.00 88.81 294 GLN A CA 1
ATOM 2309 C C . GLN A 1 294 ? -11.841 23.789 -2.890 1.00 88.81 294 GLN A C 1
ATOM 2311 O O . GLN A 1 294 ? -10.902 23.218 -2.352 1.00 88.81 294 GLN A O 1
ATOM 2316 N N . GLY A 1 295 ? -11.656 24.431 -4.043 1.00 86.00 295 GLY A N 1
ATOM 2317 C CA . GLY A 1 295 ? -10.333 24.514 -4.685 1.00 86.00 295 GLY A CA 1
ATOM 2318 C C . GLY A 1 295 ? -9.813 23.210 -5.314 1.00 86.00 295 GLY A C 1
ATOM 2319 O O . GLY A 1 295 ? -8.663 23.180 -5.762 1.00 86.00 295 GLY A O 1
ATOM 2320 N N . LEU A 1 296 ? -10.640 22.163 -5.385 1.00 88.06 296 LEU A N 1
ATOM 2321 C CA . LEU A 1 296 ? -10.380 20.945 -6.149 1.00 88.06 296 LEU A CA 1
ATOM 2322 C C . LEU A 1 296 ? -11.390 20.834 -7.296 1.00 88.06 296 LEU A C 1
ATOM 2324 O O . LEU A 1 296 ? -12.577 21.094 -7.106 1.00 88.06 296 LEU A O 1
ATOM 2328 N N . ASP A 1 297 ? -10.920 20.449 -8.480 1.00 89.44 297 ASP A N 1
ATOM 2329 C CA . ASP A 1 297 ? -11.812 20.185 -9.606 1.00 89.44 297 ASP A CA 1
ATOM 2330 C C . ASP A 1 297 ? -12.599 18.883 -9.393 1.00 89.44 297 ASP A C 1
ATOM 2332 O O . ASP A 1 297 ? -12.080 17.910 -8.838 1.00 89.44 297 ASP A O 1
ATOM 2336 N N . ILE A 1 298 ? -13.845 18.840 -9.870 1.00 90.06 298 ILE A N 1
ATOM 2337 C CA . ILE A 1 298 ? -14.707 17.658 -9.726 1.00 90.06 298 ILE A CA 1
ATOM 2338 C C . ILE A 1 298 ? -14.084 16.454 -10.444 1.00 90.06 298 ILE A C 1
ATOM 2340 O O . ILE A 1 298 ? -14.151 15.340 -9.924 1.00 90.06 298 ILE A O 1
ATOM 2344 N N . SER A 1 299 ? -13.420 16.656 -11.592 1.00 88.62 299 SER A N 1
ATOM 2345 C CA . SER A 1 299 ? -12.745 15.556 -12.286 1.00 88.62 299 SER A CA 1
ATOM 2346 C C . SER A 1 299 ? -11.607 14.967 -11.455 1.00 88.62 299 SER A C 1
ATOM 2348 O O . SER A 1 299 ? -11.391 13.760 -11.527 1.00 88.62 299 SER A O 1
ATOM 2350 N N . ASP A 1 300 ? -10.881 15.780 -10.686 1.00 87.56 300 ASP A N 1
ATOM 2351 C CA . ASP A 1 300 ? -9.811 15.291 -9.811 1.00 87.56 300 ASP A CA 1
ATOM 2352 C C . ASP A 1 300 ? -10.385 14.517 -8.615 1.00 87.56 300 ASP A C 1
ATOM 2354 O O . ASP A 1 300 ? -9.832 13.487 -8.233 1.00 87.56 300 ASP A O 1
ATOM 2358 N N . LEU A 1 301 ? -11.523 14.953 -8.062 1.00 90.25 301 LEU A N 1
ATOM 2359 C CA . LEU A 1 301 ? -12.199 14.243 -6.971 1.00 90.25 301 LEU A CA 1
ATOM 2360 C C . LEU A 1 301 ? -12.762 12.884 -7.415 1.00 90.25 301 LEU A C 1
ATOM 2362 O O . LEU A 1 301 ? -12.612 11.899 -6.695 1.00 90.25 301 LEU A O 1
ATOM 2366 N N . LEU A 1 302 ? -13.371 12.810 -8.601 1.00 90.75 302 LEU A N 1
ATOM 2367 C CA . LEU A 1 302 ? -13.869 11.547 -9.156 1.00 90.75 302 LEU A CA 1
ATOM 2368 C C . LEU A 1 302 ? -12.726 10.557 -9.413 1.00 90.75 302 LEU A C 1
ATOM 2370 O O . LEU A 1 302 ? -12.836 9.391 -9.047 1.00 90.75 302 LEU A O 1
ATOM 2374 N N . ARG A 1 303 ? -11.600 11.031 -9.962 1.00 87.94 303 ARG A N 1
ATOM 2375 C CA . ARG A 1 303 ? -10.390 10.206 -10.140 1.00 87.94 303 ARG A CA 1
ATOM 2376 C C . ARG A 1 303 ? -9.845 9.711 -8.810 1.00 87.94 303 ARG A C 1
ATOM 2378 O O . ARG A 1 303 ? -9.470 8.554 -8.691 1.00 87.94 303 ARG A O 1
ATOM 2385 N N . PHE A 1 304 ? -9.822 10.571 -7.796 1.00 90.56 304 PHE A N 1
ATOM 2386 C CA . PHE A 1 304 ? -9.426 10.170 -6.453 1.00 90.56 304 PHE A CA 1
ATOM 2387 C C . PHE A 1 304 ? -10.334 9.062 -5.897 1.00 90.56 304 PHE A C 1
ATOM 2389 O O . PHE A 1 304 ? -9.850 8.087 -5.328 1.00 90.56 304 PHE A O 1
ATOM 2396 N N . GLN A 1 305 ? -11.650 9.174 -6.077 1.00 92.19 305 GLN A N 1
ATOM 2397 C CA . GLN A 1 305 ? -12.594 8.143 -5.640 1.00 92.19 305 GLN A CA 1
ATOM 2398 C C . GLN A 1 305 ? -12.405 6.827 -6.397 1.00 92.19 305 GLN A C 1
ATOM 2400 O O . GLN A 1 305 ? -12.489 5.766 -5.785 1.00 92.19 305 GLN A O 1
ATOM 2405 N N . GLU A 1 306 ? -12.103 6.887 -7.692 1.00 90.06 306 GLU A N 1
ATOM 2406 C CA . GLU A 1 306 ? -11.754 5.715 -8.495 1.00 90.06 306 GLU A CA 1
ATOM 2407 C C . GLU A 1 306 ? -10.458 5.057 -7.993 1.00 90.06 306 GLU A C 1
ATOM 2409 O O . GLU A 1 306 ? -10.435 3.860 -7.712 1.00 90.06 306 GLU A O 1
ATOM 2414 N N . ASP A 1 307 ? -9.394 5.837 -7.807 1.00 88.06 307 ASP A N 1
ATOM 2415 C CA . ASP A 1 307 ? -8.071 5.339 -7.421 1.00 88.06 307 ASP A CA 1
ATOM 2416 C C . ASP A 1 307 ? -8.022 4.780 -5.986 1.00 88.06 307 ASP A C 1
ATOM 2418 O O . ASP A 1 307 ? -7.314 3.806 -5.725 1.00 88.06 307 ASP A O 1
ATOM 2422 N N . PHE A 1 308 ? -8.739 5.400 -5.041 1.00 89.50 308 PHE A N 1
ATOM 2423 C CA . PHE A 1 308 ? -8.620 5.091 -3.610 1.00 89.50 308 PHE A CA 1
ATOM 2424 C C . PHE A 1 308 ? -9.875 4.478 -2.990 1.00 89.50 308 PHE A C 1
ATOM 2426 O O . PHE A 1 308 ? -9.777 3.900 -1.909 1.00 89.50 308 PHE A O 1
ATOM 2433 N N . GLY A 1 309 ? -11.045 4.576 -3.626 1.00 88.38 309 GLY A N 1
ATOM 2434 C CA . GLY A 1 309 ? -12.330 4.236 -3.008 1.00 88.38 309 GLY A CA 1
ATOM 2435 C C . GLY A 1 309 ? -12.423 2.794 -2.509 1.00 88.38 309 GLY A C 1
ATOM 2436 O O . GLY A 1 309 ? -12.890 2.563 -1.397 1.00 88.38 309 GLY A O 1
ATOM 2437 N N . SER A 1 310 ? -11.909 1.828 -3.275 1.00 87.44 310 SER A N 1
ATOM 2438 C CA . SER A 1 310 ? -11.934 0.409 -2.892 1.00 87.44 310 SER A CA 1
ATOM 2439 C C . SER A 1 310 ? -10.986 0.054 -1.741 1.00 87.44 310 SER A C 1
ATOM 2441 O O . SER A 1 310 ? -11.137 -1.011 -1.150 1.00 87.44 310 SER A O 1
ATOM 2443 N N . ASN A 1 311 ? -10.016 0.925 -1.438 1.00 87.75 311 ASN A N 1
ATOM 2444 C CA . ASN A 1 311 ? -8.890 0.650 -0.541 1.00 87.75 311 ASN A CA 1
ATOM 2445 C C . ASN A 1 311 ? -8.741 1.727 0.558 1.00 87.75 311 ASN A C 1
ATOM 2447 O O . ASN A 1 311 ? -7.729 1.780 1.256 1.00 87.75 311 ASN A O 1
ATOM 2451 N N . ALA A 1 312 ? -9.727 2.615 0.716 1.00 89.69 312 ALA A N 1
ATOM 2452 C CA . ALA A 1 312 ? -9.631 3.803 1.568 1.00 89.69 312 ALA A CA 1
ATOM 2453 C C . ALA A 1 312 ? -9.578 3.481 3.071 1.00 89.69 312 ALA A C 1
ATOM 2455 O O . ALA A 1 312 ? -9.045 4.250 3.880 1.00 89.69 312 ALA A O 1
ATOM 2456 N N . PHE A 1 313 ? -10.141 2.339 3.460 1.00 90.31 313 PHE A N 1
ATOM 2457 C CA . PHE A 1 313 ? -10.243 1.906 4.847 1.00 90.31 313 PHE A CA 1
ATOM 2458 C C . PHE A 1 313 ? -9.099 0.945 5.166 1.00 90.31 313 PHE A C 1
ATOM 2460 O O . PHE A 1 313 ? -9.226 -0.264 5.035 1.00 90.31 313 PHE A O 1
ATOM 2467 N N . MET A 1 314 ? -7.944 1.492 5.542 1.00 87.69 314 MET A N 1
ATOM 2468 C CA . MET A 1 314 ? -6.737 0.711 5.847 1.00 87.69 314 MET A CA 1
ATOM 2469 C C . MET A 1 314 ? -6.616 0.359 7.331 1.00 87.69 314 MET A C 1
ATOM 2471 O O . MET A 1 314 ? -7.022 1.148 8.189 1.00 87.69 314 MET A O 1
ATOM 2475 N N . CYS A 1 315 ? -6.026 -0.810 7.599 1.00 86.50 315 CYS A N 1
ATOM 2476 C CA . CYS A 1 315 ? -5.702 -1.304 8.938 1.00 86.50 315 CYS A CA 1
ATOM 2477 C C . CYS A 1 315 ? -4.375 -0.720 9.433 1.00 86.50 315 CYS A C 1
ATOM 2479 O O . CYS A 1 315 ? -3.401 -0.685 8.694 1.00 86.50 315 CYS A O 1
ATOM 2481 N N . LEU A 1 316 ? -4.304 -0.281 10.686 1.00 80.88 316 LEU A N 1
ATOM 2482 C CA . LEU A 1 316 ? -3.080 0.320 11.235 1.00 80.88 316 LEU A CA 1
ATOM 2483 C C . LEU A 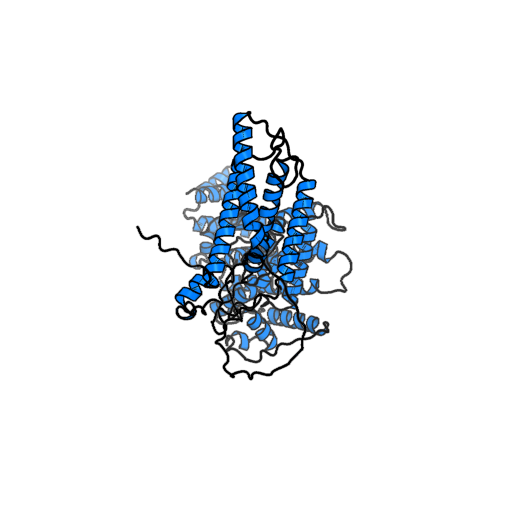1 316 ? -2.161 -0.674 11.953 1.00 80.88 316 LEU A C 1
ATOM 2485 O O . LEU A 1 316 ? -1.089 -0.284 12.409 1.00 80.88 316 LEU A O 1
ATOM 2489 N N . SER A 1 317 ? -2.558 -1.944 12.051 1.00 76.06 317 SER A N 1
ATOM 2490 C CA . SER A 1 317 ? -1.746 -2.975 12.694 1.00 76.06 317 SER A CA 1
ATOM 2491 C C . SER A 1 317 ? -0.436 -3.189 11.934 1.00 76.06 317 SER A C 1
ATOM 2493 O O . SER A 1 317 ? -0.436 -3.519 10.745 1.00 76.06 317 SER A O 1
ATOM 2495 N N . VAL A 1 318 ? 0.689 -3.029 12.635 1.00 73.31 318 VAL A N 1
ATOM 2496 C CA . VAL A 1 318 ? 2.036 -3.236 12.083 1.00 73.31 318 VAL A CA 1
ATOM 2497 C C . VAL A 1 318 ? 2.163 -4.647 11.511 1.00 73.31 318 VAL A C 1
ATOM 2499 O O . VAL A 1 318 ? 1.772 -5.622 12.150 1.00 73.31 318 VAL A O 1
ATOM 2502 N N . GLY A 1 319 ? 2.693 -4.750 10.291 1.00 72.25 319 GLY A N 1
ATOM 2503 C CA . GLY A 1 319 ? 2.889 -6.026 9.597 1.00 72.25 319 GLY A CA 1
ATOM 2504 C C . GLY A 1 319 ? 1.627 -6.617 8.958 1.00 72.25 319 GLY A C 1
ATOM 2505 O O . GLY A 1 319 ? 1.718 -7.641 8.282 1.00 72.25 319 GLY A O 1
ATOM 2506 N N . CYS A 1 320 ? 0.460 -5.984 9.108 1.00 80.44 320 CYS A N 1
ATOM 2507 C CA . CYS A 1 320 ? -0.749 -6.417 8.417 1.00 80.44 320 CYS A CA 1
ATOM 2508 C C . CYS A 1 320 ? -0.615 -6.227 6.894 1.00 80.44 320 CYS A C 1
ATOM 2510 O O . CYS A 1 320 ? 0.040 -5.309 6.426 1.00 80.44 320 CYS A O 1
ATOM 2512 N N . GLU A 1 321 ? -1.247 -7.071 6.079 1.00 80.19 321 GLU A N 1
ATOM 2513 C CA . GLU A 1 321 ? -1.302 -6.854 4.619 1.00 80.19 321 GLU A CA 1
ATOM 2514 C C . GLU A 1 321 ? -2.357 -5.796 4.234 1.00 80.19 321 GLU A C 1
ATOM 2516 O O . GLU A 1 321 ? -2.298 -5.168 3.170 1.00 80.19 321 GLU A O 1
ATOM 2521 N N . LYS A 1 322 ? -3.342 -5.586 5.115 1.00 86.00 322 LYS A N 1
ATOM 2522 C CA . LYS A 1 322 ? -4.460 -4.650 4.938 1.00 86.00 322 LYS A CA 1
ATOM 2523 C C . LYS A 1 322 ? -4.134 -3.212 5.341 1.00 86.00 322 LYS A C 1
ATOM 2525 O O . LYS A 1 322 ? -4.975 -2.333 5.167 1.00 86.00 322 LYS A O 1
ATOM 2530 N N . SER A 1 323 ? -2.920 -2.949 5.814 1.00 83.81 323 SER A N 1
ATOM 2531 C CA . SER A 1 323 ? -2.394 -1.593 6.020 1.00 83.81 323 SER A CA 1
ATOM 2532 C C . SER A 1 323 ? -2.043 -0.875 4.728 1.00 83.81 323 SER A C 1
ATOM 2534 O O . SER A 1 323 ? -2.114 0.347 4.684 1.00 83.81 323 SER A O 1
ATOM 2536 N N . VAL A 1 324 ? -1.712 -1.618 3.670 1.00 84.12 324 VAL A N 1
ATOM 2537 C CA . VAL A 1 324 ? -1.389 -1.053 2.349 1.00 84.12 324 VAL A CA 1
ATOM 2538 C C . VAL A 1 324 ? -2.533 -1.246 1.365 1.00 84.12 324 VAL A C 1
ATOM 2540 O O . VAL A 1 324 ? -2.818 -0.360 0.567 1.00 84.12 324 VAL A O 1
ATOM 2543 N N . SER A 1 325 ? -3.201 -2.400 1.421 1.00 84.50 325 SER A N 1
ATOM 2544 C CA . SER A 1 325 ? -4.262 -2.743 0.466 1.00 84.50 325 SER A CA 1
ATOM 2545 C C . SER A 1 325 ? -5.661 -2.298 0.886 1.00 84.50 325 SER A C 1
ATOM 2547 O O . SER A 1 325 ? -6.513 -2.114 0.027 1.00 84.50 325 SER A O 1
ATOM 2549 N N . GLY A 1 326 ? -5.900 -2.103 2.183 1.00 87.31 326 GLY A N 1
ATOM 2550 C CA . GLY A 1 326 ? -7.157 -1.584 2.711 1.00 87.31 326 GLY A CA 1
ATOM 2551 C C . GLY A 1 326 ? -8.420 -2.386 2.384 1.00 87.31 326 GLY A C 1
ATOM 2552 O O . GLY A 1 326 ? -8.391 -3.575 2.030 1.00 87.31 326 GLY A O 1
ATOM 2553 N N . PHE A 1 327 ? -9.538 -1.695 2.590 1.00 89.88 327 PHE A N 1
ATOM 2554 C CA . PHE A 1 327 ? -10.913 -2.150 2.430 1.00 89.88 327 PHE A CA 1
ATOM 2555 C C . PHE A 1 327 ? -11.774 -1.048 1.813 1.00 89.88 327 PHE A C 1
ATOM 2557 O O . PHE A 1 327 ? -11.411 0.135 1.833 1.00 89.88 327 PHE A O 1
ATOM 2564 N N . SER A 1 328 ? -12.944 -1.451 1.319 1.00 88.88 328 SER A N 1
ATOM 2565 C CA . SER A 1 328 ? -13.880 -0.567 0.623 1.00 88.88 328 SER A CA 1
ATOM 2566 C C . SER A 1 328 ? -14.782 0.215 1.577 1.00 88.88 328 SER A C 1
ATOM 2568 O O . SER A 1 328 ? -15.299 1.276 1.226 1.00 88.88 328 SER A O 1
ATOM 2570 N N . CYS A 1 329 ? -14.964 -0.282 2.804 1.00 87.62 329 CYS A N 1
ATOM 2571 C CA . CYS A 1 329 ? -15.821 0.342 3.803 1.00 87.62 329 CYS A CA 1
ATOM 2572 C C . CYS A 1 329 ? -15.327 0.115 5.240 1.00 87.62 329 CYS A C 1
ATOM 2574 O O . CYS A 1 329 ? -14.525 -0.777 5.518 1.00 87.62 329 CYS A O 1
ATOM 2576 N N . GLN A 1 330 ? -15.849 0.923 6.169 1.00 88.88 330 GLN A N 1
ATOM 2577 C CA . GLN A 1 330 ? -15.503 0.853 7.593 1.00 88.88 330 GLN A CA 1
ATOM 2578 C C . GLN A 1 330 ? -15.889 -0.496 8.222 1.00 88.88 330 GLN A C 1
ATOM 2580 O O . GLN A 1 330 ? -15.126 -1.025 9.014 1.00 88.88 330 GLN A O 1
ATOM 2585 N N . VAL A 1 331 ? -17.017 -1.092 7.817 1.00 86.38 331 VAL A N 1
ATOM 2586 C CA . VAL A 1 331 ? -17.502 -2.370 8.373 1.00 86.38 331 VAL A CA 1
ATOM 2587 C C . VAL A 1 331 ? -16.522 -3.518 8.102 1.00 86.38 331 VAL A C 1
ATOM 2589 O O . VAL A 1 331 ? -16.255 -4.331 8.982 1.00 86.38 331 VAL A O 1
ATOM 2592 N N . GLU A 1 332 ? -15.960 -3.589 6.892 1.00 88.12 332 GLU A N 1
ATOM 2593 C CA . GLU A 1 332 ? -14.938 -4.587 6.546 1.00 88.12 332 GLU A CA 1
ATOM 2594 C C . GLU A 1 332 ? -13.665 -4.411 7.377 1.00 88.12 332 GLU A C 1
ATOM 2596 O O . GLU A 1 332 ? -13.073 -5.399 7.817 1.00 88.12 332 GLU A O 1
ATOM 2601 N N . LEU A 1 333 ? -13.267 -3.158 7.614 1.00 86.50 333 LEU A N 1
ATOM 2602 C CA . LEU A 1 333 ? -12.122 -2.843 8.455 1.00 86.50 333 LEU A CA 1
ATOM 2603 C C . LEU A 1 333 ? -12.372 -3.241 9.914 1.00 86.50 333 LEU A C 1
ATOM 2605 O O . LEU A 1 333 ? -11.527 -3.919 10.487 1.00 86.50 333 LEU A O 1
ATOM 2609 N N . ASP A 1 334 ? -13.524 -2.892 10.487 1.00 81.25 334 ASP A N 1
ATOM 2610 C CA . ASP A 1 334 ? -13.871 -3.213 11.878 1.00 81.25 334 ASP A CA 1
ATOM 2611 C C . ASP A 1 334 ? -13.875 -4.736 12.107 1.00 81.25 334 ASP A C 1
ATOM 2613 O O . ASP A 1 334 ? -13.285 -5.247 13.063 1.00 81.25 334 ASP A O 1
ATOM 2617 N N . ASN A 1 335 ? -14.466 -5.486 11.169 1.00 80.44 335 ASN A N 1
ATOM 2618 C CA . ASN A 1 335 ? -14.470 -6.950 11.193 1.00 80.44 335 ASN A CA 1
ATOM 2619 C C . ASN A 1 335 ? -13.060 -7.543 11.084 1.00 80.44 335 ASN A C 1
ATOM 2621 O O . ASN A 1 335 ? -12.779 -8.597 11.650 1.00 80.44 335 ASN A O 1
ATOM 2625 N N . HIS A 1 336 ? -12.169 -6.897 10.337 1.00 84.75 336 HIS A N 1
ATOM 2626 C CA . HIS A 1 336 ? -10.782 -7.324 10.232 1.00 84.75 336 HIS A CA 1
ATOM 2627 C C . HIS A 1 336 ? -9.979 -6.976 11.490 1.00 84.75 336 HIS A C 1
ATOM 2629 O O . HIS A 1 336 ? -9.186 -7.795 11.951 1.00 84.75 336 HIS A O 1
ATOM 2635 N N . GLU A 1 337 ? -10.180 -5.797 12.072 1.00 81.44 337 GLU A N 1
ATOM 2636 C CA . GLU A 1 337 ? -9.476 -5.360 13.279 1.00 81.44 337 GLU A CA 1
ATOM 2637 C C . GLU A 1 337 ? -9.823 -6.223 14.499 1.00 81.44 337 GLU A C 1
ATOM 2639 O O . GLU A 1 337 ? -8.944 -6.482 15.324 1.00 81.44 337 GLU A O 1
ATOM 2644 N N . SER A 1 338 ? -11.027 -6.805 14.556 1.00 73.94 338 SER A N 1
ATOM 2645 C CA . SER A 1 338 ? -11.359 -7.810 15.576 1.00 73.94 338 SER A CA 1
ATOM 2646 C C . SER A 1 338 ? -10.448 -9.048 15.509 1.00 73.94 338 SER A C 1
ATOM 2648 O O . SER A 1 338 ? -10.148 -9.642 16.545 1.00 73.94 338 SER A O 1
ATOM 2650 N N . SER A 1 339 ? -9.91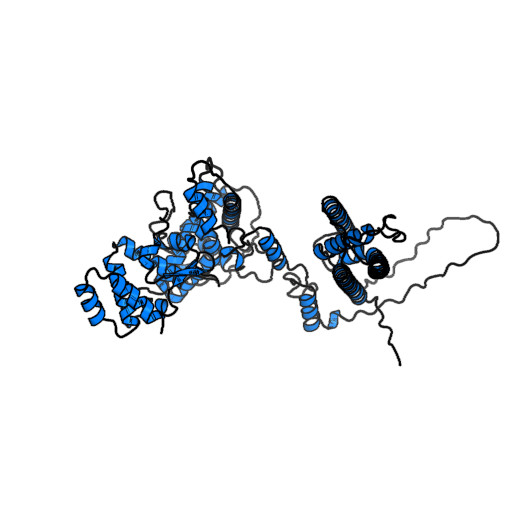1 -9.393 14.330 1.00 72.50 339 SER A N 1
ATOM 2651 C CA . SER A 1 339 ? -8.968 -10.510 14.163 1.00 72.50 339 SER A CA 1
ATOM 2652 C C . SER A 1 339 ? -7.555 -10.220 14.686 1.00 72.50 339 SER A C 1
ATOM 2654 O O . SER A 1 339 ? -6.822 -11.163 14.989 1.00 72.50 339 SER A O 1
ATOM 2656 N N . HIS A 1 340 ? -7.184 -8.941 14.836 1.00 72.44 340 HIS A N 1
ATOM 2657 C CA . HIS A 1 340 ? -5.941 -8.527 15.504 1.00 72.44 340 HIS A CA 1
ATOM 2658 C C . HIS A 1 340 ? -6.079 -8.524 17.023 1.00 72.44 340 HIS A C 1
ATOM 2660 O O . HIS A 1 340 ? -5.084 -8.647 17.735 1.00 72.44 340 HIS A O 1
ATOM 2666 N N . SER A 1 341 ? -7.306 -8.436 17.544 1.00 67.75 341 SER A N 1
ATOM 2667 C CA . SER A 1 341 ? -7.528 -8.614 18.972 1.00 67.75 341 SER A CA 1
ATOM 2668 C C . SER A 1 341 ? -7.201 -10.066 19.359 1.00 67.75 341 SER A C 1
ATOM 2670 O O . SER A 1 341 ? -7.778 -11.027 18.848 1.00 67.75 341 SER A O 1
ATOM 2672 N N . GLN A 1 342 ? -6.232 -10.242 20.258 1.00 70.25 342 GLN A N 1
ATOM 2673 C CA . GLN A 1 342 ? -5.860 -11.543 20.828 1.00 70.25 342 GLN A CA 1
ATOM 2674 C C . GLN A 1 342 ? -6.325 -11.640 22.291 1.00 70.25 342 GLN A C 1
ATOM 2676 O O . GLN A 1 342 ? -5.505 -11.806 23.186 1.00 70.25 342 GLN A O 1
ATOM 2681 N N . PRO A 1 343 ? -7.628 -11.507 22.599 1.00 66.75 343 PRO A N 1
ATOM 2682 C CA . PRO A 1 343 ? -8.087 -11.280 23.971 1.00 66.75 343 PRO A CA 1
ATOM 2683 C C . PRO A 1 343 ? -7.836 -12.466 24.919 1.00 66.75 343 PRO A C 1
ATOM 2685 O O . PRO A 1 343 ? -7.907 -12.307 26.135 1.00 66.75 343 PRO A O 1
ATOM 2688 N N . PHE A 1 344 ? -7.549 -13.662 24.396 1.00 71.75 344 PHE A N 1
ATOM 2689 C CA . PHE A 1 344 ? -7.440 -14.878 25.200 1.00 71.75 344 PHE A CA 1
ATOM 2690 C C . PHE A 1 344 ? -5.989 -15.150 25.603 1.00 71.75 344 PHE A C 1
ATOM 2692 O O . PHE A 1 344 ? -5.230 -15.703 24.815 1.00 71.75 344 PHE A O 1
ATOM 2699 N N . ARG A 1 345 ? -5.594 -14.788 26.826 1.00 74.38 345 ARG A N 1
ATOM 2700 C CA . ARG A 1 345 ? -4.236 -15.010 27.360 1.00 74.38 345 ARG A CA 1
ATOM 2701 C C . ARG A 1 345 ? -4.053 -16.405 27.967 1.00 74.38 345 ARG A C 1
ATOM 2703 O O . ARG A 1 345 ? -5.020 -17.040 28.390 1.00 74.38 345 ARG A O 1
ATOM 2710 N N . CYS A 1 346 ? -2.817 -16.909 27.957 1.00 77.88 346 CYS A N 1
ATOM 2711 C CA . CYS A 1 346 ? -2.468 -18.161 28.635 1.00 77.88 346 CYS A CA 1
ATOM 2712 C C . CYS A 1 346 ? -2.281 -17.963 30.152 1.00 77.88 346 CYS A C 1
ATOM 2714 O O . CYS A 1 346 ? -2.580 -16.906 30.679 1.00 77.88 346 CYS A O 1
ATOM 2716 N N . ILE A 1 347 ? -1.847 -19.002 30.870 1.00 76.00 347 ILE A N 1
ATOM 2717 C CA . ILE A 1 347 ? -1.520 -18.903 32.299 1.00 76.00 347 ILE A CA 1
ATOM 2718 C C . ILE A 1 347 ? -0.259 -18.056 32.523 1.00 76.00 347 ILE A C 1
ATOM 2720 O O . ILE A 1 347 ? 0.706 -18.190 31.766 1.00 76.00 347 ILE A O 1
ATOM 2724 N N . ASN A 1 348 ? -0.243 -17.270 33.605 1.00 62.47 348 ASN A N 1
ATOM 2725 C CA . ASN A 1 348 ? 0.891 -16.421 33.969 1.00 62.47 348 ASN A CA 1
ATOM 2726 C C . ASN A 1 348 ? 2.215 -17.195 34.005 1.00 62.47 348 ASN A C 1
ATOM 2728 O O . ASN A 1 348 ? 2.322 -18.253 34.630 1.00 62.47 348 ASN A O 1
ATOM 2732 N N . GLY A 1 349 ? 3.230 -16.657 33.324 1.00 64.81 349 GLY A N 1
ATOM 2733 C CA . GLY A 1 349 ? 4.541 -17.299 33.159 1.00 64.81 349 GLY A CA 1
ATOM 2734 C C . GLY A 1 349 ? 4.651 -18.228 31.944 1.00 64.81 349 GLY A C 1
ATOM 2735 O O . GLY A 1 349 ? 5.727 -18.762 31.672 1.00 64.81 349 GLY A O 1
ATOM 2736 N N . CYS A 1 350 ? 3.574 -18.411 31.176 1.00 76.50 350 CYS A N 1
ATOM 2737 C CA . CYS A 1 350 ? 3.657 -18.966 29.831 1.00 76.50 350 CYS A CA 1
ATOM 2738 C C . CYS A 1 350 ? 4.121 -17.896 28.833 1.00 76.50 350 CYS A C 1
ATOM 2740 O O . CYS A 1 350 ? 3.688 -16.754 28.897 1.00 76.50 350 CYS A O 1
ATOM 2742 N N . ALA A 1 351 ? 4.903 -18.286 27.823 1.00 67.94 351 ALA A N 1
ATOM 2743 C CA . ALA A 1 351 ? 5.315 -17.414 26.712 1.00 67.94 351 ALA A CA 1
ATOM 2744 C C . ALA A 1 351 ? 4.157 -16.883 25.829 1.00 67.94 351 ALA A C 1
ATOM 2746 O O . ALA A 1 351 ? 4.407 -16.247 24.814 1.00 67.94 351 ALA A O 1
ATOM 2747 N N . PHE A 1 352 ? 2.905 -17.225 26.151 1.00 68.25 352 PHE A N 1
ATOM 2748 C CA . PHE A 1 352 ? 1.688 -16.764 25.470 1.00 68.25 352 PHE A CA 1
ATOM 2749 C C . PHE A 1 352 ? 0.719 -16.060 26.438 1.00 68.25 352 PHE A C 1
ATOM 2751 O O . PHE A 1 352 ? -0.456 -15.869 26.119 1.00 68.25 352 PHE A O 1
ATOM 2758 N N . ASP A 1 353 ? 1.183 -15.736 27.643 1.00 62.56 353 ASP A N 1
ATOM 2759 C CA . ASP A 1 353 ? 0.443 -14.967 28.647 1.00 62.56 353 ASP A CA 1
ATOM 2760 C C . ASP A 1 353 ? 0.264 -13.497 28.227 1.00 62.56 353 ASP A C 1
ATOM 2762 O O . ASP A 1 353 ? -0.791 -12.902 28.400 1.00 62.56 353 ASP A O 1
ATOM 2766 N N . ASP A 1 354 ? 1.261 -12.933 27.558 1.00 49.38 354 ASP A N 1
ATOM 2767 C CA . ASP A 1 354 ? 1.261 -11.574 27.018 1.00 49.38 354 ASP A CA 1
ATOM 2768 C C . ASP A 1 354 ? 0.719 -11.505 25.580 1.00 49.38 354 ASP A C 1
ATOM 2770 O O . ASP A 1 354 ? -0.072 -10.620 25.257 1.00 49.38 354 ASP A O 1
ATOM 2774 N N . VAL A 1 355 ? 1.091 -12.473 24.733 1.00 59.78 355 VAL A N 1
ATOM 2775 C CA . VAL A 1 355 ? 0.689 -12.553 23.314 1.00 59.78 355 VAL A CA 1
ATOM 2776 C C . VAL A 1 355 ? -0.771 -12.951 23.139 1.00 59.78 355 VAL A C 1
ATOM 2778 O O . VAL A 1 355 ? -1.467 -12.400 22.303 1.00 59.78 355 VAL A O 1
ATOM 2781 N N . GLY A 1 356 ? -1.281 -13.896 23.929 1.00 66.31 356 GLY A N 1
ATOM 2782 C CA . GLY A 1 356 ? -2.635 -14.432 23.788 1.00 66.31 356 GLY A CA 1
ATOM 2783 C C . GLY A 1 356 ? -2.970 -15.103 22.452 1.00 66.31 356 GLY A C 1
ATOM 2784 O O . GLY A 1 356 ? -2.112 -15.482 21.658 1.00 66.31 356 GLY A O 1
ATOM 2785 N N . PHE A 1 357 ? -4.267 -15.315 22.245 1.00 66.19 357 PHE A N 1
ATOM 2786 C CA . PHE A 1 357 ? -4.847 -16.026 21.113 1.00 66.19 357 PHE A CA 1
ATOM 2787 C C . PHE A 1 357 ? -6.066 -15.267 20.594 1.00 66.19 357 PHE A C 1
ATOM 2789 O O . PHE A 1 357 ? -6.804 -14.660 21.371 1.00 66.19 357 PHE A O 1
ATOM 2796 N N . THR A 1 358 ? -6.316 -15.352 19.287 1.00 55.41 358 THR A N 1
ATOM 2797 C CA . THR A 1 358 ? -7.497 -14.737 18.654 1.00 55.41 358 THR A CA 1
ATOM 2798 C C . THR A 1 358 ? -8.782 -15.502 18.968 1.00 55.41 358 THR A C 1
ATOM 2800 O O . THR A 1 358 ? -9.874 -14.954 18.894 1.00 55.41 358 THR A O 1
ATOM 2803 N N . THR A 1 359 ? -8.674 -16.781 19.353 1.00 57.22 359 THR A N 1
ATOM 2804 C CA . THR A 1 359 ? -9.823 -17.616 19.731 1.00 57.22 359 THR A CA 1
ATOM 2805 C C . THR A 1 359 ? -9.531 -18.485 20.954 1.00 57.22 359 THR A C 1
ATOM 2807 O O . THR A 1 359 ? -8.424 -19.004 21.130 1.00 57.22 359 THR A O 1
ATOM 2810 N N . ILE A 1 360 ? -10.566 -18.754 21.756 1.00 58.06 360 ILE A N 1
ATOM 2811 C CA . ILE A 1 360 ? -10.504 -19.682 22.901 1.00 58.06 360 ILE A CA 1
ATOM 2812 C C . ILE A 1 360 ? -10.039 -21.080 22.463 1.00 58.06 360 ILE A C 1
ATOM 2814 O O . ILE A 1 360 ? -9.332 -21.770 23.196 1.00 58.06 360 ILE A O 1
ATOM 2818 N N . GLN A 1 361 ? -10.403 -21.518 21.255 1.00 64.31 361 GLN A N 1
ATOM 2819 C CA . GLN A 1 361 ? -10.033 -22.841 20.752 1.00 64.31 361 GLN A CA 1
ATOM 2820 C C . GLN A 1 361 ? -8.517 -22.990 20.556 1.00 64.31 361 GLN A C 1
ATOM 2822 O O . GLN A 1 361 ? -7.954 -24.051 20.842 1.00 64.31 361 GLN A O 1
ATOM 2827 N N . GLN A 1 362 ? -7.842 -21.933 20.098 1.00 69.94 362 GLN A N 1
ATOM 2828 C CA . GLN A 1 362 ? -6.384 -21.910 19.986 1.00 69.94 362 GLN A CA 1
ATOM 2829 C C . GLN A 1 362 ? -5.720 -21.937 21.368 1.00 69.94 362 GLN A C 1
ATOM 2831 O O . GLN A 1 362 ? -4.822 -22.756 21.577 1.00 69.94 362 GLN A O 1
ATOM 2836 N N . LEU A 1 363 ? -6.229 -21.154 22.328 1.00 71.62 363 LEU A N 1
ATOM 2837 C CA . LEU A 1 363 ? -5.770 -21.185 23.720 1.00 71.62 363 LEU A CA 1
ATOM 2838 C C . LEU A 1 363 ? -5.918 -22.587 24.334 1.00 71.62 363 LEU A C 1
ATOM 2840 O O . LEU A 1 363 ? -4.970 -23.126 24.901 1.00 71.62 363 LEU A O 1
ATOM 2844 N N . ARG A 1 364 ? -7.073 -23.243 24.163 1.00 64.75 364 ARG A N 1
ATOM 2845 C CA . ARG A 1 364 ? -7.312 -24.615 24.652 1.00 64.75 364 ARG A CA 1
ATOM 2846 C C . ARG A 1 364 ? -6.351 -25.624 24.029 1.00 64.75 364 ARG A C 1
ATOM 2848 O O . ARG A 1 364 ? -5.816 -26.486 24.725 1.00 64.75 364 ARG A O 1
ATOM 2855 N N . ASN A 1 365 ? -6.110 -25.524 22.723 1.00 74.81 365 ASN A N 1
ATOM 2856 C CA . ASN A 1 365 ? -5.138 -26.374 22.040 1.00 74.81 365 ASN A CA 1
ATOM 2857 C C . ASN A 1 365 ? -3.713 -26.143 22.550 1.00 74.81 365 ASN A C 1
ATOM 2859 O O . ASN A 1 365 ? -2.961 -27.109 22.685 1.00 74.81 365 ASN A O 1
ATOM 2863 N N . HIS A 1 366 ? -3.357 -24.897 22.852 1.00 80.88 366 HIS A N 1
ATOM 2864 C CA . HIS A 1 366 ? -2.084 -24.550 23.461 1.00 80.88 366 HIS A CA 1
ATOM 2865 C C . HIS A 1 366 ? -1.964 -25.134 24.877 1.00 80.88 366 HIS A C 1
ATOM 2867 O O . HIS A 1 366 ? -1.036 -25.901 25.120 1.00 80.88 366 HIS A O 1
ATOM 2873 N N . ILE A 1 367 ? -2.923 -24.869 25.775 1.00 75.88 367 ILE A N 1
ATOM 2874 C CA . ILE A 1 367 ? -2.929 -25.381 27.159 1.00 75.88 367 ILE A CA 1
ATOM 2875 C C . ILE A 1 367 ? -2.868 -26.911 27.164 1.00 75.88 367 ILE A C 1
ATOM 2877 O O . ILE A 1 367 ? -2.049 -27.492 27.866 1.00 75.88 367 ILE A O 1
ATOM 2881 N N . ARG A 1 368 ? -3.649 -27.589 26.314 1.00 78.12 368 ARG A N 1
ATOM 2882 C CA . ARG A 1 368 ? -3.622 -29.057 26.212 1.00 78.12 368 ARG A CA 1
ATOM 2883 C C . ARG A 1 368 ? -2.249 -29.602 25.811 1.00 78.12 368 ARG A C 1
ATOM 2885 O O . ARG A 1 368 ? -1.870 -30.679 26.261 1.00 78.12 368 ARG A O 1
ATOM 2892 N N . LYS A 1 369 ? -1.520 -28.887 24.951 1.00 77.94 369 LYS A N 1
ATOM 2893 C CA . LYS A 1 369 ? -0.203 -29.308 24.452 1.00 77.94 369 LYS A CA 1
ATOM 2894 C C . LYS A 1 369 ? 0.948 -28.903 25.377 1.00 77.94 369 LYS A C 1
ATOM 2896 O O . LYS A 1 369 ? 1.919 -29.642 25.471 1.00 77.94 369 LYS A O 1
ATOM 2901 N N . ARG A 1 370 ? 0.870 -27.731 26.012 1.00 75.38 370 ARG A N 1
ATOM 2902 C CA . ARG A 1 370 ? 1.977 -27.083 26.744 1.00 75.38 370 ARG A CA 1
ATOM 2903 C C . ARG A 1 370 ? 1.790 -27.093 28.266 1.00 75.38 370 ARG A C 1
ATOM 2905 O O . ARG A 1 370 ? 2.780 -27.040 28.986 1.00 75.38 370 ARG A O 1
ATOM 2912 N N . HIS A 1 371 ? 0.556 -27.217 28.756 1.00 80.88 371 HIS A N 1
ATOM 2913 C CA . HIS A 1 371 ? 0.194 -27.210 30.181 1.00 80.88 371 HIS A CA 1
ATOM 2914 C C . HIS A 1 371 ? -0.785 -28.346 30.559 1.00 80.88 371 HIS A C 1
ATOM 2916 O O . HIS A 1 371 ? -1.818 -28.099 31.182 1.00 80.88 371 HIS A O 1
ATOM 2922 N N . PRO A 1 372 ? -0.487 -29.621 30.243 1.00 65.75 372 PRO A N 1
ATOM 2923 C CA . PRO A 1 372 ? -1.400 -30.736 30.527 1.00 65.75 372 PRO A CA 1
ATOM 2924 C C . PRO A 1 372 ? -1.682 -30.930 32.029 1.00 65.75 372 PRO A C 1
ATOM 2926 O O . PRO A 1 372 ? -2.711 -31.496 32.397 1.00 65.75 372 PRO A O 1
ATOM 2929 N N . ALA A 1 373 ? -0.792 -30.446 32.902 1.00 59.81 373 ALA A N 1
ATOM 2930 C CA . ALA A 1 373 ? -0.948 -30.502 34.354 1.00 59.81 373 ALA A CA 1
ATOM 2931 C C . ALA A 1 373 ? -1.974 -29.494 34.906 1.00 59.81 373 ALA A C 1
ATOM 2933 O O . ALA A 1 373 ? -2.587 -29.778 35.932 1.00 59.81 373 ALA A O 1
ATOM 2934 N N . SER A 1 374 ? -2.232 -28.367 34.224 1.00 56.66 374 SER A N 1
ATOM 2935 C CA . SER A 1 374 ? -3.186 -27.349 34.706 1.00 56.66 374 SER A CA 1
ATOM 2936 C C . SER A 1 374 ? -4.654 -27.771 34.549 1.00 56.66 374 SER A C 1
ATOM 2938 O O . SER A 1 374 ? -5.553 -27.073 35.003 1.00 56.66 374 SER A O 1
ATOM 2940 N N . ILE A 1 375 ? -4.910 -28.914 33.903 1.00 55.25 375 ILE A N 1
ATOM 2941 C CA . ILE A 1 375 ? -6.250 -29.466 33.655 1.00 55.25 375 ILE A CA 1
ATOM 2942 C C . ILE A 1 375 ? -6.746 -30.295 34.864 1.00 55.25 375 ILE A C 1
ATOM 2944 O O . ILE A 1 375 ? -7.911 -30.683 34.919 1.00 55.25 375 ILE A O 1
ATOM 2948 N N . LYS A 1 376 ? -5.894 -30.567 35.864 1.00 43.00 376 LYS A N 1
ATOM 2949 C CA . LYS A 1 376 ? -6.233 -31.406 37.026 1.00 43.00 376 LYS A CA 1
ATOM 2950 C C . LYS A 1 376 ? -6.302 -30.586 38.320 1.00 43.00 376 LYS A C 1
ATOM 2952 O O . LYS A 1 376 ? -5.314 -30.506 39.038 1.00 43.00 376 LYS A O 1
ATOM 2957 N N . ALA A 1 377 ? -7.474 -30.050 38.662 1.00 33.34 377 ALA A N 1
ATOM 2958 C CA . ALA A 1 377 ? -7.762 -29.564 40.018 1.00 33.34 377 ALA A CA 1
ATOM 2959 C C . ALA A 1 377 ? -8.940 -30.357 40.641 1.00 33.34 377 ALA A C 1
ATOM 2961 O O . ALA A 1 377 ? -9.953 -30.547 39.961 1.00 33.34 377 ALA A O 1
ATOM 2962 N N . PRO A 1 378 ? -8.844 -30.860 41.893 1.00 36.03 378 PRO A N 1
ATOM 2963 C CA . PRO A 1 378 ? -9.909 -31.634 42.540 1.00 36.03 378 PRO A CA 1
ATOM 2964 C C . PRO A 1 378 ? -11.025 -30.745 43.119 1.00 36.03 378 PRO A C 1
ATOM 2966 O O . PRO A 1 378 ? -10.767 -29.720 43.741 1.00 36.03 378 PRO A O 1
ATOM 2969 N N . VAL A 1 379 ? -12.275 -31.188 42.965 1.00 29.94 379 VAL A N 1
ATOM 2970 C CA . VAL A 1 379 ? -13.506 -30.501 43.401 1.00 29.94 379 VAL A CA 1
ATOM 2971 C C . VAL A 1 379 ? -13.690 -30.547 44.938 1.00 29.94 379 VAL A C 1
ATOM 2973 O O . VAL A 1 379 ? -13.691 -31.648 45.498 1.00 29.94 379 VAL A O 1
ATOM 2976 N N . PRO A 1 380 ? -13.940 -29.416 45.638 1.00 31.11 380 PRO A N 1
ATOM 2977 C CA . PRO A 1 380 ? -14.323 -29.406 47.056 1.00 31.11 380 PRO A CA 1
ATOM 2978 C C . PRO A 1 380 ? -15.718 -30.008 47.317 1.00 31.11 380 PRO A C 1
ATOM 2980 O O . PRO A 1 380 ? -16.650 -29.865 46.521 1.00 31.11 380 PRO A O 1
ATOM 2983 N N . LYS A 1 381 ? -15.884 -30.694 48.456 1.00 33.62 381 LYS A N 1
ATOM 2984 C CA . LYS A 1 381 ? -17.123 -31.401 48.836 1.00 33.62 381 LYS A CA 1
ATOM 2985 C C . LYS A 1 381 ? -18.276 -30.423 49.142 1.00 33.62 381 LYS A C 1
ATOM 2987 O O . LYS A 1 381 ? -18.111 -29.441 49.851 1.00 33.62 381 LYS A O 1
ATOM 2992 N N . ARG A 1 382 ? -19.457 -30.746 48.598 1.00 33.28 382 ARG A N 1
ATOM 2993 C CA . ARG A 1 382 ? -20.728 -29.992 48.634 1.00 33.28 382 ARG A CA 1
ATOM 2994 C C . ARG A 1 382 ? -21.215 -29.630 50.047 1.00 33.28 382 ARG A C 1
ATOM 2996 O O . ARG A 1 382 ? -21.363 -30.521 50.879 1.00 33.28 382 ARG A O 1
ATOM 3003 N N . LEU A 1 383 ? -21.650 -28.380 50.233 1.00 30.75 383 LEU A N 1
ATOM 3004 C CA . LEU A 1 383 ? -22.622 -27.997 51.264 1.00 30.75 383 LEU A CA 1
ATOM 3005 C C . LEU A 1 383 ? -24.021 -28.517 50.880 1.00 30.75 383 LEU A C 1
ATOM 3007 O O . LEU A 1 383 ? -24.475 -28.395 49.739 1.00 30.75 383 LEU A O 1
ATOM 3011 N N . ARG A 1 384 ? -24.668 -29.171 51.843 1.00 29.06 384 ARG A N 1
ATOM 3012 C CA . ARG A 1 384 ? -25.951 -29.877 51.743 1.00 29.06 384 ARG A CA 1
ATOM 3013 C C . ARG A 1 384 ? -27.095 -28.850 51.676 1.00 29.06 384 ARG A C 1
ATOM 3015 O O . ARG A 1 384 ? -27.212 -28.021 52.567 1.00 29.06 384 ARG A O 1
ATOM 3022 N N . ARG A 1 385 ? -27.939 -28.903 50.636 1.00 27.48 385 ARG A N 1
ATOM 3023 C CA . ARG A 1 385 ? -29.217 -28.162 50.580 1.00 27.48 385 ARG A CA 1
ATOM 3024 C C . ARG A 1 385 ? -30.193 -28.766 51.593 1.00 27.48 385 ARG A C 1
ATOM 3026 O O . ARG A 1 385 ? -30.461 -29.964 51.516 1.00 27.48 385 ARG A O 1
ATOM 3033 N N . SER A 1 386 ? -30.725 -27.948 52.495 1.00 29.34 386 SER A N 1
ATOM 3034 C CA . SER A 1 386 ? -31.947 -28.231 53.248 1.00 29.34 386 SER A CA 1
ATOM 3035 C C . SER A 1 386 ? -33.160 -27.994 52.341 1.00 29.34 386 SER A C 1
ATOM 3037 O O . SER A 1 386 ? -33.269 -26.955 51.692 1.00 29.34 386 SER A O 1
ATOM 3039 N N . ASN A 1 387 ? -34.042 -28.991 52.254 1.00 29.67 387 ASN A N 1
ATOM 3040 C CA . ASN A 1 387 ? -35.371 -28.836 51.670 1.00 29.67 387 ASN A CA 1
ATOM 3041 C C . ASN A 1 387 ? -36.276 -28.130 52.684 1.00 29.67 387 ASN A C 1
ATOM 3043 O O . ASN A 1 387 ? -36.239 -28.447 53.872 1.00 29.67 387 ASN A O 1
ATOM 3047 N N . ILE A 1 388 ? -37.078 -27.195 52.184 1.00 30.89 388 ILE A N 1
ATOM 3048 C CA . ILE A 1 388 ? -38.214 -26.594 52.877 1.00 30.89 388 ILE A CA 1
ATOM 3049 C C . ILE A 1 388 ? -39.425 -27.478 52.584 1.00 30.89 388 ILE A C 1
ATOM 3051 O O . ILE A 1 388 ? -39.729 -27.673 51.414 1.00 30.89 388 ILE A O 1
ATOM 3055 N N . ASP A 1 389 ? -40.094 -27.949 53.632 1.00 27.83 389 ASP A N 1
ATOM 3056 C CA . ASP A 1 389 ? -41.544 -28.159 53.684 1.00 27.83 389 ASP A CA 1
ATOM 3057 C C . ASP A 1 389 ? -41.983 -27.896 55.140 1.00 27.83 389 ASP A C 1
ATOM 3059 O O . ASP A 1 389 ? -41.366 -28.387 56.085 1.00 27.83 389 ASP A O 1
ATOM 3063 N N . ALA A 1 390 ? -43.000 -27.052 55.318 1.00 25.45 390 ALA A N 1
ATOM 3064 C CA . ALA A 1 390 ? -43.654 -26.713 56.592 1.00 25.45 390 ALA A CA 1
ATOM 3065 C C . ALA A 1 390 ? -44.995 -27.487 56.700 1.00 25.45 390 ALA A C 1
ATOM 3067 O O . ALA A 1 390 ? -45.348 -28.144 55.717 1.00 25.45 390 ALA A O 1
ATOM 3068 N N . PRO A 1 391 ? -45.827 -27.379 57.767 1.00 41.31 391 PRO A N 1
ATOM 3069 C CA . PRO A 1 391 ? -45.706 -26.607 59.018 1.00 41.31 391 PRO A CA 1
ATOM 3070 C C . PRO A 1 391 ? -46.047 -27.434 60.288 1.00 41.31 391 PRO A C 1
ATOM 3072 O O . PRO A 1 391 ? -46.436 -28.589 60.165 1.00 41.31 391 PRO A O 1
ATOM 3075 N N . THR A 1 392 ? -45.920 -26.856 61.498 1.00 25.91 392 THR A N 1
ATOM 3076 C CA . THR A 1 392 ? -46.898 -26.859 62.632 1.00 25.91 392 THR A CA 1
ATOM 3077 C C . THR A 1 392 ? -46.217 -26.389 63.936 1.00 25.91 392 THR A C 1
ATOM 3079 O O . THR A 1 392 ? -45.195 -26.952 64.310 1.00 25.91 392 THR A O 1
ATOM 3082 N N . GLY A 1 393 ? -46.840 -25.448 64.666 1.00 25.36 393 GLY A N 1
ATOM 3083 C CA . GLY A 1 393 ? -46.759 -25.360 66.139 1.00 25.36 393 GLY A CA 1
ATOM 3084 C C . GLY A 1 393 ? -45.960 -24.199 66.755 1.00 25.36 393 GLY A C 1
ATOM 3085 O O . GLY A 1 393 ? -44.766 -24.089 66.520 1.00 25.36 393 GLY A O 1
ATOM 3086 N N . MET A 1 394 ? -46.658 -23.386 67.565 1.00 23.84 394 MET A N 1
ATOM 3087 C CA . MET A 1 394 ? -46.200 -22.417 68.592 1.00 23.84 394 MET A CA 1
ATOM 3088 C C . MET A 1 394 ? -45.013 -22.956 69.434 1.00 23.84 394 MET A C 1
ATOM 3090 O O . MET A 1 394 ? -44.904 -24.166 69.586 1.00 23.84 394 MET A O 1
ATOM 3094 N N . ASP A 1 395 ? -44.061 -22.187 69.981 1.00 24.22 395 ASP A N 1
ATOM 3095 C CA . ASP A 1 395 ? -44.188 -21.073 70.937 1.00 24.22 395 ASP A CA 1
ATOM 3096 C C . ASP A 1 395 ? -42.830 -20.333 71.156 1.00 24.22 395 ASP A C 1
ATOM 3098 O O . ASP A 1 395 ? -41.766 -20.912 70.957 1.00 24.22 395 ASP A O 1
ATOM 3102 N N . THR A 1 396 ? -42.913 -19.061 71.577 1.00 24.14 396 THR A N 1
ATOM 3103 C CA . THR A 1 396 ? -41.995 -18.210 72.393 1.00 24.14 396 THR A CA 1
ATOM 3104 C C . THR A 1 396 ? -40.495 -18.555 72.573 1.00 24.14 396 THR A C 1
ATOM 3106 O O . THR A 1 396 ? -40.182 -19.595 73.139 1.00 24.14 396 THR A O 1
ATOM 3109 N N . GLN A 1 397 ? -39.575 -17.614 72.281 1.00 24.59 397 GLN A N 1
ATOM 3110 C CA . GLN A 1 397 ? -38.873 -16.728 73.253 1.00 24.59 397 GLN A CA 1
ATOM 3111 C C . GLN A 1 397 ? -37.633 -16.025 72.649 1.00 24.59 397 GLN A C 1
ATOM 3113 O O . GLN A 1 397 ? -36.964 -16.546 71.759 1.00 24.59 397 GLN A O 1
ATOM 3118 N N . GLU A 1 398 ? -37.382 -14.815 73.154 1.00 23.98 398 GLU A N 1
ATOM 3119 C CA . GLU A 1 398 ? -36.195 -13.961 72.992 1.00 23.98 398 GLU A CA 1
ATOM 3120 C C . GLU A 1 398 ? -34.903 -14.678 73.437 1.00 23.98 398 GLU A C 1
ATOM 3122 O O . GLU A 1 398 ? -34.959 -15.491 74.353 1.00 23.98 398 GLU A O 1
ATOM 3127 N N . ASP A 1 399 ? -33.746 -14.398 7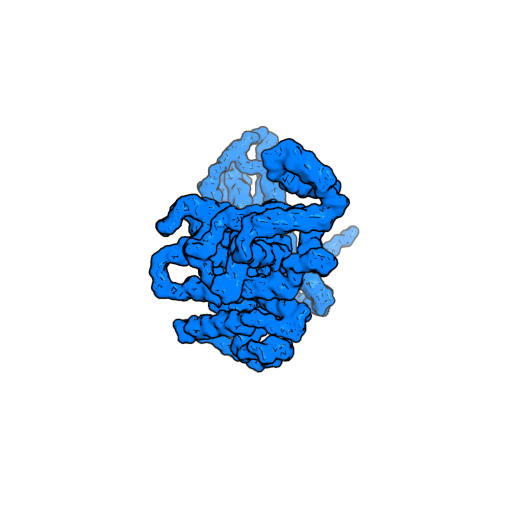2.817 1.00 23.28 399 ASP A N 1
ATOM 3128 C CA . ASP A 1 399 ? -32.714 -13.521 73.406 1.00 23.28 399 ASP A CA 1
ATOM 3129 C C . ASP A 1 399 ? -31.333 -13.576 72.708 1.00 23.28 399 ASP A C 1
ATOM 3131 O O . ASP A 1 399 ? -30.860 -14.611 72.244 1.00 23.28 399 ASP A O 1
ATOM 3135 N N . THR A 1 400 ? -30.673 -12.415 72.763 1.00 24.75 400 THR A N 1
ATOM 3136 C CA . THR A 1 400 ? -29.218 -12.147 72.819 1.00 24.75 400 THR A CA 1
ATOM 3137 C C . THR A 1 400 ? -28.270 -12.397 71.631 1.00 24.75 400 THR A C 1
ATOM 3139 O O . THR A 1 400 ? -28.030 -13.505 71.161 1.00 24.75 400 THR A O 1
ATOM 3142 N N . ASN A 1 401 ? -27.623 -11.286 71.255 1.00 27.84 401 ASN A N 1
ATOM 3143 C CA . ASN A 1 401 ? -26.274 -11.198 70.702 1.00 27.84 401 ASN A CA 1
ATOM 3144 C C . ASN A 1 401 ? -25.268 -11.984 71.552 1.00 27.84 401 ASN A C 1
ATOM 3146 O O . ASN A 1 401 ? -25.220 -11.766 72.757 1.00 27.84 401 ASN A O 1
ATOM 3150 N N . GLU A 1 402 ? -24.370 -12.727 70.908 1.00 25.48 402 GLU A N 1
ATOM 3151 C CA . GLU A 1 402 ? -23.026 -12.963 71.438 1.00 25.48 402 GLU A CA 1
ATOM 3152 C C . GLU A 1 402 ? -22.036 -13.145 70.280 1.00 25.48 402 GLU A C 1
ATOM 3154 O O . GLU A 1 402 ? -22.097 -14.091 69.491 1.00 25.48 402 GLU A O 1
ATOM 3159 N N . GLU A 1 403 ? -21.141 -12.164 70.160 1.00 29.98 403 GLU A N 1
ATOM 3160 C CA . GLU A 1 403 ? -19.881 -12.270 69.439 1.00 29.98 403 GLU A CA 1
ATOM 3161 C C . GLU A 1 403 ? -19.046 -13.384 70.075 1.00 29.98 403 GLU A C 1
ATOM 3163 O O . GLU A 1 403 ? -18.774 -13.354 71.274 1.00 29.98 403 GLU A O 1
ATOM 3168 N N . MET A 1 404 ? -18.563 -14.333 69.274 1.00 25.89 404 MET A N 1
ATOM 3169 C CA . MET A 1 404 ? -17.458 -15.177 69.709 1.00 25.89 404 MET A CA 1
ATOM 3170 C C . MET A 1 404 ? -16.516 -15.482 68.549 1.00 25.89 404 MET A C 1
ATOM 3172 O O . MET A 1 404 ? -16.841 -16.184 67.592 1.00 25.89 404 MET A O 1
ATOM 3176 N N . ASN A 1 405 ? -15.331 -14.888 68.677 1.00 31.22 405 ASN A N 1
ATOM 3177 C CA . ASN A 1 405 ? -14.127 -15.138 67.905 1.00 31.22 405 ASN A CA 1
ATOM 3178 C C . ASN A 1 405 ? -13.818 -16.640 67.822 1.00 31.22 405 ASN A C 1
ATOM 3180 O O . ASN A 1 405 ? -13.697 -17.309 68.847 1.00 31.22 405 ASN A O 1
ATOM 3184 N N . ALA A 1 406 ? -13.592 -17.134 66.606 1.00 27.08 406 ALA A N 1
ATOM 3185 C CA . ALA A 1 406 ? -12.861 -18.370 66.367 1.00 27.08 406 ALA A CA 1
ATOM 3186 C C . ALA A 1 406 ? -11.765 -18.083 65.333 1.00 27.08 406 ALA A C 1
ATOM 3188 O O . ALA A 1 406 ? -12.033 -17.644 64.215 1.00 27.08 406 ALA A O 1
ATOM 3189 N N . GLU A 1 407 ? -10.526 -18.272 65.772 1.00 25.67 407 GLU A N 1
ATOM 3190 C CA . GLU A 1 407 ? -9.283 -17.998 65.060 1.00 25.67 407 GLU A CA 1
ATOM 3191 C C . GLU A 1 407 ? -9.189 -18.748 63.721 1.00 25.67 407 GLU A C 1
ATOM 3193 O O . GLU A 1 407 ? -9.529 -19.929 63.612 1.00 25.67 407 GLU A O 1
ATOM 3198 N N . LEU A 1 408 ? -8.685 -18.051 62.696 1.00 25.09 408 LEU A N 1
ATOM 3199 C CA . LEU A 1 408 ? -8.287 -18.637 61.418 1.00 25.09 408 LEU A CA 1
ATOM 3200 C C . LEU A 1 408 ? -7.110 -19.610 61.611 1.00 25.09 408 LEU A C 1
ATOM 3202 O O . LEU A 1 408 ? -6.074 -19.198 62.136 1.00 25.09 408 LEU A O 1
ATOM 3206 N N . PRO A 1 409 ? -7.158 -20.831 61.051 1.00 29.12 409 PRO A N 1
ATOM 3207 C CA . PRO A 1 409 ? -5.950 -21.532 60.657 1.00 29.12 409 PRO A CA 1
ATOM 3208 C C . PRO A 1 409 ? -5.410 -20.880 59.381 1.00 29.12 409 PRO A C 1
ATOM 3210 O O . PRO A 1 409 ? -6.041 -20.904 58.323 1.00 29.12 409 PRO A O 1
ATOM 3213 N N . THR A 1 410 ? -4.230 -20.286 59.506 1.00 37.69 410 THR A N 1
ATOM 3214 C CA . THR A 1 410 ? -3.375 -19.817 58.420 1.00 37.69 410 THR A CA 1
ATOM 3215 C C . THR A 1 410 ? -2.993 -20.982 57.507 1.00 37.69 410 THR A C 1
ATOM 3217 O O . THR A 1 410 ? -2.337 -21.941 57.907 1.00 37.69 410 THR A O 1
ATOM 3220 N N . GLY A 1 411 ? -3.419 -20.897 56.253 1.00 28.12 411 GLY A N 1
ATOM 3221 C CA . GLY A 1 411 ? -3.076 -21.850 55.210 1.00 28.12 411 GLY A CA 1
ATOM 3222 C C . GLY A 1 411 ? -3.706 -21.404 53.904 1.00 28.12 411 GLY A C 1
ATOM 3223 O O . GLY A 1 411 ? -4.869 -21.709 53.647 1.00 28.12 411 GLY A O 1
ATOM 3224 N N . ASP A 1 412 ? -2.950 -20.649 53.109 1.00 28.55 412 ASP A N 1
ATOM 3225 C CA . ASP A 1 412 ? -3.379 -20.188 51.791 1.00 28.55 412 ASP A CA 1
ATOM 3226 C C . ASP A 1 412 ? -3.820 -21.382 50.919 1.00 28.55 412 ASP A C 1
ATOM 3228 O O . ASP A 1 412 ? -3.043 -22.326 50.724 1.00 28.55 412 ASP A O 1
ATOM 3232 N N . PRO A 1 413 ? -5.048 -21.385 50.368 1.00 31.09 413 PRO A N 1
ATOM 3233 C CA . PRO A 1 413 ? -5.431 -22.351 49.350 1.00 31.09 413 PRO A CA 1
ATOM 3234 C C . PRO A 1 413 ? -4.727 -22.026 48.016 1.00 31.09 413 PRO A C 1
ATOM 3236 O O . PRO A 1 413 ? -4.443 -20.862 47.727 1.00 31.09 413 PRO A O 1
ATOM 3239 N N . PRO A 1 414 ? -4.446 -23.034 47.167 1.00 30.89 414 PRO A N 1
ATOM 3240 C CA . PRO A 1 414 ? -3.696 -22.837 45.935 1.00 30.89 414 PRO A CA 1
ATOM 3241 C C . PRO A 1 414 ? -4.467 -21.970 44.931 1.00 30.89 414 PRO A C 1
ATOM 3243 O O . PRO A 1 414 ? -5.649 -22.175 44.656 1.00 30.89 414 PRO A O 1
ATOM 3246 N N . ILE A 1 415 ? -3.722 -21.008 44.393 1.00 33.66 415 ILE A N 1
ATOM 3247 C CA . ILE A 1 415 ? -4.069 -19.950 43.444 1.00 33.66 415 ILE A CA 1
ATOM 3248 C C . ILE A 1 415 ? -4.837 -20.505 42.233 1.00 33.66 415 ILE A C 1
ATOM 3250 O O . ILE A 1 415 ? -4.275 -21.207 41.394 1.00 33.66 415 ILE A O 1
ATOM 3254 N N . LEU A 1 416 ? -6.118 -20.149 42.114 1.00 30.48 416 LEU A N 1
ATOM 3255 C CA . LEU A 1 416 ? -6.918 -20.361 40.900 1.00 30.48 416 LEU A CA 1
ATOM 3256 C C . LEU A 1 416 ? -7.944 -19.229 40.720 1.00 30.48 416 LEU A C 1
ATOM 3258 O O . LEU A 1 416 ? -9.126 -19.461 40.487 1.00 30.48 416 LEU A O 1
ATOM 3262 N N . THR A 1 417 ? -7.487 -17.982 40.870 1.00 32.25 417 THR A N 1
ATOM 3263 C CA . THR A 1 417 ? -8.334 -16.777 40.752 1.00 32.25 417 THR A CA 1
ATOM 3264 C C . THR A 1 417 ? -7.779 -15.678 39.848 1.00 32.25 417 THR A C 1
ATOM 3266 O O . THR A 1 417 ? -8.404 -14.628 39.742 1.00 32.25 417 THR A O 1
ATOM 3269 N N . HIS A 1 418 ? -6.678 -15.885 39.126 1.00 35.34 418 HIS A N 1
ATOM 3270 C CA . HIS A 1 418 ? -6.156 -14.845 38.235 1.00 35.34 418 HIS A CA 1
ATOM 3271 C C . HIS A 1 418 ? -6.118 -15.291 36.779 1.00 35.34 418 HIS A C 1
ATOM 3273 O O . HIS A 1 418 ? -5.098 -15.728 36.263 1.00 35.34 418 HIS A O 1
ATOM 3279 N N . ILE A 1 419 ? -7.266 -15.126 36.121 1.00 36.22 419 ILE A N 1
ATOM 3280 C CA . ILE A 1 419 ? -7.313 -14.735 34.713 1.00 36.22 419 ILE A CA 1
ATOM 3281 C C . ILE A 1 419 ? -7.557 -13.229 34.725 1.00 36.22 419 ILE A C 1
ATOM 3283 O O . ILE A 1 419 ? -8.624 -12.776 35.141 1.00 36.22 419 ILE A O 1
ATOM 3287 N N . GLN A 1 420 ? -6.558 -12.445 34.322 1.00 36.25 420 GLN A N 1
ATOM 3288 C CA . GLN A 1 420 ? -6.750 -11.022 34.058 1.00 36.25 420 GLN A CA 1
ATOM 3289 C C . GLN A 1 420 ? -7.474 -10.886 32.717 1.00 36.25 420 GLN A C 1
ATOM 3291 O O . GLN A 1 420 ? -6.865 -10.815 31.654 1.00 36.25 420 GLN A O 1
ATOM 3296 N N . HIS A 1 421 ? -8.805 -10.890 32.773 1.00 41.88 421 HIS A N 1
ATOM 3297 C CA . HIS A 1 421 ? -9.611 -10.312 31.708 1.00 41.88 421 HIS A CA 1
ATOM 3298 C C . HIS A 1 421 ? -9.282 -8.817 31.620 1.00 41.88 421 HIS A C 1
ATOM 3300 O O . HIS A 1 421 ? -9.121 -8.159 32.652 1.00 41.88 421 HIS A O 1
ATOM 3306 N N . ALA A 1 422 ? -9.215 -8.268 30.404 1.00 38.75 422 ALA A N 1
ATOM 3307 C CA . ALA A 1 422 ? -9.384 -6.831 30.222 1.00 38.75 422 ALA A CA 1
ATOM 3308 C C . ALA A 1 422 ? -10.646 -6.415 30.997 1.00 38.75 422 ALA A C 1
ATOM 3310 O O . ALA A 1 422 ? -11.686 -7.065 30.890 1.00 38.75 422 ALA A O 1
ATOM 3311 N N . SER A 1 423 ? -10.491 -5.434 31.878 1.00 43.34 423 SER A N 1
ATOM 3312 C CA . SER A 1 423 ? -11.389 -5.120 32.986 1.00 43.34 423 SER A CA 1
ATOM 3313 C C . SER A 1 423 ? -12.804 -4.757 32.527 1.00 43.34 423 SER A C 1
ATOM 3315 O O . SER A 1 423 ? -13.106 -3.582 32.343 1.00 43.34 423 SER A O 1
ATOM 3317 N N . HIS A 1 424 ? -13.671 -5.759 32.396 1.00 52.28 424 HIS A N 1
ATOM 3318 C CA . HIS A 1 424 ? -15.114 -5.572 32.422 1.00 52.28 424 HIS A CA 1
ATOM 3319 C C . HIS A 1 424 ? -15.694 -6.330 33.608 1.00 52.28 424 HIS A C 1
ATOM 3321 O O . HIS A 1 424 ? -15.638 -7.561 33.685 1.00 52.28 424 HIS A O 1
ATOM 3327 N N . THR A 1 425 ? -16.236 -5.588 34.569 1.00 66.56 425 THR A N 1
ATOM 3328 C CA . THR A 1 425 ? -16.934 -6.178 35.712 1.00 66.56 425 THR A CA 1
ATOM 3329 C C . THR A 1 425 ? -18.180 -6.944 35.242 1.00 66.56 425 THR A C 1
ATOM 3331 O O . THR A 1 425 ? -18.755 -6.675 34.184 1.00 66.56 425 THR A O 1
ATOM 3334 N N . ARG A 1 426 ? -18.654 -7.916 36.036 1.00 67.50 426 ARG A N 1
ATOM 3335 C CA . ARG A 1 426 ? -19.926 -8.615 35.754 1.00 67.50 426 ARG A CA 1
ATOM 3336 C C . ARG A 1 426 ? -21.097 -7.631 35.619 1.00 67.50 426 ARG A C 1
ATOM 3338 O O . ARG A 1 426 ? -22.050 -7.903 34.896 1.00 67.50 426 ARG A O 1
ATOM 3345 N N . GLU A 1 427 ? -21.012 -6.499 36.310 1.00 71.50 427 GLU A N 1
ATOM 3346 C CA . GLU A 1 427 ? -21.965 -5.393 36.238 1.00 71.50 427 GLU A CA 1
ATOM 3347 C C . GLU A 1 427 ? -21.929 -4.694 34.873 1.00 71.50 427 GLU A C 1
ATOM 3349 O O . GLU A 1 427 ? -22.982 -4.539 34.257 1.00 71.50 427 GLU A O 1
ATOM 3354 N N . GLU A 1 428 ? -20.745 -4.382 34.342 1.00 75.38 428 GLU A N 1
ATOM 3355 C CA . GLU A 1 428 ? -20.583 -3.810 32.997 1.00 75.38 428 GLU A CA 1
ATOM 3356 C C . GLU A 1 428 ? -21.068 -4.752 31.892 1.00 75.38 428 GLU A C 1
ATOM 3358 O O . GLU A 1 428 ? -21.749 -4.316 30.964 1.00 75.38 428 GLU A O 1
ATOM 3363 N N . ALA A 1 429 ? -20.787 -6.054 32.003 1.00 75.62 429 ALA A N 1
ATOM 3364 C CA . ALA A 1 429 ? -21.277 -7.042 31.041 1.00 75.62 429 ALA A CA 1
ATOM 3365 C C . ALA A 1 429 ? -22.815 -7.120 31.039 1.00 75.62 429 ALA A C 1
ATOM 3367 O O . ALA A 1 429 ? -23.446 -7.186 29.984 1.00 75.62 429 ALA A O 1
ATOM 3368 N N . VAL A 1 430 ? -23.442 -7.075 32.218 1.00 82.94 430 VAL A N 1
ATOM 3369 C CA . VAL A 1 430 ? -24.906 -7.031 32.330 1.00 82.94 430 VAL A CA 1
ATOM 3370 C C . VAL A 1 430 ? -25.461 -5.727 31.757 1.00 82.94 430 VAL A C 1
ATOM 3372 O O . VAL A 1 430 ? -26.493 -5.759 31.086 1.00 82.94 430 VAL A O 1
ATOM 3375 N N . GLU A 1 431 ? -24.794 -4.595 31.979 1.00 85.38 431 GLU A N 1
ATOM 3376 C CA . GLU A 1 431 ? -25.238 -3.301 31.460 1.00 85.38 431 GLU A CA 1
ATOM 3377 C C . GLU A 1 431 ? -25.134 -3.227 29.933 1.00 85.38 431 GLU A C 1
ATOM 3379 O O . GLU A 1 431 ? -26.095 -2.846 29.260 1.00 85.38 431 GLU A O 1
ATOM 3384 N N . ARG A 1 432 ? -24.031 -3.717 29.360 1.00 89.00 432 ARG A N 1
ATOM 3385 C CA . ARG A 1 432 ? -23.874 -3.835 27.909 1.00 89.00 432 ARG A CA 1
ATOM 3386 C C . ARG A 1 432 ? -24.931 -4.758 27.297 1.00 89.00 432 ARG A C 1
ATOM 3388 O O . ARG A 1 432 ? -25.538 -4.408 26.285 1.00 89.00 432 ARG A O 1
ATOM 3395 N N . LEU A 1 433 ? -25.234 -5.886 27.941 1.00 90.06 433 LEU A N 1
ATOM 3396 C CA . LEU A 1 433 ? -26.285 -6.797 27.483 1.00 90.06 433 LEU A CA 1
ATOM 3397 C C . LEU A 1 433 ? -27.676 -6.134 27.485 1.00 90.06 433 LEU A C 1
ATOM 3399 O O . LEU A 1 433 ? -28.462 -6.352 26.559 1.00 90.06 433 LEU A O 1
ATOM 3403 N N . LYS A 1 434 ? -27.989 -5.296 28.485 1.00 90.06 434 LYS A N 1
ATOM 3404 C CA . LYS A 1 434 ? -29.227 -4.493 28.489 1.00 90.06 434 LYS A CA 1
ATOM 3405 C C . LYS A 1 434 ? -29.241 -3.471 27.355 1.00 90.06 434 LYS A C 1
ATOM 3407 O O . LYS A 1 434 ? -30.278 -3.311 26.711 1.00 90.06 434 LYS A O 1
ATOM 3412 N N . GLN A 1 435 ? -28.114 -2.802 27.101 1.00 89.88 435 GLN A N 1
ATOM 3413 C CA . GLN A 1 435 ? -27.990 -1.828 26.016 1.00 89.88 435 GLN A CA 1
ATOM 3414 C C . GLN A 1 435 ? -28.276 -2.481 24.659 1.00 89.88 435 GLN A C 1
ATOM 3416 O O . GLN A 1 435 ? -29.095 -1.965 23.898 1.00 89.88 435 GLN A O 1
ATOM 3421 N N . ILE A 1 436 ? -27.693 -3.656 24.405 1.00 89.38 436 ILE A N 1
ATOM 3422 C CA . ILE A 1 436 ? -27.951 -4.455 23.200 1.00 89.38 436 ILE A CA 1
ATOM 3423 C C . ILE A 1 436 ? -29.443 -4.793 23.079 1.00 89.38 436 ILE A C 1
ATOM 3425 O O . ILE A 1 436 ? -30.043 -4.591 22.022 1.00 89.38 436 ILE A O 1
ATOM 3429 N N . GLY A 1 437 ? -30.078 -5.244 24.166 1.00 89.31 437 GLY A N 1
ATOM 3430 C CA . GLY A 1 437 ? -31.517 -5.515 24.176 1.00 89.31 437 GLY A CA 1
ATOM 3431 C C . GLY A 1 437 ? -32.366 -4.284 23.827 1.00 89.31 437 GLY A C 1
ATOM 3432 O O . GLY A 1 437 ? -33.320 -4.385 23.054 1.00 89.31 437 GLY A O 1
ATOM 3433 N N . ALA A 1 438 ? -32.002 -3.107 24.345 1.00 88.62 438 ALA A N 1
ATOM 3434 C CA . ALA A 1 438 ? -32.692 -1.849 24.060 1.00 88.62 438 ALA A CA 1
ATOM 3435 C C . ALA A 1 438 ? -32.459 -1.336 22.625 1.00 88.62 438 ALA A C 1
ATOM 3437 O O . ALA A 1 438 ? -33.331 -0.670 22.061 1.00 88.62 438 ALA A O 1
ATOM 3438 N N . GLU A 1 439 ? -31.290 -1.600 22.040 1.00 90.19 439 GLU A N 1
ATOM 3439 C CA . GLU A 1 439 ? -30.972 -1.289 20.642 1.00 90.19 439 GLU A CA 1
ATOM 3440 C C . GLU A 1 439 ? -31.782 -2.162 19.679 1.00 90.19 439 GLU A C 1
ATOM 3442 O O . GLU A 1 439 ? -32.463 -1.622 18.808 1.00 90.19 439 GLU A O 1
ATOM 3447 N N . GLU A 1 440 ? -31.802 -3.486 19.874 1.00 89.88 440 GLU A N 1
ATOM 3448 C CA . GLU A 1 440 ? -32.574 -4.393 19.010 1.00 89.88 440 GLU A CA 1
ATOM 3449 C C . GLU A 1 440 ? -34.087 -4.159 19.144 1.00 89.88 440 GLU A C 1
ATOM 3451 O O . GLU A 1 440 ? -34.816 -4.243 18.156 1.00 89.88 440 GLU A O 1
ATOM 3456 N N . GLN A 1 441 ? -34.578 -3.785 20.333 1.00 85.31 441 GLN A N 1
ATOM 3457 C CA . GLN A 1 441 ? -35.977 -3.381 20.507 1.00 85.31 441 GLN A CA 1
ATOM 3458 C C . GLN A 1 441 ? -36.327 -2.140 19.672 1.00 85.31 441 GLN A C 1
ATOM 3460 O O . GLN A 1 441 ? -37.406 -2.088 19.074 1.00 85.31 441 GLN A O 1
ATOM 3465 N N . ARG A 1 442 ? -35.437 -1.138 19.640 1.00 86.00 442 ARG A N 1
ATOM 3466 C CA . ARG A 1 442 ? -35.612 0.079 18.832 1.00 86.00 442 ARG A CA 1
ATOM 3467 C C . ARG A 1 442 ? -35.533 -0.229 17.341 1.00 86.00 442 ARG A C 1
ATOM 3469 O O . ARG A 1 442 ? -36.384 0.242 16.595 1.00 86.00 442 ARG A O 1
ATOM 3476 N N . ALA A 1 443 ? -34.564 -1.044 16.926 1.00 84.25 443 ALA A N 1
ATOM 3477 C CA . ALA A 1 443 ? -34.412 -1.472 15.540 1.00 84.25 443 ALA A CA 1
ATOM 3478 C C . ALA A 1 443 ? -35.660 -2.213 15.041 1.00 84.25 443 ALA A C 1
ATOM 3480 O O . ALA A 1 443 ? -36.191 -1.871 13.990 1.00 84.25 443 ALA A O 1
ATOM 3481 N N . TYR A 1 444 ? -36.187 -3.147 15.839 1.00 81.69 444 TYR A N 1
ATOM 3482 C CA . TYR A 1 444 ? -37.407 -3.881 15.509 1.00 81.69 444 TYR A CA 1
ATOM 3483 C C . TYR A 1 444 ? -38.624 -2.959 15.349 1.00 81.69 444 TYR A C 1
ATOM 3485 O O . TYR A 1 444 ? -39.408 -3.126 14.422 1.00 81.69 444 TYR A O 1
ATOM 3493 N N . ASN A 1 445 ? -38.795 -1.968 16.232 1.00 80.38 445 ASN A N 1
ATOM 3494 C CA . ASN A 1 445 ? -39.927 -1.038 16.143 1.00 80.38 445 ASN A CA 1
ATOM 3495 C C . ASN A 1 445 ? -39.900 -0.183 14.861 1.00 80.38 445 ASN A C 1
ATOM 3497 O O . ASN A 1 445 ? -40.946 0.313 14.449 1.00 80.38 445 ASN A O 1
ATOM 3501 N N . ASN A 1 446 ? -38.727 -0.024 14.242 1.00 77.06 446 ASN A N 1
ATOM 3502 C CA . ASN A 1 446 ? -38.545 0.690 12.980 1.00 77.06 446 ASN A CA 1
ATOM 3503 C C . ASN A 1 446 ? -38.601 -0.239 11.750 1.00 77.06 446 ASN A C 1
ATOM 3505 O O . ASN A 1 446 ? -38.528 0.244 10.621 1.00 77.06 446 ASN A O 1
ATOM 3509 N N . GLU A 1 447 ? -38.711 -1.558 11.940 1.00 76.12 447 GLU A N 1
ATOM 3510 C CA . GLU A 1 447 ? -38.735 -2.543 10.858 1.00 76.12 447 GLU A CA 1
ATOM 3511 C C . GLU A 1 447 ? -40.172 -2.720 10.331 1.00 76.12 447 GLU A C 1
ATOM 3513 O O . GLU A 1 447 ? -41.103 -3.007 11.085 1.00 76.12 447 GLU A O 1
ATOM 3518 N N . HIS A 1 448 ? -40.374 -2.555 9.019 1.00 63.25 448 HIS A N 1
ATOM 3519 C CA . HIS A 1 448 ? -41.661 -2.836 8.379 1.00 63.25 448 HIS A CA 1
ATOM 3520 C C . HIS A 1 448 ? -41.727 -4.312 7.979 1.00 63.25 448 HIS A C 1
ATOM 3522 O O . HIS A 1 448 ? -41.071 -4.731 7.027 1.00 63.25 448 HIS A O 1
ATOM 3528 N N . ILE A 1 449 ? -42.520 -5.100 8.706 1.00 67.44 449 ILE A N 1
ATOM 3529 C CA . ILE A 1 449 ? -42.607 -6.549 8.510 1.00 67.44 449 ILE A CA 1
ATOM 3530 C C . ILE A 1 449 ? -43.973 -6.910 7.913 1.00 67.44 449 ILE A C 1
ATOM 3532 O O . ILE A 1 449 ? -45.013 -6.583 8.483 1.00 67.44 449 ILE A O 1
ATOM 3536 N N . GLN A 1 450 ? -43.969 -7.581 6.758 1.00 65.75 450 GLN A N 1
ATOM 3537 C CA . GLN A 1 450 ? -45.180 -8.009 6.050 1.00 65.75 450 GLN A CA 1
ATOM 3538 C C . GLN A 1 450 ? -45.697 -9.355 6.579 1.00 65.75 450 GLN A C 1
ATOM 3540 O O . GLN A 1 450 ? -44.918 -10.248 6.913 1.00 65.75 450 GLN A O 1
ATOM 3545 N N . GLY A 1 451 ? -47.023 -9.498 6.646 1.00 69.88 451 GLY A N 1
ATOM 3546 C CA . GLY A 1 451 ? -47.684 -10.739 7.050 1.00 69.88 451 GLY A CA 1
ATOM 3547 C C . GLY A 1 451 ? -47.581 -11.825 5.979 1.00 69.88 451 GLY A C 1
ATOM 3548 O O . GLY A 1 451 ? -47.742 -11.561 4.790 1.00 69.88 451 GLY A O 1
ATOM 3549 N N . ILE A 1 452 ? -47.337 -13.054 6.417 1.00 74.69 452 ILE A N 1
ATOM 3550 C CA . ILE A 1 452 ? -47.272 -14.253 5.587 1.00 74.69 452 ILE A CA 1
ATOM 3551 C C . ILE A 1 452 ? -48.638 -14.935 5.634 1.00 74.69 452 ILE A C 1
ATOM 3553 O O . ILE A 1 452 ? -49.199 -15.174 6.707 1.00 74.69 452 ILE A O 1
ATOM 3557 N N . ILE A 1 453 ? -49.168 -15.256 4.457 1.00 69.44 453 ILE A N 1
ATOM 3558 C CA . ILE A 1 453 ? -50.389 -16.048 4.317 1.00 69.44 453 ILE A CA 1
ATOM 3559 C C . ILE A 1 453 ? -49.999 -17.517 4.497 1.00 69.44 453 ILE A C 1
ATOM 3561 O O . ILE A 1 453 ? -49.182 -18.033 3.739 1.00 69.44 453 ILE A O 1
ATOM 3565 N N . MET A 1 454 ? -50.570 -18.169 5.506 1.00 73.25 454 MET A N 1
ATOM 3566 C CA . MET A 1 454 ? -50.369 -19.591 5.807 1.00 73.25 454 MET A CA 1
ATOM 3567 C C . MET A 1 454 ? -51.719 -20.305 5.795 1.00 73.25 454 MET A C 1
ATOM 3569 O O . MET A 1 454 ? -52.748 -19.681 6.076 1.00 73.25 454 MET A O 1
ATOM 3573 N N . ASN A 1 455 ? -51.733 -21.603 5.486 1.00 77.69 455 ASN A N 1
ATOM 3574 C CA . ASN A 1 455 ? -52.950 -22.399 5.638 1.00 77.69 455 ASN A CA 1
ATOM 3575 C C . ASN A 1 455 ? -53.226 -22.707 7.131 1.00 77.69 455 ASN A C 1
ATOM 3577 O O . ASN A 1 455 ? -52.377 -22.493 7.997 1.00 77.69 455 ASN A O 1
ATOM 3581 N N . THR A 1 456 ? -54.431 -23.181 7.462 1.00 76.12 456 THR A N 1
ATOM 3582 C CA . THR A 1 456 ? -54.853 -23.373 8.864 1.00 76.12 456 THR A CA 1
ATOM 3583 C C . THR A 1 456 ? -54.036 -24.438 9.610 1.00 76.12 456 THR A C 1
ATOM 3585 O O . THR A 1 456 ? -53.814 -24.303 10.811 1.00 76.12 456 THR A O 1
ATOM 3588 N N . GLU A 1 457 ? -53.564 -25.475 8.916 1.00 80.56 457 GLU A N 1
ATOM 3589 C CA . GLU A 1 457 ? -52.754 -26.551 9.503 1.00 80.56 457 GLU A CA 1
ATOM 3590 C C . GLU A 1 457 ? -51.304 -26.096 9.747 1.00 80.56 457 GLU A C 1
ATOM 3592 O O . GLU A 1 457 ? -50.763 -26.274 10.839 1.00 80.56 457 GLU A O 1
ATOM 3597 N N . GLU A 1 458 ? -50.709 -25.408 8.771 1.00 80.12 458 GLU A N 1
ATOM 3598 C CA . GLU A 1 458 ? -49.392 -24.769 8.856 1.00 80.12 458 GLU A CA 1
ATOM 3599 C C . GLU A 1 458 ? -49.345 -23.714 9.961 1.00 80.12 458 GLU A C 1
ATOM 3601 O O . GLU A 1 458 ? -48.363 -23.628 10.696 1.00 80.12 458 GLU A O 1
ATOM 3606 N N . HIS A 1 459 ? -50.414 -22.927 10.116 1.00 82.75 459 HIS A N 1
ATOM 3607 C CA . HIS A 1 459 ? -50.519 -21.919 11.171 1.00 82.75 459 HIS A CA 1
ATOM 3608 C C . HIS A 1 459 ? -50.514 -22.556 12.570 1.00 82.75 459 HIS A C 1
ATOM 3610 O O . HIS A 1 459 ? -49.803 -22.087 13.468 1.00 82.75 459 HIS A O 1
ATOM 3616 N N . ALA A 1 460 ? -51.227 -23.672 12.750 1.00 81.81 460 ALA A N 1
ATOM 3617 C CA . ALA A 1 460 ? -51.242 -24.417 14.008 1.00 81.81 460 ALA A CA 1
ATOM 3618 C C . ALA A 1 460 ? -49.871 -25.048 14.332 1.00 81.81 460 ALA A C 1
ATOM 3620 O O . ALA A 1 460 ? -49.388 -24.925 15.463 1.00 81.81 460 ALA A O 1
ATOM 3621 N N . ASP A 1 461 ? -49.207 -25.664 13.349 1.00 85.56 461 ASP A N 1
ATOM 3622 C CA . ASP A 1 461 ? -47.863 -26.237 13.521 1.00 85.56 461 ASP A CA 1
ATOM 3623 C C . ASP A 1 461 ? -46.812 -25.154 13.825 1.00 85.56 461 ASP A C 1
ATOM 3625 O O . ASP A 1 461 ? -46.016 -25.281 14.765 1.00 85.56 461 ASP A O 1
ATOM 3629 N N . MET A 1 462 ? -46.857 -24.030 13.104 1.00 86.12 462 MET A N 1
ATOM 3630 C CA . MET A 1 462 ? -45.998 -22.875 13.367 1.00 86.12 462 MET A CA 1
ATOM 3631 C C . MET A 1 462 ? -46.211 -22.321 14.776 1.00 86.12 462 MET A C 1
ATOM 3633 O O . MET A 1 462 ? -45.234 -22.063 15.482 1.00 86.12 462 MET A O 1
ATOM 3637 N N . THR A 1 463 ? -47.462 -22.215 15.232 1.00 85.62 463 THR A N 1
ATOM 3638 C CA . THR A 1 463 ? -47.786 -21.778 16.599 1.00 85.62 463 THR A CA 1
ATOM 3639 C C . THR A 1 463 ? -47.084 -22.659 17.636 1.00 85.62 463 THR A C 1
ATOM 3641 O O . THR A 1 463 ? -46.377 -22.151 18.513 1.00 85.62 463 THR A O 1
ATOM 3644 N N . ALA A 1 464 ? -47.208 -23.984 17.505 1.00 86.31 464 ALA A N 1
ATOM 3645 C CA . ALA A 1 464 ? -46.590 -24.939 18.423 1.00 86.31 464 ALA A CA 1
ATOM 3646 C C . ALA A 1 464 ? -45.050 -24.870 18.393 1.00 86.31 464 ALA A C 1
ATOM 3648 O O . ALA A 1 464 ? -44.388 -24.955 19.436 1.00 86.31 464 ALA A O 1
ATOM 3649 N N . LYS A 1 465 ? -44.454 -24.683 17.207 1.00 87.56 465 LYS A N 1
ATOM 3650 C CA . LYS A 1 465 ? -43.000 -24.534 17.046 1.00 87.56 465 LYS A CA 1
ATOM 3651 C C . LYS A 1 465 ? -42.478 -23.254 17.698 1.00 87.56 465 LYS A C 1
ATOM 3653 O O . LYS A 1 465 ? -41.473 -23.328 18.411 1.00 87.56 465 LYS A O 1
ATOM 3658 N N . ILE A 1 466 ? -43.157 -22.119 17.513 1.00 87.88 466 ILE A N 1
ATOM 3659 C CA . ILE A 1 466 ? -42.764 -20.837 18.116 1.00 87.88 466 ILE A CA 1
ATOM 3660 C C . ILE A 1 466 ? -42.873 -20.913 19.646 1.00 87.88 466 ILE A C 1
ATOM 3662 O O . ILE A 1 466 ? -41.937 -20.516 20.341 1.00 87.88 466 ILE A O 1
ATOM 3666 N N . GLN A 1 467 ? -43.953 -21.493 20.187 1.00 88.00 467 GLN A N 1
ATOM 3667 C CA . GLN A 1 467 ? -44.105 -21.697 21.635 1.00 88.00 467 GLN A CA 1
ATOM 3668 C C . GLN A 1 467 ? -42.948 -22.517 22.224 1.00 88.00 467 GLN A C 1
ATOM 3670 O O . GLN A 1 467 ? -42.379 -22.139 23.251 1.00 88.00 467 GLN A O 1
ATOM 3675 N N . ARG A 1 468 ? -42.539 -23.607 21.558 1.00 87.38 468 ARG A N 1
ATOM 3676 C CA . ARG A 1 468 ? -41.398 -24.428 21.999 1.00 87.38 468 ARG A CA 1
ATOM 3677 C C . ARG A 1 468 ? -40.089 -23.634 22.008 1.00 87.38 468 ARG A C 1
ATOM 3679 O O . ARG A 1 468 ? -39.358 -23.684 22.994 1.00 87.38 468 ARG A O 1
ATOM 3686 N N . VAL A 1 469 ? -39.827 -22.854 20.959 1.00 89.50 469 VAL A N 1
ATOM 3687 C CA . VAL A 1 469 ? -38.636 -21.991 20.880 1.00 89.50 469 VAL A CA 1
ATOM 3688 C C . VAL A 1 469 ? -38.648 -20.927 21.984 1.00 89.50 469 VAL A C 1
ATOM 3690 O O . VAL A 1 469 ? -37.624 -20.712 22.627 1.00 89.50 469 VAL A O 1
ATOM 3693 N N . LEU A 1 470 ? -39.794 -20.307 22.279 1.00 87.06 470 LEU A N 1
ATOM 3694 C CA . LEU A 1 470 ? -39.920 -19.320 23.361 1.00 87.06 470 LEU A CA 1
ATOM 3695 C C . LEU A 1 470 ? -39.659 -19.919 24.754 1.00 87.06 470 LEU A C 1
ATOM 3697 O O . LEU A 1 470 ? -39.057 -19.258 25.613 1.00 87.06 470 LEU A O 1
ATOM 3701 N N . LEU A 1 471 ? -40.053 -21.176 24.982 1.00 87.19 471 LEU A N 1
ATOM 3702 C CA . LEU A 1 471 ? -39.716 -21.903 26.209 1.00 87.19 471 LEU A CA 1
ATOM 3703 C C . LEU A 1 471 ? -38.202 -22.106 26.339 1.00 87.19 471 LEU A C 1
ATOM 3705 O O . LEU A 1 471 ? -37.635 -21.863 27.408 1.00 87.19 471 LEU A O 1
ATOM 3709 N N . ASP A 1 472 ? -37.529 -22.500 25.260 1.00 87.31 472 ASP A N 1
ATOM 3710 C CA . ASP A 1 472 ? -36.078 -22.707 25.264 1.00 87.31 472 ASP A CA 1
ATOM 3711 C C . ASP A 1 472 ? -35.305 -21.385 25.382 1.00 87.31 472 ASP A C 1
ATOM 3713 O O . ASP A 1 472 ? -34.376 -21.282 26.189 1.00 87.31 472 ASP A O 1
ATOM 3717 N N . MET A 1 473 ? -35.768 -20.322 24.718 1.00 91.19 473 MET A N 1
ATOM 3718 C CA . MET A 1 473 ? -35.264 -18.956 24.908 1.00 91.19 473 MET A CA 1
ATOM 3719 C C . MET A 1 473 ? -35.391 -18.491 26.358 1.00 91.19 473 MET A C 1
ATOM 3721 O O . MET A 1 473 ? -34.519 -17.784 26.856 1.00 91.19 473 MET A O 1
ATOM 3725 N N . SER A 1 474 ? -36.453 -18.875 27.066 1.00 87.94 474 SER A N 1
ATOM 3726 C CA . SER A 1 474 ? -36.632 -18.520 28.479 1.00 87.94 474 SER A CA 1
ATOM 3727 C C . SER A 1 474 ? -35.663 -19.276 29.395 1.00 87.94 474 SER A C 1
ATOM 3729 O O . SER A 1 474 ? -35.179 -18.719 30.382 1.00 87.94 474 SER A O 1
ATOM 3731 N N . LYS A 1 475 ? -35.308 -20.525 29.059 1.00 87.69 475 LYS A N 1
ATOM 3732 C CA . LYS A 1 475 ? -34.268 -21.279 29.780 1.00 87.69 475 LYS A CA 1
ATOM 3733 C C . LYS A 1 475 ? -32.894 -20.639 29.591 1.00 87.69 475 LYS A C 1
ATOM 3735 O O . LYS A 1 475 ? -32.214 -20.412 30.590 1.00 87.69 475 LYS A O 1
ATOM 3740 N N . ILE A 1 476 ? -32.530 -20.313 28.350 1.00 89.50 476 ILE A N 1
ATOM 3741 C CA . ILE A 1 476 ? -31.269 -19.635 28.021 1.00 89.50 476 ILE A CA 1
ATOM 3742 C C . ILE A 1 476 ? -31.229 -18.226 28.617 1.00 89.50 476 ILE A C 1
ATOM 3744 O O . ILE A 1 476 ? -30.228 -17.853 29.219 1.00 89.50 476 ILE A O 1
ATOM 3748 N N . GLY A 1 477 ? -32.341 -17.487 28.574 1.00 86.75 477 GLY A N 1
ATOM 3749 C CA . GLY A 1 477 ? -32.463 -16.137 29.129 1.00 86.75 477 GLY A CA 1
ATOM 3750 C C . GLY A 1 477 ? -32.051 -16.032 30.602 1.00 86.75 477 GLY A C 1
ATOM 3751 O O . GLY A 1 477 ? -31.395 -15.069 30.984 1.00 86.75 477 GLY A O 1
ATOM 3752 N N . ARG A 1 478 ? -32.336 -17.057 31.421 1.00 87.75 478 ARG A N 1
ATOM 3753 C CA . ARG A 1 478 ? -31.913 -17.107 32.837 1.00 87.75 478 ARG A CA 1
ATOM 3754 C C . ARG A 1 478 ? -30.397 -17.202 33.026 1.00 87.75 478 ARG A C 1
ATOM 3756 O O . ARG A 1 478 ? -29.892 -16.823 34.076 1.00 87.75 478 ARG A O 1
ATOM 3763 N N . ALA A 1 479 ? -29.685 -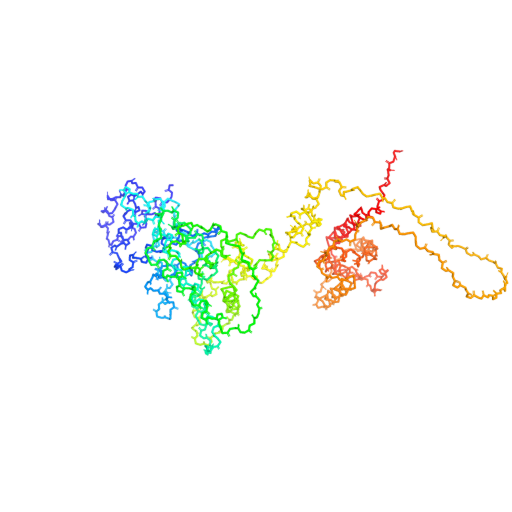17.740 32.041 1.00 86.25 479 ALA A N 1
ATOM 3764 C CA . ALA A 1 479 ? -28.235 -17.894 32.058 1.00 86.25 479 ALA A CA 1
ATOM 3765 C C . ALA A 1 479 ? -27.521 -16.897 31.130 1.00 86.25 479 ALA A C 1
ATOM 3767 O O . ALA A 1 479 ? -26.295 -16.878 31.116 1.00 86.25 479 ALA A O 1
ATOM 3768 N N . LEU A 1 480 ? -28.264 -16.061 30.398 1.00 88.56 480 LEU A N 1
ATOM 3769 C CA . LEU A 1 480 ? -27.735 -15.202 29.342 1.00 88.56 480 LEU A CA 1
ATOM 3770 C C . LEU A 1 480 ? -26.754 -14.154 29.870 1.00 88.56 480 LEU A C 1
ATOM 3772 O O . LEU A 1 480 ? -25.719 -13.951 29.258 1.00 88.56 480 LEU A O 1
ATOM 3776 N N . GLY A 1 481 ? -27.026 -13.541 31.028 1.00 84.19 481 GLY A N 1
ATOM 3777 C CA . GLY A 1 481 ? -26.099 -12.575 31.635 1.00 84.19 481 GLY A CA 1
ATOM 3778 C C . GLY A 1 481 ? -24.750 -13.195 32.002 1.00 84.19 481 GLY A C 1
ATOM 3779 O O . GLY A 1 481 ? -23.706 -12.593 31.783 1.00 84.19 481 GLY A O 1
ATOM 3780 N N . ARG A 1 482 ? -24.764 -14.438 32.497 1.00 82.69 482 ARG A N 1
ATOM 3781 C CA . ARG A 1 482 ? -23.545 -15.199 32.792 1.00 82.69 482 ARG A CA 1
ATOM 3782 C C . ARG A 1 482 ? -22.836 -15.643 31.512 1.00 82.69 482 ARG A C 1
ATOM 3784 O O . ARG A 1 482 ? -21.637 -15.441 31.402 1.00 82.69 482 ARG A O 1
ATOM 3791 N N . TRP A 1 483 ? -23.577 -16.180 30.541 1.00 88.69 483 TRP A N 1
ATOM 3792 C CA . TRP A 1 483 ? -23.032 -16.530 29.227 1.00 88.69 483 TRP A CA 1
ATOM 3793 C C . TRP A 1 483 ? -22.378 -15.321 28.557 1.00 88.69 483 TRP A C 1
ATOM 3795 O O . TRP A 1 483 ? -21.279 -15.438 28.032 1.00 88.69 483 TRP A O 1
ATOM 3805 N N . TYR A 1 484 ? -23.014 -14.154 28.608 1.00 84.56 484 TYR A N 1
ATOM 3806 C CA . TYR A 1 484 ? -22.498 -12.942 27.988 1.00 84.56 484 TYR A CA 1
ATOM 3807 C C . TYR A 1 484 ? -21.288 -12.383 28.739 1.00 84.56 484 TYR A C 1
ATOM 3809 O O . TYR A 1 484 ? -20.315 -12.003 28.108 1.00 84.56 484 TYR A O 1
ATOM 3817 N N . HIS A 1 485 ? -21.287 -12.419 30.074 1.00 81.31 485 HIS A N 1
ATOM 3818 C CA . HIS A 1 485 ? -20.088 -12.106 30.857 1.00 81.31 485 HIS A CA 1
ATOM 3819 C C . HIS A 1 485 ? -18.910 -13.039 30.531 1.00 81.31 485 HIS A C 1
ATOM 3821 O O . HIS A 1 485 ? -17.760 -12.630 30.589 1.00 81.31 485 HIS A O 1
ATOM 3827 N N . TRP A 1 486 ? -19.195 -14.292 30.178 1.00 71.75 486 TRP A N 1
ATOM 3828 C CA . TRP A 1 486 ? -18.181 -15.272 29.804 1.00 71.75 486 TRP A CA 1
ATOM 3829 C C . TRP A 1 486 ? -17.702 -15.133 28.348 1.00 71.75 486 TRP A C 1
ATOM 3831 O O . TRP A 1 486 ? -16.536 -15.382 28.054 1.00 71.75 486 TRP A O 1
ATOM 3841 N N . THR A 1 487 ? -18.595 -14.769 27.424 1.00 80.19 487 THR A N 1
ATOM 3842 C CA . THR A 1 487 ? -18.326 -14.798 25.974 1.00 80.19 487 THR A CA 1
ATOM 3843 C C . THR A 1 487 ? -18.098 -13.431 25.342 1.00 80.19 487 THR A C 1
ATOM 3845 O O . THR A 1 487 ? -17.405 -13.368 24.333 1.00 80.19 487 THR A O 1
ATOM 3848 N N . HIS A 1 488 ? -18.676 -12.362 25.899 1.00 79.12 488 HIS A N 1
ATOM 3849 C CA . HIS A 1 488 ? -18.723 -11.015 25.314 1.00 79.12 488 HIS A CA 1
ATOM 3850 C C . HIS A 1 488 ? -19.139 -11.002 23.829 1.00 79.12 488 HIS A C 1
ATOM 3852 O O . HIS A 1 488 ? -18.668 -10.194 23.033 1.00 79.12 488 HIS A O 1
ATOM 3858 N N . ASP A 1 489 ? -20.020 -11.929 23.449 1.00 83.75 489 ASP A N 1
ATOM 3859 C CA . ASP A 1 489 ? -20.433 -12.148 22.065 1.00 83.75 489 ASP A CA 1
ATOM 3860 C C . ASP A 1 489 ? -21.632 -11.254 21.708 1.00 83.75 489 ASP A C 1
ATOM 3862 O O . ASP A 1 489 ? -22.799 -11.630 21.881 1.00 83.75 489 ASP A O 1
ATOM 3866 N N . ASP A 1 490 ? -21.330 -10.032 21.256 1.00 87.00 490 ASP A N 1
ATOM 3867 C CA . ASP A 1 490 ? -22.327 -9.027 20.866 1.00 87.00 490 ASP A CA 1
ATOM 3868 C C . ASP A 1 490 ? -23.222 -9.519 19.720 1.00 87.00 490 ASP A C 1
ATOM 3870 O O . ASP A 1 490 ? -24.430 -9.275 19.744 1.00 87.00 490 ASP A O 1
ATOM 3874 N N . ASP A 1 491 ? -22.668 -10.248 18.749 1.00 84.94 491 ASP A N 1
ATOM 3875 C CA . ASP A 1 491 ? -23.404 -10.714 17.571 1.00 84.94 491 ASP A CA 1
ATOM 3876 C C . ASP A 1 491 ? -24.477 -11.734 17.950 1.00 84.94 491 ASP A C 1
ATOM 3878 O O . ASP A 1 491 ? -25.655 -11.571 17.608 1.00 84.94 491 ASP A O 1
ATOM 3882 N N . ARG A 1 492 ? -24.116 -12.767 18.724 1.00 89.38 492 ARG A N 1
ATOM 3883 C CA . ARG A 1 492 ? -25.094 -13.760 19.191 1.00 89.38 492 ARG A CA 1
ATOM 3884 C C . ARG A 1 492 ? -26.051 -13.183 20.227 1.00 89.38 492 ARG A C 1
ATOM 3886 O O . ARG A 1 492 ? -27.212 -13.599 20.249 1.00 89.38 492 ARG A O 1
ATOM 3893 N N . ALA A 1 493 ? -25.632 -12.199 21.026 1.00 90.25 493 ALA A N 1
ATOM 3894 C CA . ALA A 1 493 ? -26.531 -11.473 21.923 1.00 90.25 493 ALA A CA 1
ATOM 3895 C C . ALA A 1 493 ? -27.589 -10.672 21.142 1.00 90.25 493 ALA A C 1
ATOM 3897 O O . ALA A 1 493 ? -28.786 -10.810 21.414 1.00 90.25 493 ALA A O 1
ATOM 3898 N N . ARG A 1 494 ? -27.181 -9.899 20.125 1.00 91.44 494 ARG A N 1
ATOM 3899 C CA . ARG A 1 494 ? -28.096 -9.181 19.217 1.00 91.44 494 ARG A CA 1
ATOM 3900 C C . ARG A 1 494 ? -29.053 -10.142 18.532 1.00 91.44 494 ARG A C 1
ATOM 3902 O O . ARG A 1 494 ? -30.267 -9.936 18.559 1.00 91.44 494 ARG A O 1
ATOM 3909 N N . MET A 1 495 ? -28.519 -11.234 17.987 1.00 89.69 495 MET A N 1
ATOM 3910 C CA . MET A 1 495 ? -29.308 -12.263 17.319 1.00 89.69 495 MET A CA 1
ATOM 3911 C C . MET A 1 495 ? -30.347 -12.878 18.272 1.00 89.69 495 MET A C 1
ATOM 3913 O O . MET A 1 495 ? -31.511 -13.023 17.897 1.00 89.69 495 MET A O 1
ATOM 3917 N N . PHE A 1 496 ? -29.981 -13.149 19.530 1.00 93.75 496 PHE A N 1
ATOM 3918 C CA . PHE A 1 496 ? -30.907 -13.656 20.546 1.00 93.75 496 PHE A CA 1
ATOM 3919 C C . PHE A 1 496 ? -32.064 -12.684 20.805 1.00 93.75 496 PHE A C 1
ATOM 3921 O O . PHE A 1 496 ? -33.226 -13.099 20.782 1.00 93.75 496 PHE A O 1
ATOM 3928 N N . PHE A 1 497 ? -31.779 -11.395 21.021 1.00 93.12 497 PHE A N 1
ATOM 3929 C CA . PHE A 1 497 ? -32.822 -10.397 21.279 1.00 93.12 497 PHE A CA 1
ATOM 3930 C C . PHE A 1 497 ? -33.723 -10.164 20.065 1.00 93.12 497 PHE A C 1
ATOM 3932 O O . PHE A 1 497 ? -34.946 -10.123 20.222 1.00 93.12 497 PHE A O 1
ATOM 3939 N N . ARG A 1 498 ? -33.149 -10.093 18.860 1.00 90.62 498 ARG A N 1
ATOM 3940 C CA . ARG A 1 498 ? -33.895 -9.939 17.604 1.00 90.62 498 ARG A CA 1
ATOM 3941 C C . ARG A 1 498 ? -34.882 -11.081 17.386 1.00 90.62 498 ARG A C 1
ATOM 3943 O O . ARG A 1 498 ? -36.071 -10.844 17.170 1.00 90.62 498 ARG A O 1
ATOM 3950 N N . MET A 1 499 ? -34.411 -12.320 17.501 1.00 89.81 499 MET A N 1
ATOM 3951 C CA . MET A 1 499 ? -35.249 -13.499 17.275 1.00 89.81 499 MET A CA 1
ATOM 3952 C C . MET A 1 499 ? -36.271 -13.700 18.388 1.00 89.81 499 MET A C 1
ATOM 3954 O O . MET A 1 499 ? -37.419 -14.040 18.108 1.00 89.81 499 MET A O 1
ATOM 3958 N N . ARG A 1 500 ? -35.918 -13.391 19.643 1.00 90.19 500 ARG A N 1
ATOM 3959 C CA . ARG A 1 500 ? -36.890 -13.357 20.742 1.00 90.19 500 ARG A CA 1
ATOM 3960 C C . ARG A 1 500 ? -38.011 -12.358 20.461 1.00 90.19 500 ARG A C 1
ATOM 3962 O O . ARG A 1 500 ? -39.172 -12.695 20.681 1.00 90.19 500 ARG A O 1
ATOM 3969 N N . MET A 1 501 ? -37.686 -11.164 19.962 1.00 86.88 501 MET A N 1
ATOM 3970 C CA . MET A 1 501 ? -38.686 -10.146 19.634 1.00 86.88 501 MET A CA 1
ATOM 3971 C C . MET A 1 501 ? -39.625 -10.620 18.527 1.00 86.88 501 MET A C 1
ATOM 3973 O O . MET A 1 501 ? -40.843 -10.564 18.695 1.00 86.88 501 MET A O 1
ATOM 3977 N N . ARG A 1 502 ? -39.064 -11.166 17.442 1.00 87.75 502 ARG A N 1
ATOM 3978 C CA . ARG A 1 502 ? -39.837 -11.730 16.329 1.00 87.75 502 ARG A CA 1
ATOM 3979 C C . ARG A 1 502 ? -40.783 -12.837 16.797 1.00 87.75 502 ARG A C 1
ATOM 3981 O O . ARG A 1 502 ? -41.967 -12.768 16.484 1.00 87.75 502 ARG A O 1
ATOM 3988 N N . CYS A 1 503 ? -40.309 -13.780 17.616 1.00 88.00 503 CYS A N 1
ATOM 3989 C CA . CYS A 1 503 ? -41.133 -14.868 18.151 1.00 88.00 503 CYS A CA 1
ATOM 3990 C C . CYS A 1 503 ? -42.253 -14.368 19.078 1.00 88.00 503 CYS A C 1
ATOM 3992 O O . CYS A 1 503 ? -43.399 -14.792 18.947 1.00 88.00 503 CYS A O 1
ATOM 3994 N N . VAL A 1 504 ? -41.947 -13.459 20.015 1.00 87.12 504 VAL A N 1
ATOM 3995 C CA . VAL A 1 504 ? -42.951 -12.907 20.945 1.00 87.12 504 VAL A CA 1
ATOM 3996 C C . VAL A 1 504 ? -44.020 -12.126 20.189 1.00 87.12 504 VAL A C 1
ATOM 3998 O O . VAL A 1 504 ? -45.190 -12.170 20.567 1.00 87.12 504 VAL A O 1
ATOM 4001 N N . ARG A 1 505 ? -43.642 -11.442 19.102 1.00 85.62 505 ARG A N 1
ATOM 4002 C CA . ARG A 1 505 ? -44.568 -10.612 18.333 1.00 85.62 505 ARG A CA 1
ATOM 4003 C C . ARG A 1 505 ? -45.519 -11.372 17.412 1.00 85.62 505 ARG A C 1
ATOM 4005 O O . ARG A 1 505 ? -46.379 -10.742 16.811 1.00 85.62 505 ARG A O 1
ATOM 4012 N N . GLN A 1 506 ? -45.436 -12.701 17.387 1.00 85.94 506 GLN A N 1
ATOM 4013 C CA . GLN A 1 506 ? -46.440 -13.559 16.752 1.00 85.94 506 GLN A CA 1
ATOM 4014 C C . GLN A 1 506 ? -47.689 -13.761 17.620 1.00 85.94 506 GLN A C 1
ATOM 4016 O O . GLN A 1 506 ? -48.648 -14.384 17.172 1.00 85.94 506 GLN A O 1
ATOM 4021 N N . PHE A 1 507 ? -47.702 -13.247 18.855 1.00 85.50 507 PHE A N 1
ATOM 4022 C CA . PHE A 1 507 ? -48.819 -13.388 19.784 1.00 85.50 507 PHE A CA 1
ATOM 4023 C C . PHE A 1 507 ? -49.336 -12.025 20.239 1.00 85.50 507 PHE A C 1
ATOM 4025 O O . PHE A 1 507 ? -48.571 -11.095 20.494 1.00 85.50 507 PHE A O 1
ATOM 4032 N N . SER A 1 508 ? -50.656 -11.920 20.366 1.00 75.44 508 SER A N 1
ATOM 4033 C CA . SER A 1 508 ? -51.334 -10.690 20.798 1.00 75.44 508 SER A CA 1
ATOM 4034 C C . SER A 1 508 ? -51.164 -10.391 22.295 1.00 75.44 508 SER A C 1
ATOM 4036 O O . SER A 1 508 ? -51.343 -9.253 22.722 1.00 75.44 508 SER A O 1
ATOM 4038 N N . ASP A 1 509 ? -50.781 -11.394 23.089 1.00 74.50 509 ASP A N 1
ATOM 4039 C CA . ASP A 1 509 ? -50.596 -11.323 24.543 1.00 74.50 509 ASP A CA 1
ATOM 4040 C C . ASP A 1 509 ? -49.148 -11.045 24.991 1.00 74.50 509 ASP A C 1
ATOM 4042 O O . ASP A 1 509 ? -48.820 -11.254 26.161 1.00 74.50 509 ASP A O 1
ATOM 4046 N N . TRP A 1 510 ? -48.291 -10.585 24.070 1.00 61.44 510 TRP A N 1
ATOM 4047 C CA . TRP A 1 510 ? -46.941 -10.046 24.298 1.00 61.44 510 TRP A CA 1
ATOM 4048 C C . TRP A 1 510 ? -46.188 -10.682 25.481 1.00 61.44 510 TRP A C 1
ATOM 4050 O O . TRP A 1 510 ? -45.924 -10.045 26.500 1.00 61.44 510 TRP A O 1
ATOM 4060 N N . GLY A 1 511 ? -45.816 -11.956 25.336 1.00 57.12 511 GLY A N 1
ATOM 4061 C CA . GLY A 1 511 ? -44.909 -12.640 26.265 1.00 57.12 511 GLY A CA 1
ATOM 4062 C C . GLY A 1 511 ? -45.502 -13.837 27.005 1.00 57.12 511 GLY A C 1
ATOM 4063 O O . GLY A 1 511 ? -44.733 -14.605 27.578 1.00 57.12 511 GLY A O 1
ATOM 4064 N N . LYS A 1 512 ? -46.826 -14.046 26.953 1.00 67.25 512 LYS A N 1
ATOM 4065 C CA . LYS A 1 512 ? -47.464 -15.289 27.433 1.00 67.25 512 LYS A CA 1
ATOM 4066 C C . LYS A 1 512 ? -47.583 -16.361 26.345 1.00 67.25 512 LYS A C 1
ATOM 4068 O O . LYS A 1 512 ? -47.628 -17.541 26.680 1.00 67.25 512 LYS A O 1
ATOM 4073 N N . ALA A 1 513 ? -47.543 -15.962 25.072 1.00 76.69 513 ALA A N 1
ATOM 4074 C CA . ALA A 1 513 ? -47.549 -16.853 23.914 1.00 76.69 513 ALA A CA 1
ATOM 4075 C C . ALA A 1 513 ? -48.758 -17.807 23.877 1.00 76.69 513 ALA A C 1
ATOM 4077 O O . ALA A 1 513 ? -48.640 -18.956 23.452 1.00 76.69 513 ALA A O 1
ATOM 4078 N N . THR A 1 514 ? -49.920 -17.342 24.343 1.00 74.50 514 THR A N 1
ATOM 4079 C CA . THR A 1 514 ? -51.168 -18.122 24.408 1.00 74.50 514 THR A CA 1
ATOM 4080 C C . THR A 1 514 ? -52.148 -17.774 23.291 1.00 74.50 514 THR A C 1
ATOM 4082 O O . THR A 1 514 ? -52.882 -18.653 22.849 1.00 74.50 514 THR A O 1
ATOM 4085 N N . THR A 1 515 ? -52.134 -16.538 22.781 1.00 80.44 515 THR A N 1
ATOM 4086 C CA . THR A 1 515 ? -53.071 -16.067 21.744 1.00 80.44 515 THR A CA 1
ATOM 4087 C C . THR A 1 515 ? -52.341 -15.680 20.446 1.00 80.44 515 THR A C 1
ATOM 4089 O O . THR A 1 515 ? -51.914 -14.526 20.297 1.00 80.44 515 THR A O 1
ATOM 4092 N N . PRO A 1 516 ? -52.152 -16.624 19.499 1.00 83.69 516 PRO A N 1
ATOM 4093 C CA . PRO A 1 516 ? -51.428 -16.362 18.254 1.00 83.69 516 PRO A CA 1
ATOM 4094 C C . PRO A 1 516 ? -52.161 -15.339 17.377 1.00 83.69 516 PRO A C 1
ATOM 4096 O O . PRO A 1 516 ? -53.390 -15.284 17.354 1.00 83.69 516 PRO A O 1
ATOM 4099 N N . MET A 1 517 ? -51.403 -14.521 16.648 1.00 80.88 517 MET A N 1
ATOM 4100 C CA . MET A 1 517 ? -51.943 -13.602 15.646 1.00 80.88 517 MET A CA 1
ATOM 4101 C C . MET A 1 517 ? -52.483 -14.362 14.431 1.00 80.88 517 MET A C 1
ATOM 4103 O O . MET A 1 517 ? -52.007 -15.443 14.093 1.00 80.88 517 MET A O 1
ATOM 4107 N N . THR A 1 518 ? -53.452 -13.766 13.734 1.00 73.00 518 THR A N 1
ATOM 4108 C CA . THR A 1 518 ? -54.092 -14.349 12.540 1.00 73.00 518 THR A CA 1
ATOM 4109 C C . THR A 1 518 ? -53.147 -14.483 11.348 1.00 73.00 518 THR A C 1
ATOM 4111 O O . THR A 1 518 ? -53.371 -15.312 10.476 1.00 73.00 518 THR A O 1
ATOM 4114 N N . THR A 1 519 ? -52.087 -13.677 11.306 1.00 78.06 519 THR A N 1
ATOM 4115 C CA . THR A 1 519 ? -51.035 -13.718 10.285 1.00 78.06 519 THR A CA 1
ATOM 4116 C C . THR A 1 519 ? -49.683 -13.671 10.971 1.00 78.06 519 THR A C 1
ATOM 4118 O O . THR A 1 519 ? -49.436 -12.760 11.764 1.00 78.06 519 THR A O 1
ATOM 4121 N N . PHE A 1 520 ? -48.808 -14.621 10.653 1.00 83.06 520 PHE A N 1
ATOM 4122 C CA . PHE A 1 520 ? -47.438 -14.622 11.153 1.00 83.06 520 PHE A CA 1
ATOM 4123 C C . PHE A 1 520 ? -46.499 -13.871 10.226 1.00 83.06 520 PHE A C 1
ATOM 4125 O O . PHE A 1 520 ? -46.757 -13.720 9.039 1.00 83.06 520 PHE A O 1
ATOM 4132 N N . THR A 1 521 ? -45.390 -13.404 10.779 1.00 80.19 521 THR A N 1
ATOM 4133 C CA . THR A 1 521 ? -44.338 -12.693 10.050 1.00 80.19 521 THR A CA 1
ATOM 4134 C C . THR A 1 521 ? -43.016 -13.461 10.001 1.00 80.19 521 THR A C 1
ATOM 4136 O O . THR A 1 521 ? -42.009 -12.932 9.539 1.00 80.19 521 THR A O 1
ATOM 4139 N N . MET A 1 522 ? -43.013 -14.710 10.474 1.00 82.12 522 MET A N 1
ATOM 4140 C CA . MET A 1 522 ? -41.846 -15.593 10.506 1.00 82.12 522 MET A CA 1
ATOM 4141 C C . MET A 1 522 ? -42.086 -16.845 9.671 1.00 82.12 522 MET A C 1
ATOM 4143 O O . MET A 1 522 ? -43.191 -17.388 9.677 1.00 82.12 522 MET A O 1
ATOM 4147 N N . LYS A 1 523 ? -41.042 -17.329 9.003 1.00 80.56 523 LYS A N 1
ATOM 4148 C CA . LYS A 1 523 ? -41.040 -18.598 8.272 1.00 80.56 523 LYS A CA 1
ATOM 4149 C C . LYS A 1 523 ? -40.463 -19.737 9.127 1.00 80.56 523 LYS A C 1
ATOM 4151 O O . LYS A 1 523 ? -39.787 -19.471 10.124 1.00 80.56 523 LYS A O 1
ATOM 4156 N N . PRO A 1 524 ? -40.689 -21.011 8.759 1.00 77.94 524 PRO A N 1
ATOM 4157 C CA . PRO A 1 524 ? -40.066 -22.148 9.435 1.00 77.94 524 PRO A CA 1
ATOM 4158 C C . PRO A 1 524 ? -38.533 -22.054 9.508 1.00 77.94 524 PRO A C 1
ATOM 4160 O O . PRO A 1 524 ? -37.961 -22.368 10.550 1.00 77.94 524 PRO A O 1
ATOM 4163 N N . GLU A 1 525 ? -37.874 -21.543 8.463 1.00 81.75 525 GLU A N 1
ATOM 4164 C CA . GLU A 1 525 ? -36.411 -21.411 8.411 1.00 81.75 525 GLU A CA 1
ATOM 4165 C C . GLU A 1 525 ? -35.873 -20.433 9.470 1.00 81.75 525 GLU A C 1
ATOM 4167 O O . GLU A 1 525 ? -34.778 -20.625 10.005 1.00 81.75 525 GLU A O 1
ATOM 4172 N N . ASP A 1 526 ? -36.655 -19.409 9.831 1.00 83.75 526 ASP A N 1
ATOM 4173 C CA . ASP A 1 526 ? -36.296 -18.471 10.900 1.00 83.75 526 ASP A CA 1
ATOM 4174 C C . ASP A 1 526 ? -36.255 -19.180 12.265 1.00 83.75 526 ASP A C 1
ATOM 4176 O O . ASP A 1 526 ? -35.447 -18.844 13.135 1.00 83.75 526 ASP A O 1
ATOM 4180 N N . LEU A 1 527 ? -37.105 -20.194 12.465 1.00 85.38 527 LEU A N 1
ATOM 4181 C CA . LEU A 1 527 ? -37.141 -20.988 13.696 1.00 85.38 527 LEU A CA 1
ATOM 4182 C C . LEU A 1 527 ? -35.977 -21.977 13.777 1.00 85.38 527 LEU A C 1
ATOM 4184 O O . LEU A 1 527 ? -35.480 -22.233 14.878 1.00 85.38 527 LEU A O 1
ATOM 4188 N N . ASP A 1 528 ? -35.507 -22.489 12.643 1.00 83.56 528 ASP A N 1
ATOM 4189 C CA . ASP A 1 528 ? -34.307 -23.327 12.593 1.00 83.56 528 ASP A CA 1
ATOM 4190 C C . ASP A 1 528 ? -33.057 -22.515 12.948 1.00 83.56 528 ASP A C 1
ATOM 4192 O O . ASP A 1 528 ? -32.247 -22.952 13.771 1.00 83.56 528 ASP A O 1
ATOM 4196 N N . GLN A 1 529 ? -32.955 -21.278 12.447 1.00 85.62 529 GLN A N 1
ATOM 4197 C CA . GLN A 1 529 ? -31.907 -20.337 12.861 1.00 85.62 529 GLN A CA 1
ATOM 4198 C C . GLN A 1 529 ? -31.980 -20.024 14.364 1.00 85.62 529 GLN A C 1
ATOM 4200 O O . GLN A 1 529 ? -30.952 -20.010 15.047 1.00 85.62 529 GLN A O 1
ATOM 4205 N N . CYS A 1 530 ? -33.189 -19.843 14.915 1.00 87.38 530 CYS A N 1
ATOM 4206 C CA . CYS A 1 530 ? -33.375 -19.667 16.358 1.00 87.38 530 CYS A CA 1
ATOM 4207 C C . CYS A 1 530 ? -32.848 -20.867 17.153 1.00 87.38 530 CYS A C 1
ATOM 4209 O O . CYS A 1 530 ? -32.166 -20.688 18.160 1.00 87.38 530 CYS A O 1
ATOM 4211 N N . ARG A 1 531 ? -33.166 -22.095 16.730 1.00 86.62 531 ARG A N 1
ATOM 4212 C CA . ARG A 1 531 ? -32.728 -23.313 17.428 1.00 86.62 531 ARG A CA 1
ATOM 4213 C C . ARG A 1 531 ? -31.218 -23.486 17.372 1.00 86.62 531 ARG A C 1
ATOM 4215 O O . ARG A 1 531 ? -30.614 -23.689 18.422 1.00 86.62 531 ARG A O 1
ATOM 4222 N N . ALA A 1 532 ? -30.613 -23.316 16.198 1.00 86.75 532 ALA A N 1
ATOM 4223 C CA . ALA A 1 532 ? -29.164 -23.385 16.031 1.00 86.75 532 ALA A CA 1
ATOM 4224 C C . ALA A 1 532 ? -28.438 -22.375 16.939 1.00 86.75 532 ALA A C 1
ATOM 4226 O O . ALA A 1 532 ? -27.446 -22.711 17.593 1.00 86.75 532 ALA A O 1
ATOM 4227 N N . LEU A 1 533 ? -28.975 -21.154 17.058 1.00 90.94 533 LEU A N 1
ATOM 4228 C CA . LEU A 1 533 ? -28.463 -20.158 17.996 1.00 90.94 533 LEU A CA 1
ATOM 4229 C C . LEU A 1 533 ? -28.546 -20.640 19.448 1.00 90.94 533 LEU A C 1
ATOM 4231 O O . LEU A 1 533 ? -27.544 -20.602 20.163 1.00 90.94 533 LEU A O 1
ATOM 4235 N N . LEU A 1 534 ? -29.718 -21.096 19.894 1.00 88.38 534 LEU A N 1
ATOM 4236 C CA . LEU A 1 534 ? -29.914 -21.543 21.275 1.00 88.38 534 LEU A CA 1
ATOM 4237 C C . LEU A 1 534 ? -29.034 -22.743 21.625 1.00 88.38 534 LEU A C 1
ATOM 4239 O O . LEU A 1 534 ? -28.495 -22.790 22.728 1.00 88.38 534 LEU A O 1
ATOM 4243 N N . GLU A 1 535 ? -28.845 -23.677 20.695 1.00 86.56 535 GLU A N 1
ATOM 4244 C CA . GLU A 1 535 ? -27.925 -24.804 20.857 1.00 86.56 535 GLU A CA 1
ATOM 4245 C C . GLU A 1 535 ? -26.473 -24.341 20.986 1.00 86.56 535 GLU A C 1
ATOM 4247 O O . GLU A 1 535 ? -25.749 -24.849 21.844 1.00 86.56 535 GLU A O 1
ATOM 4252 N N . SER A 1 536 ? -26.057 -23.337 20.205 1.00 89.31 536 SER A N 1
ATOM 4253 C CA . SER A 1 536 ? -24.714 -22.755 20.322 1.00 89.31 536 SER A CA 1
ATOM 4254 C C . SER A 1 536 ? -24.482 -22.119 21.703 1.00 89.31 536 SER A C 1
ATOM 4256 O O . SER A 1 536 ? -23.470 -22.393 22.343 1.00 89.31 536 SER A O 1
ATOM 4258 N N . ILE A 1 537 ? -25.452 -21.356 22.224 1.00 86.81 537 ILE A N 1
ATOM 4259 C CA . ILE A 1 537 ? -25.369 -20.726 23.554 1.00 86.81 537 ILE A CA 1
ATOM 4260 C C . ILE A 1 537 ? -25.416 -21.789 24.660 1.00 86.81 537 ILE A C 1
ATOM 4262 O O . ILE A 1 537 ? -24.673 -21.718 25.640 1.00 86.81 537 ILE A O 1
ATOM 4266 N N . ALA A 1 538 ? -26.262 -22.812 24.510 1.00 82.00 538 ALA A N 1
ATOM 4267 C CA . ALA A 1 538 ? -26.338 -23.931 25.446 1.00 82.00 538 ALA A CA 1
ATOM 4268 C C . ALA A 1 538 ? -25.024 -24.722 25.509 1.00 82.00 538 ALA A C 1
ATOM 4270 O O . ALA A 1 538 ? -24.624 -25.167 26.588 1.00 82.00 538 ALA A O 1
ATOM 4271 N N . LYS A 1 539 ? -24.351 -24.894 24.365 1.00 82.31 539 LYS A N 1
ATOM 4272 C CA . LYS A 1 539 ? -23.039 -25.534 24.282 1.00 82.31 539 LYS A CA 1
ATOM 4273 C C . LYS A 1 539 ? -21.993 -24.720 25.036 1.00 82.31 539 LYS A C 1
ATOM 4275 O O . LYS A 1 539 ? -21.305 -25.299 25.869 1.00 82.31 539 LYS A O 1
ATOM 4280 N N . ASP A 1 540 ? -21.953 -23.406 24.848 1.00 81.50 540 ASP A N 1
ATOM 4281 C CA . ASP A 1 540 ? -21.029 -22.531 25.579 1.00 81.50 540 ASP A CA 1
ATOM 4282 C C . ASP A 1 540 ? -21.277 -22.565 27.088 1.00 81.50 540 ASP A C 1
ATOM 4284 O O . ASP A 1 540 ? -20.344 -22.712 27.868 1.00 81.50 540 ASP A O 1
ATOM 4288 N N . LEU A 1 541 ? -22.542 -22.502 27.514 1.00 81.25 541 LEU A N 1
ATOM 4289 C CA . LEU A 1 541 ? -22.923 -22.614 28.926 1.00 81.25 541 LEU A CA 1
ATOM 4290 C C . LEU A 1 541 ? -22.541 -23.973 29.526 1.00 81.25 541 LEU A C 1
ATOM 4292 O O . LEU A 1 541 ? -22.148 -24.073 30.687 1.00 81.25 541 LEU A O 1
ATOM 4296 N N . LYS A 1 542 ? -22.659 -25.050 28.747 1.00 73.06 542 LYS A N 1
ATOM 4297 C CA . LYS A 1 542 ? -22.192 -26.376 29.158 1.00 73.06 542 LYS A CA 1
ATOM 4298 C C . LYS A 1 542 ? -20.666 -26.415 29.251 1.00 73.06 542 LYS A C 1
ATOM 4300 O O . LYS A 1 542 ? -20.143 -27.005 30.191 1.00 73.06 542 LYS A O 1
ATOM 4305 N N . GLU A 1 543 ? -19.963 -25.789 28.315 1.00 63.31 543 GLU A N 1
ATOM 4306 C CA . GLU A 1 543 ? -18.503 -25.669 28.323 1.00 63.31 543 GLU A CA 1
ATOM 4307 C C . GLU A 1 543 ? -17.994 -24.826 29.499 1.00 63.31 543 GLU A C 1
ATOM 4309 O O . GLU A 1 543 ? -16.998 -25.200 30.112 1.00 63.31 543 GLU A O 1
ATOM 4314 N N . GLU A 1 544 ? -18.707 -23.764 29.879 1.00 73.12 544 GLU A N 1
ATOM 4315 C CA . GLU A 1 544 ? -18.460 -22.975 31.092 1.00 73.12 544 GLU A CA 1
ATOM 4316 C C . GLU A 1 544 ? -18.591 -23.854 32.346 1.00 73.12 544 GLU A C 1
ATOM 4318 O O . GLU A 1 544 ? -17.704 -23.882 33.197 1.00 73.12 544 GLU A O 1
ATOM 4323 N N . LEU A 1 545 ? -19.663 -24.648 32.452 1.00 62.03 545 LEU A N 1
ATOM 4324 C CA . LEU A 1 545 ? -19.851 -25.559 33.587 1.00 62.03 545 LEU A CA 1
ATOM 4325 C C . LEU A 1 545 ? -18.791 -26.668 33.640 1.00 62.03 545 LEU A C 1
ATOM 4327 O O . LEU A 1 545 ? -18.448 -27.122 34.731 1.00 62.03 545 LEU A O 1
ATOM 4331 N N . VAL A 1 546 ? -18.277 -27.117 32.492 1.00 59.44 546 VAL A N 1
ATOM 4332 C CA . VAL A 1 546 ? -17.145 -28.056 32.425 1.00 59.44 546 VAL A CA 1
ATOM 4333 C C . VAL A 1 546 ? -15.855 -27.368 32.873 1.00 59.44 546 VAL A C 1
ATOM 4335 O O . VAL A 1 546 ? -15.118 -27.937 33.673 1.00 59.44 546 VAL A O 1
ATOM 4338 N N . TYR A 1 547 ? -15.613 -26.138 32.418 1.00 50.56 547 TYR A N 1
ATOM 4339 C CA . TYR A 1 547 ? -14.458 -25.325 32.796 1.00 50.56 547 TYR A CA 1
ATOM 4340 C C . TYR A 1 547 ? -14.414 -25.034 34.306 1.00 50.56 547 TYR A C 1
ATOM 4342 O O . TYR A 1 547 ? -13.369 -25.182 34.931 1.00 50.56 547 TYR A O 1
ATOM 4350 N N . LEU A 1 548 ? -15.562 -24.723 34.916 1.00 53.31 548 LEU A N 1
ATOM 4351 C CA . LEU A 1 548 ? -15.698 -24.504 36.362 1.00 53.31 548 LEU A CA 1
ATOM 4352 C C . LEU A 1 548 ? -15.693 -25.810 37.187 1.00 53.31 548 LEU A C 1
ATOM 4354 O O . LEU A 1 548 ? -15.846 -25.768 38.406 1.00 53.31 548 LEU A O 1
ATOM 4358 N N . GLY A 1 549 ? -15.575 -26.983 36.550 1.00 44.94 549 GLY A N 1
ATOM 4359 C CA . GLY A 1 549 ? -15.616 -28.286 37.227 1.00 44.94 549 GLY A CA 1
ATOM 4360 C C . GLY A 1 549 ? -16.988 -28.656 37.817 1.00 44.94 549 GLY A C 1
ATOM 4361 O O . GLY A 1 549 ? -17.085 -29.528 38.681 1.00 44.94 549 GLY A O 1
ATOM 4362 N N . LEU A 1 550 ? -18.065 -28.002 37.370 1.00 47.28 550 LEU A N 1
ATOM 4363 C CA . LEU A 1 550 ? -19.425 -28.127 37.911 1.00 47.28 550 LEU A CA 1
ATOM 4364 C C . LEU A 1 550 ? -20.322 -29.101 37.126 1.00 47.28 550 LEU A C 1
ATOM 4366 O O . LEU A 1 550 ? -21.420 -29.430 37.589 1.00 47.28 550 LEU A O 1
ATOM 4370 N N . TRP A 1 551 ? -19.887 -29.587 35.960 1.00 43.88 551 TRP A N 1
ATOM 4371 C CA . TRP A 1 551 ? -20.665 -30.498 35.113 1.00 43.88 551 TRP A CA 1
ATOM 4372 C C . TRP A 1 551 ? -20.280 -31.970 35.343 1.00 43.88 551 TRP A C 1
ATOM 4374 O O . TRP A 1 551 ? -19.152 -32.374 35.075 1.00 43.88 551 TRP A O 1
ATOM 4384 N N . LYS A 1 552 ? -21.222 -32.799 35.817 1.00 42.38 552 LYS A N 1
ATOM 4385 C CA . LYS A 1 552 ? -21.061 -34.264 35.874 1.00 42.38 552 LYS A CA 1
ATOM 4386 C C . LYS A 1 552 ? -21.724 -34.900 34.656 1.00 42.38 552 LYS A C 1
ATOM 4388 O O . LYS A 1 552 ? -22.927 -34.736 34.460 1.00 42.38 552 LYS A O 1
ATOM 4393 N N . GLN A 1 553 ? -20.964 -35.662 33.877 1.00 37.62 553 GLN A N 1
ATOM 4394 C CA . GLN A 1 553 ? -21.522 -36.567 32.879 1.00 37.62 553 GLN A CA 1
ATOM 4395 C C . GLN A 1 553 ? -22.307 -37.646 33.644 1.00 37.62 553 GLN A C 1
ATOM 4397 O O . GLN A 1 553 ? -21.739 -38.334 34.490 1.00 37.62 553 GLN A O 1
ATOM 4402 N N . LYS A 1 554 ? -23.625 -37.761 33.429 1.00 35.50 554 LYS A N 1
ATOM 4403 C CA . LYS A 1 554 ? -24.318 -38.998 33.807 1.00 35.50 554 LYS A CA 1
ATOM 4404 C C . LYS A 1 554 ? -23.725 -40.082 32.913 1.00 35.50 554 LYS A C 1
ATOM 4406 O O . LYS A 1 554 ? -23.931 -40.033 31.702 1.00 35.50 554 LYS A O 1
ATOM 4411 N N . GLU A 1 555 ? -22.970 -41.005 33.497 1.00 35.22 555 GLU A N 1
ATOM 4412 C CA . GLU A 1 555 ? -22.725 -42.302 32.877 1.00 35.22 555 GLU A CA 1
ATOM 4413 C C . GLU A 1 555 ? -24.097 -42.921 32.606 1.00 35.22 555 GLU A C 1
ATOM 4415 O O . GLU A 1 555 ? -24.849 -43.246 33.525 1.00 35.22 555 GLU A O 1
ATOM 4420 N N . VAL A 1 556 ? -24.468 -42.976 31.330 1.00 30.30 556 VAL A N 1
ATOM 4421 C CA . VAL A 1 556 ? -25.560 -43.825 30.872 1.00 30.30 556 VAL A CA 1
ATOM 4422 C C . VAL A 1 556 ? -24.958 -45.221 30.806 1.00 30.30 556 VAL A C 1
ATOM 4424 O O . VAL A 1 556 ? -24.294 -45.573 29.835 1.00 30.30 556 VAL A O 1
ATOM 4427 N N . LEU A 1 557 ? -25.110 -45.963 31.902 1.00 32.28 557 LEU A N 1
ATOM 4428 C CA . LEU A 1 557 ? -25.055 -47.417 31.868 1.00 32.28 557 LEU A CA 1
ATOM 4429 C C . LEU A 1 557 ? -26.264 -47.917 31.068 1.00 32.28 557 LEU A C 1
ATOM 4431 O O . LEU A 1 557 ? -27.356 -47.354 31.179 1.00 32.28 557 LEU A O 1
ATOM 4435 N N . SER A 1 558 ? -25.999 -48.938 30.254 1.00 29.08 558 SER A N 1
ATOM 4436 C CA . SER A 1 558 ? -26.964 -49.882 29.678 1.00 29.08 558 SER A CA 1
ATOM 4437 C C . SER A 1 558 ? -28.098 -50.245 30.629 1.00 29.08 558 SER A C 1
ATOM 4439 O O . SER A 1 558 ? -27.761 -50.525 31.806 1.00 29.08 558 SER A O 1
#

Radius of gyration: 33.82 Å; chains: 1; bounding box: 84×77×120 Å

InterPro domains:
  IPR008626 Mediator complex, subunit Med15, fungi [PF05397] (427-533)